Protein AF-A0A2G5TDU1-F1 (afdb_monomer)

pLDDT: mean 73.19, std 21.53, range [22.5, 98.31]

Radius of gyration: 26.18 Å; Cα contacts (8 Å, |Δi|>4): 1055; chains: 1; bounding box: 73×78×62 Å

Solvent-accessible surface area (backbone atoms only — not comparable to full-atom values): 29798 Å² total; per-residue (Å²): 124,76,38,68,81,43,46,57,86,77,49,87,82,57,29,69,79,87,61,99,50,87,61,41,69,47,71,58,61,56,51,21,91,79,35,30,42,44,67,74,56,49,58,27,43,81,16,52,41,50,44,73,46,87,46,93,65,37,76,42,95,66,51,75,49,94,88,67,56,36,44,35,71,59,86,47,53,81,74,49,69,54,77,29,31,28,35,41,40,65,43,70,40,24,58,94,37,51,96,35,48,70,34,46,37,48,23,31,38,34,45,30,33,42,35,41,36,53,24,66,78,52,45,58,38,68,48,36,47,52,26,57,50,71,45,66,71,85,72,69,78,83,78,89,53,68,86,87,66,70,70,91,76,71,76,76,76,66,54,65,43,80,42,79,42,64,43,52,78,42,90,51,55,64,58,61,52,72,41,47,46,92,88,36,47,70,54,84,92,40,14,37,34,81,42,84,62,64,33,28,51,67,60,42,34,63,53,17,23,60,69,23,18,25,34,30,66,56,69,43,72,66,50,38,54,50,60,27,49,62,37,34,77,70,72,39,54,46,29,43,40,18,34,41,33,42,55,54,89,94,47,74,53,40,34,33,68,73,73,80,41,66,66,62,42,83,52,54,36,92,82,40,82,60,44,93,83,36,65,28,30,32,30,32,28,26,42,84,98,57,52,52,29,26,45,50,41,58,38,91,77,51,60,37,19,32,32,26,26,32,59,45,14,48,78,53,90,89,43,91,42,47,47,68,38,27,31,51,46,50,35,89,74,54,93,61,59,101,84,58,61,52,48,32,24,53,69,56,43,37,56,52,16,48,75,70,73,22,34,34,32,71,67,74,46,68,46,51,44,30,29,53,46,37,75,45,67,85,68,80,54,69,35,33,43,45,18,40,42,66,69,106,50,71,40,35,75,68,53,49,80,78,81,39,83,54,62,43,92,81,64,81,66,90,50,56,25,35,27,31,31,53,41,87,67,96,47,58,52,26,28,39,57,32,58,47,82,51,63,32,34,37,37,24,30,28,73,69,57,98,72,89,80,84,86,77,62,79,63,60,48,60,64,79,81,95,69,53,72,71,42,60,49,102,81,74,47,78,76,44,73,66,61,75,100,69,76,94,55,89,87,66,62,96,82,60,68,46,69,50,64,49,78,35,77,82,46,46,85,77,70,48,68,55,49,74,51,72,50,77,72,132

Mean predicted aligned error: 16.95 Å

Foldseek 3Di:
DAAQAAQEPPCLVPFADQDQALAAEDEDDRYHPNHAYEVSVVQVPLAHRYHYDPDPHDYDPCQARPVRAGEDEDDALVPDALRHQEYEEEYEAECVHVVRLLSCQNHQEYAYAYEYEHHEPAAEDCSLANHADYHYPDFDDFPDDDPPPGDRPGDLDDRYYYYNHFNHFYYDNQNNDWDDFPQFDCQPQWGKHWDQWWDFQVVVQLVLLLALWGFAEQQDPSSLVRQLCVQLVVVFFKAFGQWKWDDDPPDIWIAGVQNSGTHNDAQADPPPPPAVNHIWGKMFGSDDDDGSHIYTDDRHPTIGITMIIFHTFRDDPVAPDTHPQKGKDWLLNDPDPPPDDLFAFLVRQQVVLVVVVFGFDDDAGPSRLSNVLSVCVPVPFQWAWGQWWDDVDTDGPQQDDPNDALADPPAPDPATTWIQGNDPPDRRRHIHHDHSRGGGRTMTMDGPDPDDDGDDDDHRDHHDDPNFPFDADNVRHTPDTPDDDDDPPPPDDPFDWDWDWDPCPVVVVVVHDIDTDTDGDD

Nearest PDB structures (foldseek):
  6inn-assembly1_A  TM=4.839E-01  e=5.041E-15  Homo sapiens
  6inn-assembly2_B  TM=4.890E-01  e=9.461E-15  Homo sapiens
  4yli-assembly2_D  TM=8.766E-01  e=9.142E-08  Homo sapiens
  7qsr-assembly1_A  TM=4.363E-01  e=5.831E-13  Homo sapiens
  8hbc-assembly1_A  TM=4.656E-01  e=7.236E-12  Homo sapiens

Sequence (522 aa):
MDNPNLKRLGFESLKTILPENNTFAIEIKSNHPDFCITTNELQVLAVHNVDFIMAQLKLCDDLNRKDGEKVCHFGDLSTMDSDCQHIIGDVVINDENEKFVEKLKNVSFIYGSLTIKDTEELENLDFLSNFRQVANLKIENEVYGEWPNIVPQFDQTPMIRIISNEKLQKVWLHNMRSICPSGFKKTNDKCLKLHTKSLKHLEAEQECSQFGGTLATIKNAVDNRAIYNLAASAGVNSIWIGLFCYANGNSTLCIHDDDSGPMIFTNFKFGNPNLQGNNGCVFMWTSGQRPGEWVTSSCGVVGMPFVCEAPLTLSDSTCKHNYNGYCYLPSHELNLSENGTYNSTYSEASAICASYNATLASIHSKPEVDYIHALFKNSGAPGLILGALPADGFYWNDGSNWDYNNVNPLDKSNTSCLLMDLATEPNYGLWSKTDCHSRNQFLCKRRISQEKVPEKANEVWTMRVDLPVYIYDEHDNLIGMAGFDISPFEFLAPGNVVKVVHDSKDDAANGHHGFNATILPF

Secondary structure (DSSP, 8-state):
--BTT------TT------SSS---EE--SB-TT--B-GGGSSSGGGTT--EES----B----B-SS-PBEEE-S-TTTS-S--SEEES-EEE-TTTGGGGGGGGG--EEES-EEEES-SS--B-GGGTT--EEE----PPP--PPTT----------SEEEES-SS--B---GGG--B--TTPEEETTEEEEEEEEEE-HHHHHHHHGGGT-EEPP--SHHHHHHHHHHHHTTT-SEEEEEEEEEEETTEEEEE-TTS--B--S--B-TT-S--TTS-EEEEEE-STTSTT-EEEE-TTT--EEEEEEE--B---TT-SEEETTEEEEEGGGS---TT--SEE-HHHHHHHHHHTT-EEPP--SHHHHHHHHHHHTTS--SEEE-SEEEESEEEETTS-------B-TT-----SEEEEE--SSSSTT-EEEE-TTS-EEEEEEEE--SS---------------S---EE-TTS-EEE--SSS--TTTT--TT--EEEE--TTTGGGGT----EEEE---

InterPro domains:
  IPR000494 Receptor L-domain [PF01030] (83-180)
  IPR001304 C-type lectin-like [PF00059] (202-309)
  IPR001304 C-type lectin-like [PF00059] (344-446)
  IPR001304 C-type lectin-like [PS50041] (187-299)
  IPR001304 C-type lectin-like [PS50041] (323-445)
  IPR001304 C-type lectin-like [SM00034] (180-309)
  IPR001304 C-type lectin-like [SM00034] (314-445)
  IPR016186 C-type lectin-like/link domain superfamily [G3DSA:3.10.100.10] (163-310)
  IPR016186 C-type lectin-like/link domain superfamily [G3DSA:3.10.100.10] (315-461)
  IPR016187 C-type lectin fold [SSF56436] (177-318)
  IPR016187 C-type lectin fold [SSF56436] (316-447)
  IPR050976 Snake venom C-type lectin-like [PTHR22991] (121-448)

Structure (mmCIF, N/CA/C/O backbone):
data_AF-A0A2G5TDU1-F1
#
_entry.id   AF-A0A2G5TDU1-F1
#
loop_
_atom_site.group_PDB
_atom_site.id
_atom_site.type_symbol
_atom_site.label_atom_id
_atom_site.label_alt_id
_atom_site.label_comp_id
_atom_site.label_asym_id
_atom_site.label_entity_id
_atom_site.label_seq_id
_atom_site.pdbx_PDB_ins_code
_atom_site.Cartn_x
_atom_site.Cartn_y
_atom_site.Cartn_z
_atom_site.occupancy
_atom_site.B_iso_or_equiv
_atom_site.auth_seq_id
_atom_site.auth_comp_id
_atom_site.auth_asym_id
_atom_site.auth_atom_id
_atom_site.pdbx_PDB_model_num
ATOM 1 N N . MET A 1 1 ? 16.740 -24.072 21.897 1.00 53.56 1 MET A N 1
ATOM 2 C CA . MET A 1 1 ? 17.562 -24.014 23.125 1.00 53.56 1 MET A CA 1
ATOM 3 C C . MET A 1 1 ? 16.769 -23.223 24.138 1.00 53.56 1 MET A C 1
ATOM 5 O O . MET A 1 1 ? 15.963 -22.404 23.710 1.00 53.56 1 MET A O 1
ATOM 9 N N . ASP A 1 2 ? 16.967 -23.466 25.427 1.00 72.19 2 ASP A N 1
ATOM 10 C CA . ASP A 1 2 ? 16.178 -22.785 26.449 1.00 72.19 2 ASP A CA 1
ATOM 11 C C . ASP A 1 2 ? 16.759 -21.396 26.734 1.00 72.19 2 ASP A C 1
ATOM 13 O O . ASP A 1 2 ? 17.970 -21.240 26.899 1.00 72.19 2 ASP A O 1
ATOM 17 N N . ASN A 1 3 ? 15.887 -20.391 26.804 1.00 68.75 3 ASN A N 1
ATOM 18 C CA . ASN A 1 3 ? 16.221 -18.986 27.026 1.00 68.75 3 ASN A CA 1
ATOM 19 C C . ASN A 1 3 ? 15.627 -18.508 28.368 1.00 68.75 3 ASN A C 1
ATOM 21 O O . ASN A 1 3 ? 14.817 -17.576 28.389 1.00 68.75 3 ASN A O 1
ATOM 25 N N . PRO A 1 4 ? 16.004 -19.106 29.516 1.00 80.56 4 PRO A N 1
ATOM 26 C CA . PRO A 1 4 ? 15.321 -18.896 30.796 1.00 80.56 4 PRO A CA 1
ATOM 27 C C . PRO A 1 4 ? 15.410 -17.463 31.340 1.00 80.56 4 PRO A C 1
ATOM 29 O O . PRO A 1 4 ? 14.752 -17.163 32.325 1.00 80.56 4 PRO A O 1
ATOM 32 N N . ASN A 1 5 ? 16.196 -16.577 30.721 1.00 82.62 5 ASN A N 1
ATOM 33 C CA . ASN A 1 5 ? 16.315 -15.163 31.092 1.00 82.62 5 ASN A CA 1
ATOM 34 C C . ASN A 1 5 ? 15.480 -14.215 30.204 1.00 82.62 5 ASN A C 1
ATOM 36 O O . ASN A 1 5 ? 15.371 -13.033 30.526 1.00 82.62 5 ASN A O 1
ATOM 40 N N . LEU A 1 6 ? 14.913 -14.688 29.086 1.00 80.62 6 LEU A N 1
ATOM 41 C CA . LEU A 1 6 ? 14.178 -13.838 28.145 1.00 80.62 6 LEU A CA 1
ATOM 42 C C . LEU A 1 6 ? 12.749 -13.592 28.657 1.00 80.62 6 LEU A C 1
ATOM 44 O O . LEU A 1 6 ? 11.947 -14.523 28.698 1.00 80.62 6 LEU A O 1
ATOM 48 N N . LYS A 1 7 ? 12.439 -12.344 29.043 1.00 81.06 7 LYS A N 1
ATOM 49 C CA . LYS A 1 7 ? 11.109 -11.914 29.541 1.00 81.06 7 LYS A CA 1
ATOM 50 C C . LYS A 1 7 ? 10.297 -11.056 28.556 1.00 81.06 7 LYS A C 1
ATOM 52 O O . LYS A 1 7 ? 9.106 -10.860 28.760 1.00 81.06 7 LYS A O 1
ATOM 57 N N . ARG A 1 8 ? 10.939 -10.516 27.521 1.00 78.56 8 ARG A N 1
ATOM 58 C CA . ARG A 1 8 ? 10.363 -9.651 26.476 1.00 78.56 8 ARG A CA 1
ATOM 59 C C . ARG A 1 8 ? 11.138 -9.901 25.184 1.00 78.56 8 ARG A C 1
ATOM 61 O O . ARG A 1 8 ? 12.297 -10.310 25.267 1.00 78.56 8 ARG A O 1
ATOM 68 N N . LEU A 1 9 ? 10.551 -9.615 24.022 1.00 74.69 9 LEU A N 1
ATOM 69 C CA . LEU A 1 9 ? 11.308 -9.581 22.761 1.00 74.69 9 LEU A CA 1
ATOM 70 C C . LEU A 1 9 ? 12.193 -8.326 22.678 1.00 74.69 9 LEU A C 1
ATOM 72 O O . LEU A 1 9 ? 13.283 -8.374 22.113 1.00 74.69 9 LEU A O 1
ATOM 76 N N . GLY A 1 10 ? 11.752 -7.219 23.288 1.00 69.19 10 GLY A N 1
ATOM 77 C CA . GLY A 1 10 ? 12.470 -5.944 23.239 1.00 69.19 10 GLY A CA 1
ATOM 78 C C . GLY A 1 10 ? 12.303 -5.243 21.891 1.00 69.19 10 GLY A C 1
ATOM 79 O O . GLY A 1 10 ? 13.118 -4.400 21.521 1.00 69.19 10 GLY A O 1
ATOM 80 N N . PHE A 1 11 ? 11.238 -5.574 21.157 1.00 68.94 11 PHE A N 1
ATOM 81 C CA . PHE A 1 11 ? 10.928 -5.042 19.832 1.00 68.94 11 PHE A CA 1
ATOM 82 C C . PHE A 1 11 ? 10.248 -3.659 19.909 1.00 68.94 11 PHE A C 1
ATOM 84 O O . PHE A 1 11 ? 9.645 -3.197 18.951 1.00 68.94 11 PHE A O 1
ATOM 91 N N . GLU A 1 12 ? 10.429 -2.937 21.019 1.00 56.28 12 GLU A N 1
ATOM 92 C CA . GLU A 1 12 ? 9.871 -1.604 21.305 1.00 56.28 12 GLU A CA 1
ATOM 93 C C . GLU A 1 12 ? 10.371 -0.476 20.371 1.00 56.28 12 GLU A C 1
ATOM 95 O O . GLU A 1 12 ? 9.946 0.670 20.514 1.00 56.28 12 GLU A O 1
ATOM 100 N N . SER A 1 13 ? 11.300 -0.795 19.464 1.00 54.38 13 SER A N 1
ATOM 101 C CA . SER A 1 13 ? 11.807 0.066 18.383 1.00 54.38 13 SER A CA 1
ATOM 102 C C . SER A 1 13 ? 11.781 -0.632 17.012 1.00 54.38 13 SER A C 1
ATOM 104 O O . SER A 1 13 ? 12.281 -0.074 16.032 1.00 54.38 13 SER A O 1
ATOM 106 N N . LEU A 1 14 ? 11.255 -1.860 16.934 1.00 47.25 14 LEU A N 1
ATOM 107 C CA . LEU A 1 14 ? 11.035 -2.571 15.679 1.00 47.25 14 LEU A CA 1
ATOM 108 C C . LEU A 1 14 ? 9.759 -2.008 15.048 1.00 47.25 14 LEU A C 1
ATOM 110 O O . LEU A 1 14 ? 8.751 -1.863 15.729 1.00 47.25 14 LEU A O 1
ATOM 114 N N . LYS A 1 15 ? 9.828 -1.665 13.763 1.00 44.97 15 LYS A N 1
ATOM 115 C CA . LYS A 1 15 ? 8.743 -0.977 13.038 1.00 44.97 15 LYS A CA 1
ATOM 116 C C . LYS A 1 15 ? 8.147 -1.825 11.922 1.00 44.97 15 LYS A C 1
ATOM 118 O O . LYS A 1 15 ? 6.959 -1.768 11.630 1.00 44.97 15 LYS A O 1
ATOM 123 N N . THR A 1 16 ? 9.009 -2.625 11.302 1.00 43.53 16 THR A N 1
ATOM 124 C CA . THR A 1 16 ? 8.707 -3.466 10.152 1.00 43.53 16 THR A CA 1
ATOM 125 C C . THR A 1 16 ? 9.456 -4.792 10.257 1.00 43.53 16 THR A C 1
ATOM 127 O O . THR A 1 16 ? 10.451 -4.886 10.982 1.00 43.53 16 THR A O 1
ATOM 130 N N . ILE A 1 17 ? 8.979 -5.816 9.551 1.00 46.22 17 ILE A N 1
ATOM 131 C CA . ILE A 1 17 ? 9.635 -7.118 9.409 1.00 46.22 17 ILE A CA 1
ATOM 132 C C . ILE A 1 17 ? 9.688 -7.465 7.926 1.00 46.22 17 ILE A C 1
ATOM 134 O O . ILE A 1 17 ? 8.667 -7.453 7.244 1.00 46.22 17 ILE A O 1
ATOM 138 N N . LEU A 1 18 ? 10.886 -7.803 7.451 1.00 48.47 18 LEU A N 1
ATOM 139 C CA . LEU A 1 18 ? 11.161 -8.169 6.065 1.00 48.47 18 LEU A CA 1
ATOM 140 C C . LEU A 1 18 ? 11.622 -9.638 6.024 1.00 48.47 18 LEU A C 1
ATOM 142 O O . LEU A 1 18 ? 12.805 -9.906 6.243 1.00 48.47 18 LEU A O 1
ATOM 146 N N . PRO A 1 19 ? 10.708 -10.605 5.826 1.00 43.41 19 PRO A N 1
ATOM 147 C CA . PRO A 1 19 ? 11.067 -12.015 5.730 1.00 43.41 19 PRO A CA 1
ATOM 148 C C . PRO A 1 19 ? 11.665 -12.355 4.359 1.00 43.41 19 PRO A C 1
ATOM 150 O O . PRO A 1 19 ? 11.223 -11.849 3.333 1.00 43.41 19 PRO A O 1
ATOM 153 N N . GLU A 1 20 ? 12.603 -13.305 4.315 1.00 34.41 20 GLU A N 1
ATOM 154 C CA . GLU A 1 20 ? 13.129 -13.854 3.049 1.00 34.41 20 GLU A CA 1
ATOM 155 C C . GLU A 1 20 ? 12.120 -14.771 2.316 1.00 34.41 20 GLU A C 1
ATOM 157 O O . GLU A 1 20 ? 12.392 -15.229 1.209 1.00 34.41 20 GLU A O 1
ATOM 162 N N . ASN A 1 21 ? 10.969 -15.074 2.932 1.00 34.84 21 ASN A N 1
ATOM 163 C CA . ASN A 1 21 ? 9.951 -16.009 2.443 1.00 34.84 21 ASN A CA 1
ATOM 164 C C . ASN A 1 21 ? 8.517 -15.499 2.697 1.00 34.84 21 ASN A C 1
ATOM 166 O O . ASN A 1 21 ? 8.289 -14.612 3.510 1.00 34.84 21 ASN A O 1
ATOM 170 N N . ASN A 1 22 ? 7.538 -16.134 2.042 1.00 36.09 22 ASN A N 1
ATOM 171 C CA . ASN A 1 22 ? 6.097 -15.807 2.056 1.00 36.09 22 ASN A CA 1
ATOM 172 C C . ASN A 1 22 ? 5.413 -15.783 3.446 1.00 36.09 22 ASN A C 1
ATOM 174 O O . ASN A 1 22 ? 4.284 -15.310 3.565 1.00 36.09 22 ASN A O 1
ATOM 178 N N . THR A 1 23 ? 6.059 -16.338 4.469 1.00 40.38 23 THR A N 1
ATOM 179 C CA . THR A 1 23 ? 5.521 -16.610 5.811 1.00 40.38 23 THR A CA 1
ATOM 180 C C . THR A 1 23 ? 6.606 -16.304 6.842 1.00 40.38 23 THR A C 1
ATOM 182 O O . THR A 1 23 ? 7.667 -16.938 6.800 1.00 40.38 23 THR A O 1
ATOM 185 N N . PHE A 1 24 ? 6.379 -15.365 7.767 1.00 48.38 24 PHE A N 1
ATOM 186 C CA . PHE A 1 24 ? 7.334 -15.090 8.849 1.00 48.38 24 PHE A CA 1
ATOM 187 C C . PHE A 1 24 ? 6.949 -15.868 10.105 1.00 48.38 24 PHE A C 1
ATOM 189 O O . PHE A 1 24 ? 6.385 -15.326 11.052 1.00 48.38 24 PHE A O 1
ATOM 196 N N . ALA A 1 25 ? 7.253 -17.162 10.114 1.00 54.44 25 ALA A N 1
ATOM 197 C CA . ALA A 1 25 ? 6.966 -17.992 11.270 1.00 54.44 25 ALA A CA 1
ATOM 198 C C . ALA A 1 25 ? 7.949 -17.717 12.425 1.00 54.44 25 ALA A C 1
ATOM 200 O O . ALA A 1 25 ? 9.161 -17.874 12.252 1.00 54.44 25 ALA A O 1
ATOM 201 N N . ILE A 1 26 ? 7.440 -17.375 13.616 1.00 61.50 26 ILE A N 1
ATOM 202 C CA . ILE A 1 26 ? 8.234 -17.347 14.855 1.00 61.50 26 ILE A CA 1
ATOM 203 C C . ILE A 1 26 ? 7.833 -18.527 15.740 1.00 61.50 26 ILE A C 1
ATOM 205 O O . ILE A 1 26 ? 6.689 -18.651 16.176 1.00 61.50 26 ILE A O 1
ATOM 209 N N . GLU A 1 27 ? 8.811 -19.360 16.083 1.00 67.69 27 GLU A N 1
ATOM 210 C CA . GLU A 1 27 ? 8.680 -20.360 17.139 1.00 67.69 27 GLU A CA 1
ATOM 211 C C . GLU A 1 27 ? 9.162 -19.769 18.477 1.00 67.69 27 GLU A C 1
ATOM 213 O O . GLU A 1 27 ? 10.357 -19.538 18.675 1.00 67.69 27 GLU A O 1
ATOM 218 N N . ILE A 1 28 ? 8.239 -19.513 19.410 1.00 69.19 28 ILE A N 1
ATOM 219 C CA . ILE A 1 28 ? 8.540 -18.913 20.723 1.00 69.19 28 ILE A CA 1
ATOM 220 C C . ILE A 1 28 ? 8.380 -19.979 21.816 1.00 69.19 28 ILE A C 1
ATOM 222 O O . ILE A 1 28 ? 7.301 -20.162 22.375 1.00 69.19 28 ILE A O 1
ATOM 226 N N . LYS A 1 29 ? 9.478 -20.676 22.140 1.00 72.06 29 LYS A N 1
ATOM 227 C CA . LYS A 1 29 ? 9.517 -21.762 23.140 1.00 72.06 29 LYS A CA 1
ATOM 228 C C . LYS A 1 29 ? 10.645 -21.614 24.165 1.00 72.06 29 LYS A C 1
ATOM 230 O O . LYS A 1 29 ? 11.654 -20.964 23.904 1.00 72.06 29 LYS A O 1
ATOM 235 N N . SER A 1 30 ? 10.470 -22.252 25.325 1.00 71.44 30 SER A N 1
ATOM 236 C CA . SER A 1 30 ? 11.453 -22.335 26.423 1.00 71.44 30 SER A CA 1
ATOM 237 C C . SER A 1 30 ? 11.996 -20.995 26.962 1.00 71.44 30 SER A C 1
ATOM 239 O O . SER A 1 30 ? 13.173 -20.897 27.314 1.00 71.44 30 SER A O 1
ATOM 241 N N . ASN A 1 31 ? 11.165 -19.953 27.036 1.00 78.06 31 ASN A N 1
ATOM 242 C CA . ASN A 1 31 ? 11.541 -18.649 27.608 1.00 78.06 31 ASN A CA 1
ATOM 243 C C . ASN A 1 31 ? 11.273 -18.582 29.130 1.00 78.06 31 ASN A C 1
ATOM 245 O O . ASN A 1 31 ? 10.834 -19.561 29.736 1.00 78.06 31 ASN A O 1
ATOM 249 N N . HIS A 1 32 ? 11.535 -17.436 29.772 1.00 82.88 32 HIS A N 1
ATOM 250 C CA . HIS A 1 32 ? 11.191 -17.230 31.188 1.00 82.88 32 HIS A CA 1
ATOM 251 C C . HIS A 1 32 ? 9.655 -17.327 31.398 1.00 82.88 32 HIS A C 1
ATOM 253 O O . HIS A 1 32 ? 8.915 -16.856 30.538 1.00 82.88 32 HIS A O 1
ATOM 259 N N . PRO A 1 33 ? 9.130 -17.850 32.528 1.00 81.62 33 PRO A N 1
ATOM 260 C CA . PRO A 1 33 ? 7.678 -17.940 32.774 1.00 81.62 33 PRO A CA 1
ATOM 261 C C . PRO A 1 33 ? 6.896 -16.619 32.631 1.00 81.62 33 PRO A C 1
ATOM 263 O O . PRO A 1 33 ? 5.787 -16.613 32.096 1.00 81.62 33 PRO A O 1
ATOM 266 N N . ASP A 1 34 ? 7.482 -15.506 33.081 1.00 83.56 34 ASP A N 1
ATOM 267 C CA . ASP A 1 34 ? 6.993 -14.126 32.896 1.00 83.56 34 ASP A CA 1
ATOM 268 C C . ASP A 1 34 ? 7.070 -13.591 31.446 1.00 83.56 34 ASP A C 1
ATOM 270 O O . ASP A 1 34 ? 6.792 -12.413 31.235 1.00 83.56 34 ASP A O 1
ATOM 274 N N . PHE A 1 35 ? 7.507 -14.382 30.457 1.00 83.75 35 PHE A N 1
ATOM 275 C CA . PHE A 1 35 ? 7.611 -13.915 29.074 1.00 83.75 35 PHE A CA 1
ATOM 276 C C . PHE A 1 35 ? 6.242 -13.489 28.532 1.00 83.75 35 PHE A C 1
ATOM 278 O O . PHE A 1 35 ? 5.266 -14.240 28.614 1.00 83.75 35 PHE A O 1
ATOM 285 N N . CYS A 1 36 ? 6.195 -12.293 27.948 1.00 81.94 36 CYS A N 1
ATOM 286 C CA . CYS A 1 36 ? 5.007 -11.739 27.316 1.00 81.94 36 CYS A CA 1
ATOM 287 C C . CYS A 1 36 ? 5.371 -10.854 26.109 1.00 81.94 36 CYS A C 1
ATOM 289 O O . CYS A 1 36 ? 6.513 -10.409 25.965 1.00 81.94 36 CYS A O 1
ATOM 291 N N . ILE A 1 37 ? 4.372 -10.616 25.260 1.00 79.69 37 ILE A N 1
ATOM 292 C CA . ILE A 1 37 ? 4.390 -9.742 24.081 1.00 79.69 37 ILE A CA 1
ATOM 293 C C . ILE A 1 37 ? 3.598 -8.472 24.425 1.00 79.69 37 ILE A C 1
ATOM 295 O O . ILE A 1 37 ? 2.473 -8.565 24.914 1.00 79.69 37 ILE A O 1
ATOM 299 N N . THR A 1 38 ? 4.161 -7.281 24.218 1.00 82.06 38 THR A N 1
ATOM 300 C CA . THR A 1 38 ? 3.463 -6.011 24.521 1.00 82.06 38 THR A CA 1
ATOM 301 C C . THR A 1 38 ? 2.380 -5.668 23.485 1.00 82.06 38 THR A C 1
ATOM 303 O O . THR A 1 38 ? 2.348 -6.229 22.394 1.00 82.06 38 THR A O 1
ATOM 306 N N . THR A 1 39 ? 1.516 -4.684 23.757 1.00 75.81 39 THR A N 1
ATOM 307 C CA . THR A 1 39 ? 0.556 -4.182 22.745 1.00 75.81 39 THR A CA 1
ATOM 308 C C . THR A 1 39 ? 1.230 -3.448 21.579 1.00 75.81 39 THR A C 1
ATOM 310 O O . THR A 1 39 ? 0.698 -3.434 20.474 1.00 75.81 39 THR A O 1
ATOM 313 N N . ASN A 1 40 ? 2.424 -2.874 21.782 1.00 73.56 40 ASN A N 1
ATOM 314 C CA . ASN A 1 40 ? 3.292 -2.379 20.700 1.00 73.56 40 ASN A CA 1
ATOM 315 C C . ASN A 1 40 ? 4.214 -3.483 20.148 1.00 73.56 40 ASN A C 1
ATOM 317 O O . ASN A 1 40 ? 5.080 -3.242 19.316 1.00 73.56 40 ASN A O 1
ATOM 321 N N . GLU A 1 41 ? 4.007 -4.715 20.588 1.00 73.62 41 GLU A N 1
ATOM 322 C CA . GLU A 1 41 ? 4.353 -5.926 19.865 1.00 73.62 41 GLU A CA 1
ATOM 323 C C . GLU A 1 41 ? 3.036 -6.578 19.352 1.00 73.62 41 GLU A C 1
ATOM 325 O O . GLU A 1 41 ? 3.027 -7.767 19.030 1.00 73.62 41 GLU A O 1
ATOM 330 N N . LEU A 1 42 ? 1.964 -5.763 19.162 1.00 71.62 42 LEU A N 1
ATOM 331 C CA . LEU A 1 42 ? 0.712 -6.125 18.468 1.00 71.62 42 LEU A CA 1
ATOM 332 C C . LEU A 1 42 ? 0.093 -5.121 17.421 1.00 71.62 42 LEU A C 1
ATOM 334 O O . LEU A 1 42 ? -0.896 -5.503 16.799 1.00 71.62 42 LEU A O 1
ATOM 338 N N . GLN A 1 43 ? 0.676 -3.931 17.125 1.00 66.38 43 GLN A N 1
ATOM 339 C CA . GLN A 1 43 ? 0.681 -3.200 15.755 1.00 66.38 43 GLN A CA 1
ATOM 340 C C . GLN A 1 43 ? 3.453 -2.913 13.894 1.00 66.38 43 GLN A C 1
ATOM 342 O O . GLN A 1 43 ? 4.043 -1.850 13.605 1.00 66.38 43 GLN A O 1
ATOM 347 N N . VAL A 1 44 ? 4.267 -3.838 13.279 1.00 57.56 44 VAL A N 1
ATOM 348 C CA . VAL A 1 44 ? 4.830 -5.219 13.461 1.00 57.56 44 VAL A CA 1
ATOM 349 C C . VAL A 1 44 ? 4.006 -6.547 13.332 1.00 57.56 44 VAL A C 1
ATOM 351 O O . VAL A 1 44 ? 3.135 -6.646 12.482 1.00 57.56 44 VAL A O 1
ATOM 354 N N . LEU A 1 45 ? 4.307 -7.594 14.133 1.00 61.34 45 LEU A N 1
ATOM 355 C CA . LEU A 1 45 ? 3.787 -8.995 14.197 1.00 61.34 45 LEU A CA 1
ATOM 356 C C . LEU A 1 45 ? 2.359 -9.355 13.683 1.00 61.34 45 LEU A C 1
ATOM 358 O O . LEU A 1 45 ? 2.219 -9.819 12.557 1.00 61.34 45 LEU A O 1
ATOM 362 N N . ALA A 1 46 ? 1.296 -9.243 14.497 1.00 54.41 46 ALA A N 1
ATOM 363 C CA . ALA A 1 46 ? -0.110 -9.555 14.165 1.00 54.41 46 ALA A CA 1
ATOM 364 C C . ALA A 1 46 ? -0.710 -8.667 13.062 1.00 54.41 46 ALA A C 1
ATOM 366 O O . ALA A 1 46 ? -1.901 -8.731 12.751 1.00 54.41 46 ALA A O 1
ATOM 367 N N . VAL A 1 47 ? 0.132 -7.833 12.461 1.00 50.19 47 VAL A N 1
ATOM 368 C CA . VAL A 1 47 ? -0.090 -7.278 11.150 1.00 50.19 47 VAL A CA 1
ATOM 369 C C . VAL A 1 47 ? 1.251 -7.246 10.382 1.00 50.19 47 VAL A C 1
ATOM 371 O O . VAL A 1 47 ? 1.671 -6.209 9.919 1.00 50.19 47 VAL A O 1
ATOM 374 N N . HIS A 1 48 ? 1.956 -8.378 10.246 1.00 49.03 48 HIS A N 1
ATOM 375 C CA . HIS A 1 48 ? 3.061 -8.599 9.285 1.00 49.03 48 HIS A CA 1
ATOM 376 C C . HIS A 1 48 ? 3.186 -10.067 8.820 1.00 49.03 48 HIS A C 1
ATOM 378 O O . HIS A 1 48 ? 4.259 -10.524 8.436 1.00 49.03 48 HIS A O 1
ATOM 384 N N . ASN A 1 49 ? 2.074 -10.809 8.798 1.00 47.03 49 ASN A N 1
ATOM 385 C CA . ASN A 1 49 ? 2.020 -12.239 8.445 1.00 47.03 49 ASN A CA 1
ATOM 386 C C . ASN A 1 49 ? 2.902 -13.108 9.353 1.00 47.03 49 ASN A C 1
ATOM 388 O O . ASN A 1 49 ? 3.709 -13.909 8.876 1.00 47.03 49 ASN A O 1
ATOM 392 N N . VAL A 1 50 ? 2.773 -12.895 10.665 1.00 50.94 50 VAL A N 1
ATOM 393 C CA . VAL A 1 50 ? 3.593 -13.586 11.658 1.00 50.94 50 VAL A CA 1
ATOM 394 C C . VAL A 1 50 ? 2.865 -14.796 12.226 1.00 50.94 50 VAL A C 1
ATOM 396 O O . VAL A 1 50 ? 2.033 -14.677 13.124 1.00 50.94 50 VAL A O 1
ATOM 399 N N . ASP A 1 51 ? 3.213 -15.963 11.691 1.00 52.56 51 ASP A N 1
ATOM 400 C CA . ASP A 1 51 ? 2.693 -17.254 12.131 1.00 52.56 51 ASP A CA 1
ATOM 401 C C . ASP A 1 51 ? 3.387 -17.680 13.435 1.00 52.56 51 ASP A C 1
ATOM 403 O O . ASP A 1 51 ? 4.612 -17.820 13.487 1.00 52.56 51 ASP A O 1
ATOM 407 N N . PHE A 1 52 ? 2.631 -17.922 14.506 1.00 55.28 52 PHE A N 1
ATOM 408 C CA . PHE A 1 52 ? 3.205 -18.403 15.766 1.00 55.28 52 PHE A CA 1
ATOM 409 C C . PHE A 1 52 ? 3.200 -19.932 15.832 1.00 55.28 52 PHE A C 1
ATOM 411 O O . PHE A 1 52 ? 2.157 -20.563 15.998 1.00 55.28 52 PHE A O 1
ATOM 418 N N . ILE A 1 53 ? 4.386 -20.540 15.752 1.00 53.75 53 ILE A N 1
ATOM 419 C CA . ILE A 1 53 ? 4.543 -21.993 15.878 1.00 53.75 53 ILE A CA 1
ATOM 420 C C . ILE A 1 53 ? 4.643 -22.367 17.362 1.00 53.75 53 ILE A C 1
ATOM 422 O O . ILE A 1 53 ? 5.603 -21.996 18.038 1.00 53.75 53 ILE A O 1
ATOM 426 N N . MET A 1 54 ? 3.660 -23.141 17.839 1.00 51.66 54 MET A N 1
ATOM 427 C CA . MET A 1 54 ? 3.660 -23.866 19.124 1.00 51.66 54 MET A CA 1
ATOM 428 C C . MET A 1 54 ? 4.056 -23.014 20.348 1.00 51.66 54 MET A C 1
ATOM 430 O O . MET A 1 54 ? 4.872 -23.426 21.174 1.00 51.66 54 MET A O 1
ATOM 434 N N . ALA A 1 55 ? 3.478 -21.815 20.468 1.00 53.50 55 ALA A N 1
ATOM 435 C CA . ALA A 1 55 ? 3.839 -20.842 21.495 1.00 53.50 55 ALA A CA 1
ATOM 436 C C . ALA A 1 55 ? 2.674 -20.529 22.454 1.00 53.50 55 ALA A C 1
ATOM 438 O O . ALA A 1 55 ? 1.650 -19.987 22.046 1.00 53.50 55 ALA A O 1
ATOM 439 N N . GLN A 1 56 ? 2.858 -20.795 23.754 1.00 55.81 56 GLN A N 1
ATOM 440 C CA . GLN A 1 56 ? 1.965 -20.294 24.810 1.00 55.81 56 GLN A CA 1
ATOM 441 C C . GLN A 1 56 ? 2.259 -18.811 25.076 1.00 55.81 56 GLN A C 1
ATOM 443 O O . GLN A 1 56 ? 3.053 -18.458 25.953 1.00 55.81 56 GLN A O 1
ATOM 448 N N . LEU A 1 57 ? 1.650 -17.940 24.273 1.00 64.75 57 LEU A N 1
ATOM 449 C CA . LEU A 1 57 ? 1.880 -16.499 24.319 1.00 64.75 57 LEU A CA 1
ATOM 450 C C . LEU A 1 57 ? 0.958 -15.804 25.317 1.00 64.75 57 LEU A C 1
ATOM 452 O O . LEU A 1 57 ? -0.214 -16.136 25.467 1.00 64.75 57 LEU A O 1
ATOM 456 N N . LYS A 1 58 ? 1.516 -14.802 25.994 1.00 75.31 58 LYS A N 1
ATOM 457 C CA . LYS A 1 58 ? 0.813 -13.925 26.931 1.00 75.31 58 LYS A CA 1
ATOM 458 C C . LYS A 1 58 ? 0.964 -12.499 26.436 1.00 75.31 58 LYS A C 1
ATOM 460 O O . LYS A 1 58 ? 2.069 -12.108 26.056 1.00 75.31 58 LYS A O 1
ATOM 465 N N . LEU A 1 59 ? -0.107 -11.718 26.488 1.00 78.56 59 LEU A N 1
ATOM 466 C CA . LEU A 1 59 ? 0.001 -10.274 26.330 1.00 78.56 59 LEU A CA 1
ATOM 467 C C . LEU A 1 59 ? 0.578 -9.669 27.620 1.00 78.56 59 LEU A C 1
ATOM 469 O O . LEU A 1 59 ? 0.287 -10.155 28.715 1.00 78.56 59 LEU A O 1
ATOM 473 N N . CYS A 1 60 ? 1.416 -8.643 27.510 1.00 83.50 60 CYS A N 1
ATOM 474 C CA . CYS A 1 60 ? 1.920 -7.919 28.671 1.00 83.50 60 CYS A CA 1
ATOM 475 C C . CYS A 1 60 ? 0.871 -6.940 29.218 1.00 83.50 60 CYS A C 1
ATOM 477 O O . CYS A 1 60 ? 0.171 -6.275 28.455 1.00 83.50 60 CYS A O 1
ATOM 479 N N . ASP A 1 61 ? 0.836 -6.793 30.542 1.00 82.69 61 ASP A N 1
ATOM 480 C CA . ASP A 1 61 ? -0.036 -5.876 31.293 1.00 82.69 61 ASP A CA 1
ATOM 481 C C . ASP A 1 61 ? 0.470 -4.410 31.253 1.00 82.69 61 ASP A C 1
ATOM 483 O O . ASP A 1 61 ? 0.555 -3.707 32.260 1.00 82.69 61 ASP A O 1
ATOM 487 N N . ASP A 1 62 ? 0.906 -3.955 30.073 1.00 80.31 62 ASP A N 1
ATOM 488 C CA . ASP A 1 62 ? 1.490 -2.627 29.874 1.00 80.31 62 ASP A CA 1
ATOM 489 C C . ASP A 1 62 ? 0.408 -1.625 29.437 1.00 80.31 62 ASP A C 1
ATOM 491 O O . ASP A 1 62 ? 0.184 -1.399 28.245 1.00 80.31 62 ASP A O 1
ATOM 495 N N . LEU A 1 63 ? -0.253 -0.986 30.408 1.00 81.75 63 LEU A N 1
ATOM 496 C CA . LEU A 1 63 ? -1.297 0.015 30.131 1.00 81.75 63 LEU A CA 1
ATOM 497 C C . LEU A 1 63 ? -0.765 1.352 29.563 1.00 81.75 63 LEU A C 1
ATOM 499 O O . LEU A 1 63 ? -1.537 2.168 29.062 1.00 81.75 63 LEU A O 1
ATOM 503 N N . ASN A 1 64 ? 0.551 1.582 29.629 1.00 76.25 64 ASN A N 1
ATOM 504 C CA . ASN A 1 64 ? 1.209 2.811 29.176 1.00 76.25 64 ASN A CA 1
ATOM 505 C C . ASN A 1 64 ? 2.066 2.540 27.930 1.00 76.25 64 ASN A C 1
ATOM 507 O O . ASN A 1 64 ? 3.105 1.882 28.027 1.00 76.25 64 ASN A O 1
ATOM 511 N N . ARG A 1 65 ? 1.672 3.083 26.774 1.00 75.25 65 ARG A N 1
ATOM 512 C CA . ARG A 1 65 ? 2.446 2.998 25.525 1.00 75.25 65 ARG A CA 1
ATOM 513 C C . ARG A 1 65 ? 3.385 4.194 25.336 1.00 75.25 65 ARG A C 1
ATOM 515 O O . ARG A 1 65 ? 3.225 5.240 25.959 1.00 75.25 65 ARG A O 1
ATOM 522 N N . LYS A 1 66 ? 4.381 4.037 24.455 1.00 68.56 66 LYS A N 1
ATOM 523 C CA . LYS A 1 66 ? 5.411 5.059 24.165 1.00 68.56 66 LYS A CA 1
ATOM 524 C C . LYS A 1 66 ? 4.965 6.158 23.195 1.00 68.56 66 LYS A C 1
ATOM 526 O O . LYS A 1 66 ? 5.558 7.231 23.200 1.00 68.56 66 LYS A O 1
ATOM 531 N N . ASP A 1 67 ? 3.954 5.884 22.380 1.00 66.19 67 ASP A N 1
ATOM 532 C CA . ASP A 1 67 ? 3.266 6.854 21.513 1.00 66.19 67 ASP A CA 1
ATOM 533 C C . ASP A 1 67 ? 2.300 7.767 22.291 1.00 66.19 67 ASP A C 1
ATOM 535 O O . ASP A 1 67 ? 1.926 8.830 21.800 1.00 66.19 67 ASP A O 1
ATOM 539 N N . GLY A 1 68 ? 1.943 7.386 23.522 1.00 78.56 68 GLY A N 1
ATOM 540 C CA . GLY A 1 68 ? 0.969 8.085 24.355 1.00 78.56 68 GLY A CA 1
ATOM 541 C C . GLY A 1 68 ? -0.476 7.626 24.144 1.00 78.56 68 GLY A C 1
ATOM 542 O O . GLY A 1 68 ? -1.371 8.206 24.756 1.00 78.56 68 GLY A O 1
ATOM 543 N N . GLU A 1 69 ? -0.719 6.595 23.327 1.00 81.75 69 GLU A N 1
ATOM 544 C CA . GLU A 1 69 ? -2.046 5.994 23.188 1.00 81.75 69 GLU A CA 1
ATOM 545 C C . GLU A 1 69 ? -2.397 5.178 24.451 1.00 81.75 69 GLU A C 1
ATOM 547 O O . GLU A 1 69 ? -1.599 4.388 24.970 1.00 81.75 69 GLU A O 1
ATOM 552 N N . LYS A 1 70 ? -3.603 5.388 24.984 1.00 88.88 70 LYS A N 1
ATOM 553 C CA . LYS A 1 70 ? -4.099 4.758 26.209 1.00 88.88 70 LYS A CA 1
ATOM 554 C C . LYS A 1 70 ? -4.595 3.347 25.918 1.00 88.88 70 LYS A C 1
ATOM 556 O O . LYS A 1 70 ? -5.496 3.135 25.100 1.00 88.88 70 LYS A O 1
ATOM 561 N N . VAL A 1 71 ? -4.035 2.388 26.647 1.00 90.88 71 VAL A N 1
ATOM 562 C CA . VAL A 1 71 ? -4.506 1.003 26.688 1.00 90.88 71 VAL A CA 1
ATOM 563 C C . VAL A 1 71 ? -5.383 0.827 27.922 1.00 90.88 71 VAL A C 1
ATOM 565 O O . VAL A 1 71 ? -5.039 1.282 29.012 1.00 90.88 71 VAL A O 1
ATOM 568 N N . CYS A 1 72 ? -6.507 0.142 27.751 1.00 92.69 72 CYS A N 1
ATOM 569 C CA . CYS A 1 72 ? -7.440 -0.199 28.818 1.00 92.69 72 CYS A CA 1
ATOM 570 C C . CYS A 1 72 ? -7.679 -1.712 28.837 1.00 92.69 72 CYS A C 1
ATOM 572 O O . CYS A 1 72 ? -7.709 -2.343 27.784 1.00 92.69 72 CYS A O 1
ATOM 574 N N . HIS A 1 73 ? -7.905 -2.300 30.012 1.00 91.19 73 HIS A N 1
ATOM 575 C CA . HIS A 1 73 ? -8.521 -3.630 30.084 1.00 91.19 73 HIS A CA 1
ATOM 576 C C . HIS A 1 73 ? -10.023 -3.513 29.853 1.00 91.19 73 HIS A C 1
ATOM 578 O O . HIS A 1 73 ? -10.657 -2.591 30.373 1.00 91.19 73 HIS A O 1
ATOM 584 N N . PHE A 1 74 ? -10.602 -4.462 29.122 1.00 91.12 74 PHE A N 1
ATOM 585 C CA . PHE A 1 74 ? -12.045 -4.638 29.122 1.00 91.12 74 PHE A CA 1
ATOM 586 C C . PHE A 1 74 ? -12.493 -5.287 30.434 1.00 91.12 74 PHE A C 1
ATOM 588 O O . PHE A 1 74 ? -11.902 -6.260 30.900 1.00 91.12 74 PHE A O 1
ATOM 595 N N . GLY A 1 75 ? -13.566 -4.749 31.006 1.00 88.94 75 GLY A N 1
ATOM 596 C CA . GLY A 1 75 ? -14.341 -5.393 32.062 1.00 88.94 75 GLY A CA 1
ATOM 597 C C . GLY A 1 75 ? -15.804 -5.381 31.649 1.00 88.94 75 GLY A C 1
ATOM 598 O O . GLY A 1 75 ? -16.356 -6.409 31.281 1.00 88.94 75 GLY A O 1
ATOM 599 N N . ASP A 1 76 ? -16.385 -4.182 31.632 1.00 92.31 76 ASP A N 1
ATOM 600 C CA . ASP A 1 76 ? -17.674 -3.891 31.010 1.00 92.31 76 ASP A CA 1
ATOM 601 C C . ASP A 1 76 ? -17.716 -2.437 30.494 1.00 92.31 76 ASP A C 1
ATOM 603 O O . ASP A 1 76 ? -17.033 -1.551 31.030 1.00 92.31 76 ASP A O 1
ATOM 607 N N . LEU A 1 77 ? -18.543 -2.166 29.475 1.00 92.00 77 LEU A N 1
ATOM 608 C CA . LEU A 1 77 ? -18.728 -0.827 28.915 1.00 92.00 77 LEU A CA 1
ATOM 609 C C . LEU A 1 77 ? -19.264 0.180 29.939 1.00 92.00 77 LEU A C 1
ATOM 611 O O . LEU A 1 77 ? -18.868 1.343 29.880 1.00 92.00 77 LEU A O 1
ATOM 615 N N . SER A 1 78 ? -20.092 -0.205 30.915 1.00 90.12 78 SER A N 1
ATOM 616 C CA . SER A 1 78 ? -20.549 0.734 31.955 1.00 90.12 78 SER A CA 1
ATOM 617 C C . SER A 1 78 ? -19.383 1.291 32.782 1.00 90.12 78 SER A C 1
ATOM 619 O O . SER A 1 78 ? -19.385 2.481 33.113 1.00 90.12 78 SER A O 1
ATOM 621 N N . THR A 1 79 ? -18.333 0.491 33.009 1.00 90.44 79 THR A N 1
ATOM 622 C CA . THR A 1 79 ? -17.160 0.854 33.823 1.00 90.44 79 THR A CA 1
ATOM 623 C C . THR A 1 79 ? -15.963 1.381 33.031 1.00 90.44 79 THR A C 1
ATOM 625 O O . THR A 1 79 ? -15.150 2.095 33.604 1.00 90.44 79 THR A O 1
ATOM 628 N N . MET A 1 80 ? -15.835 1.045 31.743 1.00 90.56 80 MET A N 1
ATOM 629 C CA . MET A 1 80 ? -14.684 1.429 30.908 1.00 90.56 80 MET A CA 1
ATOM 630 C C . MET A 1 80 ? -14.539 2.958 30.767 1.00 90.56 80 MET A C 1
ATOM 632 O O . MET A 1 80 ? -15.544 3.672 30.710 1.00 90.56 80 MET A O 1
ATOM 636 N N . ASP A 1 81 ? -13.311 3.468 30.659 1.00 90.12 81 ASP A N 1
ATOM 637 C CA . ASP A 1 81 ? -13.071 4.869 30.289 1.00 90.12 81 ASP A CA 1
ATOM 638 C C . ASP A 1 81 ? -13.385 5.120 28.794 1.00 90.12 81 ASP A C 1
ATOM 640 O O . ASP A 1 81 ? -13.413 4.193 27.987 1.00 90.12 81 ASP A O 1
ATOM 644 N N . SER A 1 82 ? -13.634 6.374 28.403 1.00 90.69 82 SER A N 1
ATOM 645 C CA . SER A 1 82 ? -14.001 6.752 27.021 1.00 90.69 82 SER A CA 1
ATOM 646 C C . SER A 1 82 ? -12.838 7.257 26.157 1.00 90.69 82 SER A C 1
ATOM 648 O O . SER A 1 82 ? -13.016 7.503 24.966 1.00 90.69 82 SER A O 1
ATOM 650 N N . ASP A 1 83 ? -11.652 7.439 26.732 1.00 90.00 83 ASP A N 1
ATOM 651 C CA . ASP A 1 83 ? -10.419 7.922 26.093 1.00 90.00 83 ASP A CA 1
ATOM 652 C C . ASP A 1 83 ? -9.459 6.785 25.687 1.00 90.00 83 ASP A C 1
ATOM 654 O O . ASP A 1 83 ? -8.356 7.062 25.226 1.00 90.00 83 ASP A O 1
ATOM 658 N N . CYS A 1 84 ? -9.865 5.521 25.836 1.00 91.69 84 CYS A N 1
ATOM 659 C CA . CYS A 1 84 ? -9.101 4.340 25.424 1.00 91.69 84 CYS A CA 1
ATOM 660 C C . CYS A 1 84 ? -8.949 4.268 23.890 1.00 91.69 84 CYS A C 1
ATOM 662 O O . CYS A 1 84 ? -9.952 4.212 23.176 1.00 91.69 84 CYS A O 1
ATOM 664 N N . GLN A 1 85 ? -7.716 4.195 23.371 1.00 91.00 85 GLN A N 1
ATOM 665 C CA . GLN A 1 85 ? -7.448 3.896 21.951 1.00 91.00 85 GLN A CA 1
ATOM 666 C C . GLN A 1 85 ? -7.279 2.392 21.694 1.00 91.00 85 GLN A C 1
ATOM 668 O O . GLN A 1 85 ? -7.577 1.919 20.591 1.00 91.00 85 GLN A O 1
ATOM 673 N N . HIS A 1 86 ? -6.847 1.631 22.704 1.00 88.44 86 HIS A N 1
ATOM 674 C CA . HIS A 1 86 ? -6.759 0.172 22.631 1.00 88.44 86 HIS A CA 1
ATOM 675 C C . HIS A 1 86 ? -7.445 -0.498 23.813 1.00 88.44 86 HIS A C 1
ATOM 677 O O . HIS A 1 86 ? -7.420 0.010 24.937 1.00 88.44 86 HIS A O 1
ATOM 683 N N . ILE A 1 87 ? -7.959 -1.697 23.560 1.00 91.31 87 ILE A N 1
ATOM 684 C CA . ILE A 1 87 ? -8.516 -2.581 24.578 1.00 91.31 87 ILE A CA 1
ATOM 685 C C . ILE A 1 87 ? -7.727 -3.891 24.624 1.00 91.31 87 ILE A C 1
ATOM 687 O O . ILE A 1 87 ? -7.451 -4.485 23.584 1.00 91.31 87 ILE A O 1
ATOM 691 N N . ILE A 1 88 ? -7.402 -4.360 25.827 1.00 89.00 88 ILE A N 1
ATOM 692 C CA . ILE A 1 88 ? -6.988 -5.737 26.114 1.00 89.00 88 ILE A CA 1
ATOM 693 C C . ILE A 1 88 ? -8.208 -6.506 26.632 1.00 89.00 88 ILE A C 1
ATOM 695 O O . ILE A 1 88 ? -8.872 -6.043 27.558 1.00 89.00 88 ILE A O 1
ATOM 699 N N . GLY A 1 89 ? -8.483 -7.683 26.069 1.00 87.06 89 GLY A N 1
ATOM 700 C CA . GLY A 1 89 ? -9.588 -8.555 26.476 1.00 87.06 89 GLY A CA 1
ATOM 701 C C . GLY A 1 89 ? -10.711 -8.664 25.442 1.00 87.06 89 GLY A C 1
ATOM 702 O O . GLY A 1 89 ? -10.678 -8.046 24.378 1.00 87.06 89 GLY A O 1
ATOM 703 N N . ASP A 1 90 ? -11.698 -9.501 25.754 1.00 85.75 90 ASP A N 1
ATOM 704 C CA . ASP A 1 90 ? -12.858 -9.762 24.902 1.00 85.75 90 ASP A CA 1
ATOM 705 C C . ASP A 1 90 ? -13.955 -8.719 25.160 1.00 85.75 90 ASP A C 1
ATOM 707 O O . ASP A 1 90 ? -14.588 -8.719 26.214 1.00 85.75 90 ASP A O 1
ATOM 711 N N . VAL A 1 91 ? -14.181 -7.826 24.196 1.00 92.31 91 VAL A N 1
ATOM 712 C CA . VAL A 1 91 ? -15.243 -6.815 24.249 1.00 92.31 91 VAL A CA 1
ATOM 713 C C . VAL A 1 91 ? -16.584 -7.488 23.989 1.00 92.31 91 VAL A C 1
ATOM 715 O O . VAL A 1 91 ? -16.778 -8.096 22.936 1.00 92.31 91 VAL A O 1
ATOM 718 N N . VAL A 1 92 ? -17.527 -7.337 24.918 1.00 92.62 92 VAL A N 1
ATOM 719 C CA . VAL A 1 92 ? -18.906 -7.820 24.772 1.00 92.62 92 VAL A CA 1
ATOM 720 C C . VAL A 1 92 ? -19.874 -6.643 24.867 1.00 92.62 92 VAL A C 1
ATOM 722 O O . VAL A 1 92 ? -19.792 -5.842 25.798 1.00 92.62 92 VAL A O 1
ATOM 725 N N . ILE A 1 93 ? -20.778 -6.546 23.895 1.00 94.12 93 ILE A N 1
ATOM 726 C CA . ILE A 1 93 ? -21.856 -5.557 23.817 1.00 94.12 93 ILE A CA 1
ATOM 727 C C . ILE A 1 93 ? -23.192 -6.308 23.839 1.00 94.12 93 ILE A C 1
ATOM 729 O O . ILE A 1 93 ? -23.351 -7.249 23.059 1.00 94.12 93 ILE A O 1
ATOM 733 N N . ASN A 1 94 ? -24.115 -5.916 24.718 1.00 92.25 94 ASN A N 1
ATOM 734 C CA . ASN A 1 94 ? -25.429 -6.543 24.910 1.00 92.25 94 ASN A CA 1
ATOM 735 C C . ASN A 1 94 ? -26.476 -5.578 25.494 1.00 92.25 94 ASN A C 1
ATOM 737 O O . ASN A 1 94 ? -26.135 -4.461 25.877 1.00 92.25 94 ASN A O 1
ATOM 741 N N . ASP A 1 95 ? -27.728 -6.027 25.603 1.00 92.75 95 ASP A N 1
ATOM 742 C CA . ASP A 1 95 ? -28.845 -5.390 26.329 1.00 92.75 95 ASP A CA 1
ATOM 743 C C . ASP A 1 95 ? -28.438 -4.630 27.614 1.00 92.75 95 ASP A C 1
ATOM 745 O O . ASP A 1 95 ? -28.772 -3.454 27.824 1.00 92.75 95 ASP A O 1
ATOM 749 N N . GLU A 1 96 ? -27.637 -5.262 28.477 1.00 94.62 96 GLU A N 1
ATOM 750 C CA . GLU A 1 96 ? -27.227 -4.661 29.747 1.00 94.62 96 GLU A CA 1
ATOM 751 C C . GLU A 1 96 ? -26.353 -3.407 29.560 1.00 94.62 96 GLU A C 1
ATOM 753 O O . GLU A 1 96 ? -26.429 -2.485 30.385 1.00 94.62 96 GLU A O 1
ATOM 758 N N . ASN A 1 97 ? -25.565 -3.315 28.481 1.00 94.31 97 ASN A N 1
ATOM 759 C CA . ASN A 1 97 ? -24.496 -2.322 28.330 1.00 94.31 97 ASN A CA 1
ATOM 760 C C . ASN A 1 97 ? -24.510 -1.489 27.025 1.00 94.31 97 ASN A C 1
ATOM 762 O O . ASN A 1 97 ? -23.769 -0.508 26.934 1.00 94.31 97 ASN A O 1
ATOM 766 N N . GLU A 1 98 ? -25.383 -1.787 26.058 1.00 94.00 98 GLU A N 1
ATOM 767 C CA . GLU A 1 98 ? -25.414 -1.165 24.719 1.00 94.00 98 GLU A CA 1
ATOM 768 C C . GLU A 1 98 ? -25.579 0.365 24.739 1.00 94.00 98 GLU A C 1
ATOM 770 O O . GLU A 1 98 ? -24.971 1.088 23.954 1.00 94.00 98 GLU A O 1
ATOM 775 N N . LYS A 1 99 ? -26.288 0.899 25.734 1.00 95.06 99 LYS A N 1
ATOM 776 C CA . LYS A 1 99 ? -26.395 2.341 26.032 1.00 95.06 99 LYS A CA 1
ATOM 777 C C . LYS A 1 99 ? -25.055 3.057 26.292 1.00 95.06 99 LYS A C 1
ATOM 779 O O . LYS A 1 99 ? -25.028 4.284 26.384 1.00 95.06 99 LYS A O 1
ATOM 784 N N . PHE A 1 100 ? -23.945 2.326 26.423 1.00 96.12 100 PHE A N 1
ATOM 785 C CA . PHE A 1 100 ? -22.598 2.856 26.658 1.00 96.12 100 PHE A CA 1
ATOM 786 C C . PHE A 1 100 ? -21.651 2.747 25.444 1.00 96.12 100 PHE A C 1
ATOM 788 O O . PHE A 1 100 ? -20.482 3.122 25.567 1.00 96.12 100 PHE A O 1
ATOM 795 N N . VAL A 1 101 ? -22.121 2.288 24.273 1.00 93.81 101 VAL A N 1
ATOM 796 C CA . VAL A 1 101 ? -21.274 2.040 23.080 1.00 93.81 101 VAL A CA 1
ATOM 797 C C . VAL A 1 101 ? -20.447 3.236 22.601 1.00 93.81 101 VAL A C 1
ATOM 799 O O . VAL A 1 101 ? -19.346 3.049 22.092 1.00 93.81 101 VAL A O 1
ATOM 802 N N . GLU A 1 102 ? -20.896 4.472 22.835 1.00 92.81 102 GLU A N 1
ATOM 803 C CA . GLU A 1 102 ? -20.138 5.695 22.516 1.00 92.81 102 GLU A CA 1
ATOM 804 C C . GLU A 1 102 ? -18.769 5.781 23.223 1.00 92.81 102 GLU A C 1
ATOM 806 O O . GLU A 1 102 ? -17.902 6.540 22.792 1.00 92.81 102 GLU A O 1
ATOM 811 N N . LYS A 1 103 ? -18.510 4.980 24.266 1.00 93.69 103 LYS A N 1
ATOM 812 C CA . LYS A 1 103 ? -17.167 4.861 24.863 1.00 93.69 103 LYS A CA 1
ATOM 813 C C . LYS A 1 103 ? -16.159 4.144 23.959 1.00 93.69 103 LYS A C 1
ATOM 815 O O . LYS A 1 103 ? -14.965 4.395 24.077 1.00 93.69 103 LYS A O 1
ATOM 820 N N . LEU A 1 104 ? -16.618 3.295 23.036 1.00 92.69 104 LEU A N 1
ATOM 821 C CA . LEU A 1 104 ? -15.767 2.625 22.044 1.00 92.69 104 LEU A CA 1
ATOM 822 C C . LEU A 1 104 ? -15.341 3.563 20.898 1.00 92.69 104 LEU A C 1
ATOM 824 O O . LEU A 1 104 ? -14.515 3.181 20.075 1.00 92.69 104 LEU A O 1
ATOM 828 N N . LYS A 1 105 ? -15.848 4.803 20.849 1.00 88.31 105 LYS A N 1
ATOM 829 C CA . LYS A 1 105 ? -15.634 5.757 19.745 1.00 88.31 105 LYS A CA 1
ATOM 830 C C . LYS A 1 105 ? -14.169 6.085 19.453 1.00 88.31 105 LYS A C 1
ATOM 832 O O . LYS A 1 105 ? -13.825 6.361 18.306 1.00 88.31 105 LYS A O 1
ATOM 837 N N . ASN A 1 106 ? -13.307 6.055 20.467 1.00 85.88 106 ASN A N 1
ATOM 838 C CA . ASN A 1 106 ? -11.868 6.300 20.318 1.00 85.88 106 ASN A CA 1
ATOM 839 C C . ASN A 1 106 ? -11.056 5.016 20.064 1.00 85.88 106 ASN A C 1
ATOM 841 O O . ASN A 1 106 ? -9.885 5.099 19.688 1.00 85.88 106 ASN A O 1
ATOM 845 N N . VAL A 1 107 ? -11.666 3.836 20.218 1.00 88.00 107 VAL A N 1
ATOM 846 C CA . VAL A 1 107 ? -10.981 2.545 20.127 1.00 88.00 107 VAL A CA 1
ATOM 847 C C . VAL A 1 107 ? -10.650 2.228 18.673 1.00 88.00 107 VAL A C 1
ATOM 849 O O . VAL A 1 107 ? -11.526 2.046 17.829 1.00 88.00 107 VAL A O 1
ATOM 852 N N . SER A 1 108 ? -9.355 2.127 18.387 1.00 71.31 108 SER A N 1
ATOM 853 C CA . SER A 1 108 ? -8.830 1.707 17.087 1.00 71.31 108 SER A CA 1
ATOM 854 C C . SER A 1 108 ? -8.479 0.214 17.055 1.00 71.31 108 SER A C 1
ATOM 856 O O . SER A 1 108 ? -8.560 -0.394 15.987 1.00 71.31 108 SER A O 1
ATOM 858 N N . PHE A 1 109 ? -8.130 -0.387 18.203 1.00 73.62 109 PHE A N 1
ATOM 859 C CA . PHE A 1 109 ? -7.613 -1.760 18.300 1.00 73.62 109 PHE A CA 1
ATOM 860 C C . PHE A 1 109 ? -8.205 -2.541 19.486 1.00 73.62 109 PHE A C 1
ATOM 862 O O . PHE A 1 109 ? -8.277 -2.016 20.599 1.00 73.62 109 PHE A O 1
ATOM 869 N N . ILE A 1 110 ? -8.546 -3.816 19.270 1.00 77.81 110 ILE A N 1
ATOM 870 C CA . ILE A 1 110 ? -8.894 -4.780 20.331 1.00 77.81 110 ILE A CA 1
ATOM 871 C C . ILE A 1 110 ? -7.909 -5.957 20.297 1.00 77.81 110 ILE A C 1
ATOM 873 O O . ILE A 1 110 ? -7.690 -6.564 19.248 1.00 77.81 110 ILE A O 1
ATOM 877 N N . TYR A 1 111 ? -7.348 -6.298 21.456 1.00 79.44 111 TYR A N 1
ATOM 878 C CA . TYR A 1 111 ? -6.454 -7.435 21.666 1.00 79.44 111 TYR A CA 1
ATOM 879 C C . TYR A 1 111 ? -7.207 -8.546 22.419 1.00 79.44 111 TYR A C 1
ATOM 881 O O . TYR A 1 111 ? -7.162 -8.629 23.648 1.00 79.44 111 TYR A O 1
ATOM 889 N N . GLY A 1 112 ? -7.961 -9.352 21.669 1.00 75.50 112 GLY A N 1
ATOM 890 C CA . GLY A 1 112 ? -8.974 -10.285 22.164 1.00 75.50 112 GLY A CA 1
ATOM 891 C C . GLY A 1 112 ? -10.014 -10.583 21.082 1.00 75.50 112 GLY A C 1
ATOM 892 O O . GLY A 1 112 ? -9.656 -10.986 19.977 1.00 75.50 112 GLY A O 1
ATOM 893 N N . SER A 1 113 ? -11.292 -10.358 21.383 1.00 70.44 113 SER A N 1
ATOM 894 C CA . SER A 1 113 ? -12.417 -10.491 20.444 1.00 70.44 113 SER A CA 1
ATOM 895 C C . SER A 1 113 ? -13.444 -9.363 20.624 1.00 70.44 113 SER A C 1
ATOM 897 O O . SER A 1 113 ? -13.403 -8.639 21.617 1.00 70.44 113 SER A O 1
ATOM 899 N N . LEU A 1 114 ? -14.356 -9.197 19.661 1.00 79.94 114 LEU A N 1
ATOM 900 C CA . LEU A 1 114 ? -15.497 -8.277 19.726 1.00 79.94 114 LEU A CA 1
ATOM 901 C C . LEU A 1 114 ? -16.800 -9.047 19.477 1.00 79.94 114 LEU A C 1
ATOM 903 O O . LEU A 1 114 ? -17.050 -9.506 18.366 1.00 79.94 114 LEU A O 1
ATOM 907 N N . THR A 1 115 ? -17.651 -9.162 20.491 1.00 80.81 115 THR A N 1
ATOM 908 C CA . THR A 1 115 ? -18.971 -9.796 20.395 1.00 80.81 115 THR A CA 1
ATOM 909 C C . THR A 1 115 ? -20.065 -8.760 20.617 1.00 80.81 115 THR A C 1
ATOM 911 O O . THR A 1 115 ? -20.064 -8.071 21.630 1.00 80.81 115 THR A O 1
ATOM 914 N N . ILE A 1 116 ? -21.016 -8.673 19.691 1.00 81.69 116 ILE A N 1
ATOM 915 C CA . ILE A 1 116 ? -22.226 -7.851 19.803 1.00 81.69 116 ILE A CA 1
ATOM 916 C C . ILE A 1 116 ? -23.403 -8.817 19.784 1.00 81.69 116 ILE A C 1
ATOM 918 O O . ILE A 1 116 ? -23.706 -9.394 18.736 1.00 81.69 116 ILE A O 1
ATOM 922 N N . LYS A 1 117 ? -24.000 -9.069 20.945 1.00 77.19 117 LYS A N 1
ATOM 923 C CA . LYS A 1 117 ? -25.004 -10.116 21.122 1.00 77.19 117 LYS A CA 1
ATOM 924 C C . LYS A 1 117 ? -26.226 -9.607 21.870 1.00 77.19 117 LYS A C 1
ATOM 926 O O . LYS A 1 117 ? -26.076 -8.847 22.818 1.00 77.19 117 LYS A O 1
ATOM 931 N N . ASP A 1 118 ? -27.399 -10.109 21.509 1.00 81.31 118 ASP A N 1
ATOM 932 C CA . ASP A 1 118 ? -28.624 -9.958 22.299 1.00 81.31 118 ASP A CA 1
ATOM 933 C C . ASP A 1 118 ? -29.010 -8.481 22.586 1.00 81.31 118 ASP A C 1
ATOM 935 O O . ASP A 1 118 ? -29.620 -8.191 23.609 1.00 81.31 118 ASP A O 1
ATOM 939 N N . THR A 1 119 ? -28.625 -7.518 21.732 1.00 84.00 119 THR A N 1
ATOM 940 C CA . THR A 1 119 ? -28.930 -6.085 21.945 1.00 84.00 119 THR A CA 1
ATOM 941 C C . THR A 1 119 ? -30.380 -5.749 21.588 1.00 84.00 119 THR A C 1
ATOM 943 O O . THR A 1 119 ? -30.837 -6.095 20.490 1.00 84.00 119 THR A O 1
ATOM 946 N N . GLU A 1 120 ? -31.069 -4.996 22.446 1.00 84.62 120 GLU A N 1
ATOM 947 C CA . GLU A 1 120 ? -32.458 -4.579 22.249 1.00 84.62 120 GLU A CA 1
ATOM 948 C C . GLU A 1 120 ? -32.583 -3.225 21.531 1.00 84.62 120 GLU A C 1
ATOM 950 O O . GLU A 1 120 ? -33.504 -3.066 20.737 1.00 84.62 120 GLU A O 1
ATOM 955 N N . GLU A 1 121 ? -31.711 -2.238 21.756 1.00 86.00 121 GLU A N 1
ATOM 956 C CA . GLU A 1 121 ? -31.857 -0.863 21.227 1.00 86.00 121 GLU A CA 1
ATOM 957 C C . GLU A 1 121 ? -30.913 -0.514 20.052 1.00 86.00 121 GLU A C 1
ATOM 959 O O . GLU A 1 121 ? -31.184 0.422 19.294 1.00 86.00 121 GLU A O 1
ATOM 964 N N . LEU A 1 122 ? -29.816 -1.253 19.864 1.00 79.12 122 LEU A N 1
ATOM 965 C CA . LEU A 1 122 ? -28.706 -0.882 18.981 1.00 79.12 122 LEU A CA 1
ATOM 966 C C . LEU A 1 122 ? -29.027 -0.993 17.477 1.00 79.12 122 LEU A C 1
ATOM 968 O O . LEU A 1 122 ? -28.917 -2.057 16.876 1.00 79.12 122 LEU A O 1
ATOM 972 N N . GLU A 1 123 ? -29.342 0.129 16.821 1.00 74.00 123 GLU A N 1
ATOM 973 C CA . GLU A 1 123 ? -29.679 0.141 15.384 1.00 74.00 123 GLU A CA 1
ATOM 974 C C . GLU A 1 123 ? -28.487 -0.039 14.421 1.00 74.00 123 GLU A C 1
ATOM 976 O O . GLU A 1 123 ? -28.668 -0.480 13.278 1.00 74.00 123 GLU A O 1
ATOM 981 N N . ASN A 1 124 ? -27.280 0.375 14.819 1.00 69.00 124 ASN A N 1
ATOM 982 C CA . ASN A 1 124 ? -26.110 0.453 13.937 1.00 69.00 124 ASN A CA 1
ATOM 983 C C . ASN A 1 124 ? -24.772 0.434 14.699 1.00 69.00 124 ASN A C 1
ATOM 985 O O . ASN A 1 124 ? -24.740 0.648 15.909 1.00 69.00 124 ASN A O 1
ATOM 989 N N . LEU A 1 125 ? -23.666 0.233 13.969 1.00 71.69 125 LEU A N 1
ATOM 990 C CA . LEU A 1 125 ? -22.297 0.240 14.512 1.00 71.69 125 LEU A CA 1
ATOM 991 C C . LEU A 1 125 ? -21.477 1.510 14.202 1.00 71.69 125 LEU A C 1
ATOM 993 O O . LEU A 1 125 ? -20.251 1.478 14.298 1.00 71.69 125 LEU A O 1
ATOM 997 N N . ASP A 1 126 ? -22.104 2.638 13.846 1.00 71.56 126 ASP A N 1
ATOM 998 C CA . ASP A 1 126 ? -21.376 3.853 13.433 1.00 71.56 126 ASP A CA 1
ATOM 999 C C . ASP A 1 126 ? -20.535 4.472 14.576 1.00 71.56 126 ASP A C 1
ATOM 1001 O O . ASP A 1 126 ? -19.606 5.241 14.321 1.00 71.56 126 ASP A O 1
ATOM 1005 N N . PHE A 1 127 ? -20.790 4.078 15.831 1.00 82.06 127 PHE A N 1
ATOM 1006 C CA . PHE A 1 127 ? -19.942 4.391 16.987 1.00 82.06 127 PHE A CA 1
ATOM 1007 C C . PHE A 1 127 ? -18.529 3.781 16.887 1.00 82.06 127 PHE A C 1
ATOM 1009 O O . PHE A 1 127 ? -17.600 4.333 17.465 1.00 82.06 127 PHE A O 1
ATOM 1016 N N . LEU A 1 128 ? -18.323 2.707 16.113 1.00 72.31 128 LEU A N 1
ATOM 1017 C CA . LEU A 1 128 ? -17.003 2.124 15.816 1.00 72.31 128 LEU A CA 1
ATOM 1018 C C . LEU A 1 128 ? -16.277 2.862 14.672 1.00 72.31 128 LEU A C 1
ATOM 1020 O O . LEU A 1 128 ? -15.513 2.252 13.925 1.00 72.31 128 LEU A O 1
ATOM 1024 N N . SER A 1 129 ? -16.495 4.171 14.501 1.00 65.75 129 SER A N 1
ATOM 1025 C CA . SER A 1 129 ? -15.947 4.938 13.370 1.00 65.75 129 SER A CA 1
ATOM 1026 C C . SER A 1 129 ? -14.425 4.807 13.239 1.00 65.75 129 SER A C 1
ATOM 1028 O O . SER A 1 129 ? -13.923 4.581 12.139 1.00 65.75 129 SER A O 1
ATOM 1030 N N . ASN A 1 130 ? -13.703 4.880 14.364 1.00 63.88 130 ASN A N 1
ATOM 1031 C CA . ASN A 1 130 ? -12.243 4.800 14.415 1.00 63.88 130 ASN A CA 1
ATOM 1032 C C . ASN A 1 130 ? -11.671 3.378 14.318 1.00 63.88 130 ASN A C 1
ATOM 1034 O O . ASN A 1 130 ? -10.466 3.244 14.103 1.00 63.88 130 ASN A O 1
ATOM 1038 N N . PHE A 1 131 ? -12.502 2.344 14.447 1.00 65.06 131 PHE A N 1
ATOM 1039 C CA . PHE A 1 131 ? -12.088 0.954 14.630 1.00 65.06 131 PHE A CA 1
ATOM 1040 C C . PHE A 1 131 ? -11.376 0.371 13.401 1.00 65.06 131 PHE A C 1
ATOM 1042 O O . PHE A 1 131 ? -11.855 0.502 12.271 1.00 65.06 131 PHE A O 1
ATOM 1049 N N . ARG A 1 132 ? -10.217 -0.267 13.621 1.00 60.69 132 ARG A N 1
ATOM 1050 C CA . ARG A 1 132 ? -9.292 -0.693 12.551 1.00 60.69 132 ARG A CA 1
ATOM 1051 C C . ARG A 1 132 ? -8.966 -2.179 12.565 1.00 60.69 132 ARG A C 1
ATOM 1053 O O . ARG A 1 132 ? -8.713 -2.729 11.498 1.00 60.69 132 ARG A O 1
ATOM 1060 N N . GLN A 1 133 ? -8.898 -2.807 13.742 1.00 62.66 133 GLN A N 1
ATOM 1061 C CA . GLN A 1 133 ? -8.433 -4.191 13.850 1.00 62.66 133 GLN A CA 1
ATOM 1062 C C . GLN A 1 133 ? -8.844 -4.892 15.156 1.00 62.66 133 GLN A C 1
ATOM 1064 O O . GLN A 1 133 ? -8.889 -4.279 16.225 1.00 62.66 133 GLN A O 1
ATOM 1069 N N . VAL A 1 134 ? -9.017 -6.215 15.063 1.00 61.78 134 VAL A N 1
ATOM 1070 C CA . VAL A 1 134 ? -8.918 -7.159 16.187 1.00 61.78 134 VAL A CA 1
ATOM 1071 C C . VAL A 1 134 ? -7.712 -8.076 15.967 1.00 61.78 134 VAL A C 1
ATOM 1073 O O . VAL A 1 134 ? -7.491 -8.532 14.844 1.00 61.78 134 VAL A O 1
ATOM 1076 N N . ALA A 1 135 ? -6.962 -8.372 17.026 1.00 62.94 135 ALA A N 1
ATOM 1077 C CA . ALA A 1 135 ? -5.933 -9.410 17.042 1.00 62.94 135 ALA A CA 1
ATOM 1078 C C . ALA A 1 135 ? -6.079 -10.271 18.304 1.00 62.94 135 ALA A C 1
ATOM 1080 O O . ALA A 1 135 ? -6.275 -9.736 19.391 1.00 62.94 135 ALA A O 1
ATOM 1081 N N . ASN A 1 136 ? -5.956 -11.593 18.182 1.00 67.38 136 ASN A N 1
ATOM 1082 C CA . ASN A 1 136 ? -6.093 -12.530 19.299 1.00 67.38 136 ASN A CA 1
ATOM 1083 C C . ASN A 1 136 ? -4.809 -13.366 19.466 1.00 67.38 136 ASN A C 1
ATOM 1085 O O . ASN A 1 136 ? -4.165 -13.718 18.481 1.00 67.38 136 ASN A O 1
ATOM 1089 N N . LEU A 1 137 ? -4.444 -13.682 20.713 1.00 59.03 137 LEU A N 1
ATOM 1090 C CA . LEU A 1 137 ? -3.314 -14.561 21.065 1.00 59.03 137 LEU A CA 1
ATOM 1091 C C . LEU A 1 137 ? -3.762 -15.902 21.676 1.00 59.03 137 LEU A C 1
ATOM 1093 O O . LEU A 1 137 ? -2.916 -16.729 22.014 1.00 59.03 137 LEU A O 1
ATOM 1097 N N . LYS A 1 138 ? -5.073 -16.133 21.838 1.00 56.12 138 LYS A N 1
ATOM 1098 C CA . LYS A 1 138 ? -5.612 -17.412 22.315 1.00 56.12 138 LYS A CA 1
ATOM 1099 C C . LYS A 1 138 ? -5.390 -18.501 21.265 1.00 56.12 138 LYS A C 1
ATOM 1101 O O . LYS A 1 138 ? -6.127 -18.602 20.292 1.00 56.12 138 LYS A O 1
ATOM 1106 N N . ILE A 1 139 ? -4.385 -19.332 21.507 1.00 48.03 139 ILE A N 1
ATOM 1107 C CA . ILE A 1 139 ? -4.264 -20.666 20.923 1.00 48.03 139 ILE A CA 1
ATOM 1108 C C . ILE A 1 139 ? -4.636 -21.625 22.054 1.00 48.03 139 ILE A C 1
ATOM 1110 O O . ILE A 1 139 ? -3.866 -21.774 23.007 1.00 48.03 139 ILE A O 1
ATOM 1114 N N . GLU A 1 140 ? -5.834 -22.214 22.012 1.00 43.00 140 GLU A N 1
ATOM 1115 C CA . GLU A 1 140 ? -6.208 -23.221 23.011 1.00 43.00 140 GLU A CA 1
ATOM 1116 C C . GLU A 1 140 ? -5.318 -24.469 22.890 1.00 43.00 140 GLU A C 1
ATOM 1118 O O . GLU A 1 140 ? -4.766 -24.780 21.833 1.00 43.00 140 GLU A O 1
ATOM 1123 N N . ASN A 1 141 ? -5.104 -25.148 24.018 1.00 37.75 141 ASN A N 1
ATOM 1124 C CA . ASN A 1 141 ? -4.093 -26.199 24.115 1.00 37.75 141 ASN A CA 1
ATOM 1125 C C . ASN A 1 141 ? -4.529 -27.478 23.391 1.00 37.75 141 ASN A C 1
ATOM 1127 O O . ASN A 1 141 ? -5.703 -27.844 23.398 1.00 37.75 141 ASN A O 1
ATOM 1131 N N . GLU A 1 142 ? -3.547 -28.208 22.860 1.00 40.88 142 GLU A N 1
ATOM 1132 C CA . GLU A 1 142 ? -3.735 -29.539 22.283 1.00 40.88 142 GLU A CA 1
ATOM 1133 C C . GLU A 1 142 ? -4.513 -30.459 23.240 1.00 40.88 142 GLU A C 1
ATOM 1135 O O . GLU A 1 142 ? -4.082 -30.729 24.368 1.00 40.88 142 GLU A O 1
ATOM 1140 N N . VAL A 1 143 ? -5.641 -31.004 22.776 1.00 38.38 143 VAL A N 1
ATOM 1141 C CA . VAL A 1 143 ? -6.277 -32.142 23.446 1.00 38.38 143 VAL A CA 1
ATOM 1142 C C . VAL A 1 143 ? -5.362 -33.349 23.251 1.00 38.38 143 VAL A C 1
ATOM 1144 O O . VAL A 1 143 ? -5.270 -33.895 22.152 1.00 38.38 143 VAL A O 1
ATOM 1147 N N . TYR A 1 144 ? -4.678 -33.764 24.321 1.00 40.66 144 TYR A N 1
ATOM 1148 C CA . TYR A 1 144 ? -3.782 -34.925 24.339 1.00 40.66 144 TYR A CA 1
ATOM 1149 C C . TYR A 1 144 ? -4.547 -36.244 24.117 1.00 40.66 144 TYR A C 1
ATOM 1151 O O . TYR A 1 144 ? -4.840 -36.988 25.054 1.00 40.66 144 TYR A O 1
ATOM 1159 N N . GLY A 1 145 ? -4.864 -36.541 22.857 1.00 42.56 145 GLY A N 1
ATOM 1160 C CA . GLY A 1 145 ? -5.289 -37.861 22.401 1.00 42.56 145 GLY A CA 1
ATOM 1161 C C . GLY A 1 145 ? -4.095 -38.798 22.208 1.00 42.56 145 GLY A C 1
ATOM 1162 O O . GLY A 1 145 ? -3.012 -38.375 21.802 1.00 42.56 145 GLY A O 1
ATOM 1163 N N . GLU A 1 146 ? -4.284 -40.092 22.472 1.00 36.69 146 GLU A N 1
ATOM 1164 C CA . GLU A 1 146 ? -3.265 -41.094 22.151 1.00 36.69 146 GLU A CA 1
ATOM 1165 C C . GLU A 1 146 ? -3.080 -41.229 20.627 1.00 36.69 146 GLU A C 1
ATOM 1167 O O . GLU A 1 146 ? -4.032 -41.167 19.840 1.00 36.69 146 GLU A O 1
ATOM 1172 N N . TRP A 1 147 ? -1.831 -41.438 20.199 1.00 34.06 147 TRP A N 1
ATOM 1173 C CA . TRP A 1 147 ? -1.506 -41.699 18.796 1.00 34.06 147 TRP A CA 1
ATOM 1174 C C . TRP A 1 147 ? -2.268 -42.937 18.281 1.00 34.06 147 TRP A C 1
ATOM 1176 O O . TRP A 1 147 ? -2.326 -43.948 18.983 1.00 34.06 147 TRP A O 1
ATOM 1186 N N . PRO A 1 148 ? -2.813 -42.910 17.048 1.00 43.59 148 PRO A N 1
ATOM 1187 C CA . PRO A 1 148 ? -2.504 -41.964 15.971 1.00 43.59 148 PRO A CA 1
ATOM 1188 C C . PRO A 1 148 ? -3.474 -40.774 15.843 1.00 43.59 148 PRO A C 1
ATOM 1190 O O . PRO A 1 148 ? -3.354 -40.009 14.890 1.00 43.59 148 PRO A O 1
ATOM 1193 N N . ASN A 1 149 ? -4.439 -40.605 16.750 1.00 41.06 149 ASN A N 1
ATOM 1194 C CA . ASN A 1 149 ? -5.601 -39.730 16.534 1.00 41.06 149 ASN A CA 1
ATOM 1195 C C . ASN A 1 149 ? -5.380 -38.268 16.973 1.00 41.06 149 ASN A C 1
ATOM 1197 O O . ASN A 1 149 ? -6.282 -37.646 17.532 1.00 41.06 149 ASN A O 1
ATOM 1201 N N . ILE A 1 150 ? -4.195 -37.706 16.716 1.00 39.97 150 ILE A N 1
ATOM 1202 C CA . ILE A 1 150 ? -3.938 -36.277 16.946 1.00 39.97 150 ILE A CA 1
ATOM 1203 C C . ILE A 1 150 ? -4.430 -35.488 15.731 1.00 39.97 150 ILE A C 1
ATOM 1205 O O . ILE A 1 150 ? -3.794 -35.480 14.677 1.00 39.97 150 ILE A O 1
ATOM 1209 N N . VAL A 1 151 ? -5.560 -34.804 15.897 1.00 35.16 151 VAL A N 1
ATOM 1210 C CA . VAL A 1 151 ? -6.043 -33.773 14.972 1.00 35.16 151 VAL A CA 1
ATOM 1211 C C . VAL A 1 151 ? -5.773 -32.414 15.623 1.00 35.16 151 VAL A C 1
ATOM 1213 O O . VAL A 1 151 ? -6.316 -32.166 16.699 1.00 35.16 151 VAL A O 1
ATOM 1216 N N . PRO A 1 152 ? -4.960 -31.527 15.017 1.00 37.78 152 PRO A N 1
ATOM 1217 C CA . PRO A 1 152 ? -4.779 -30.165 15.514 1.00 37.78 152 PRO A CA 1
ATOM 1218 C C . PRO A 1 152 ? -6.086 -29.371 15.399 1.00 37.78 152 PRO A C 1
ATOM 1220 O O . PRO A 1 152 ? -6.418 -28.828 14.344 1.00 37.78 152 PRO A O 1
ATOM 1223 N N . GLN A 1 153 ? -6.856 -29.331 16.484 1.00 38.03 153 GLN A N 1
ATOM 1224 C CA . GLN A 1 153 ? -8.084 -28.551 16.570 1.00 38.03 153 GLN A CA 1
ATOM 1225 C C . GLN A 1 153 ? -7.740 -27.109 16.952 1.00 38.03 153 GLN A C 1
ATOM 1227 O O . GLN A 1 153 ? -7.825 -26.717 18.111 1.00 38.03 153 GLN A O 1
ATOM 1232 N N . PHE A 1 154 ? -7.305 -26.334 15.956 1.00 40.22 154 PHE A N 1
ATOM 1233 C CA . PHE A 1 154 ? -7.169 -24.883 16.081 1.00 40.22 154 PHE A CA 1
ATOM 1234 C C . PHE A 1 154 ? -8.513 -24.266 16.489 1.00 40.22 154 PHE A C 1
ATOM 1236 O O . PHE A 1 154 ? -9.554 -24.673 15.967 1.00 40.22 154 PHE A O 1
ATOM 1243 N N . ASP A 1 155 ? -8.489 -23.277 17.384 1.00 42.41 155 ASP A N 1
ATOM 1244 C CA . ASP A 1 155 ? -9.686 -22.512 17.736 1.00 42.41 155 ASP A CA 1
ATOM 1245 C C . ASP A 1 155 ? -10.213 -21.776 16.491 1.00 42.41 155 ASP A C 1
ATOM 1247 O O . ASP A 1 155 ? -9.499 -21.001 15.852 1.00 42.41 155 ASP A O 1
ATOM 1251 N N . GLN A 1 156 ? -11.461 -22.068 16.120 1.00 43.34 156 GLN A N 1
ATOM 1252 C CA . GLN A 1 156 ? -12.146 -21.490 14.960 1.00 43.34 156 GLN A CA 1
ATOM 1253 C C . GLN A 1 156 ? -13.053 -20.308 15.341 1.00 43.34 156 GLN A C 1
ATOM 1255 O O . GLN A 1 156 ? -13.736 -19.763 14.472 1.00 43.34 156 GLN A O 1
ATOM 1260 N N . THR A 1 157 ? -13.068 -19.901 16.616 1.00 46.53 157 THR A N 1
ATOM 1261 C CA . THR A 1 157 ? -13.928 -18.827 17.133 1.00 46.53 157 THR A CA 1
ATOM 1262 C C . THR A 1 157 ? -13.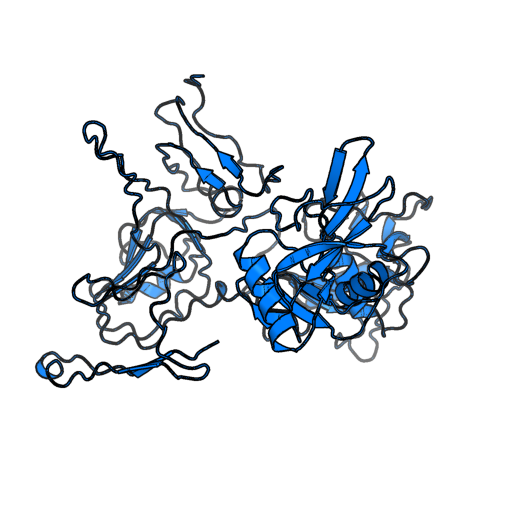681 -17.505 16.390 1.00 46.53 157 THR A C 1
ATOM 1264 O O . THR A 1 157 ? -12.578 -16.955 16.463 1.00 46.53 157 THR A O 1
ATOM 1267 N N . PRO A 1 158 ? -14.690 -16.935 15.699 1.00 46.97 158 PRO A N 1
ATOM 1268 C CA . PRO A 1 158 ? -14.521 -15.677 14.978 1.00 46.97 158 PRO A CA 1
ATOM 1269 C C . PRO A 1 158 ? -14.152 -14.514 15.910 1.00 46.97 158 PRO A C 1
ATOM 1271 O O . PRO A 1 158 ? -14.814 -14.279 16.919 1.00 46.97 158 PRO A O 1
ATOM 1274 N N . MET A 1 159 ? -13.128 -13.735 15.538 1.00 55.53 159 MET A N 1
ATOM 1275 C CA . MET A 1 159 ? -12.675 -12.568 16.317 1.00 55.53 159 MET A CA 1
ATOM 1276 C C . MET A 1 159 ? -13.702 -11.424 16.380 1.00 55.53 159 MET A C 1
ATOM 1278 O O . MET A 1 159 ? -13.608 -10.577 17.267 1.00 55.53 159 MET A O 1
ATOM 1282 N N . ILE A 1 160 ? -14.671 -11.389 15.458 1.00 59.38 160 ILE A N 1
ATOM 1283 C CA . ILE A 1 160 ? -15.835 -10.497 15.505 1.00 59.38 160 ILE A CA 1
ATOM 1284 C C . ILE A 1 160 ? -17.097 -11.357 15.380 1.00 59.38 160 ILE A C 1
ATOM 1286 O O . ILE A 1 160 ? -17.208 -12.147 14.441 1.00 59.38 160 ILE A O 1
ATOM 1290 N N . ARG A 1 161 ? -18.043 -11.203 16.311 1.00 62.78 161 ARG A N 1
ATOM 1291 C CA . ARG A 1 161 ? -19.310 -11.952 16.380 1.00 62.78 161 ARG A CA 1
ATOM 1292 C C . ARG A 1 161 ? -20.487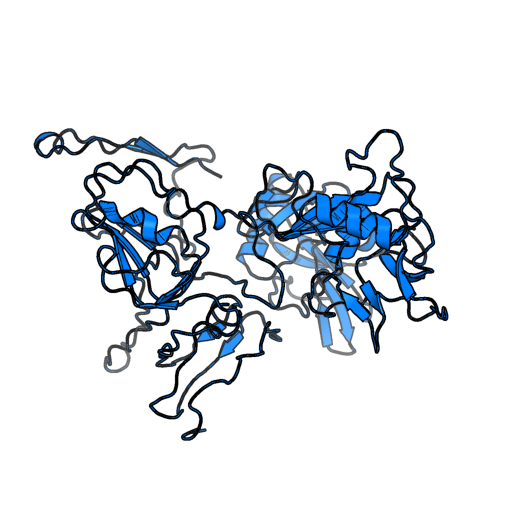 -10.983 16.487 1.00 62.78 161 ARG A C 1
ATOM 1294 O O . ARG A 1 161 ? -20.422 -10.026 17.255 1.00 62.78 161 ARG A O 1
ATOM 1301 N N . ILE A 1 162 ? -21.560 -11.239 15.740 1.00 63.62 162 ILE A N 1
ATOM 1302 C CA . ILE A 1 162 ? -22.811 -10.467 15.774 1.00 63.62 162 ILE A CA 1
ATOM 1303 C C . ILE A 1 162 ? -23.965 -11.476 15.850 1.00 63.62 162 ILE A C 1
ATOM 1305 O O . ILE A 1 162 ? -24.096 -12.293 14.943 1.00 63.62 162 ILE A O 1
ATOM 1309 N N . ILE A 1 163 ? -24.734 -11.474 16.944 1.00 64.69 163 ILE A N 1
ATOM 1310 C CA . ILE A 1 163 ? -25.653 -12.565 17.333 1.00 64.69 163 ILE A CA 1
ATOM 1311 C C . ILE A 1 163 ? -26.976 -11.979 17.861 1.00 64.69 163 ILE A C 1
ATOM 1313 O O . ILE A 1 163 ? -26.936 -11.088 18.696 1.00 64.69 163 ILE A O 1
ATOM 1317 N N . SER A 1 164 ? -28.139 -12.467 17.417 1.00 65.88 164 SER A N 1
ATOM 1318 C CA . SER A 1 164 ? -29.454 -12.221 18.064 1.00 65.88 164 SER A CA 1
ATOM 1319 C C . SER A 1 164 ? -29.817 -10.759 18.419 1.00 65.88 164 SER A C 1
ATOM 1321 O O . SER A 1 164 ? -30.511 -10.504 19.397 1.00 65.88 164 SER A O 1
ATOM 1323 N N . ASN A 1 165 ? -29.360 -9.779 17.635 1.00 61.50 165 ASN A N 1
ATOM 1324 C CA . ASN A 1 165 ? -29.560 -8.351 17.918 1.00 61.50 165 ASN A CA 1
ATOM 1325 C C . ASN A 1 165 ? -30.866 -7.841 17.280 1.00 61.50 165 ASN A C 1
ATOM 1327 O O . ASN A 1 165 ? -30.948 -7.762 16.053 1.00 61.50 165 ASN A O 1
ATOM 1331 N N . GLU A 1 166 ? -31.873 -7.469 18.078 1.00 70.06 166 GLU A N 1
ATOM 1332 C CA . GLU A 1 166 ? -33.249 -7.266 17.587 1.00 70.06 166 GLU A CA 1
ATOM 1333 C C . GLU A 1 166 ? -33.385 -6.087 16.607 1.00 70.06 166 GLU A C 1
ATOM 1335 O O . GLU A 1 166 ? -34.058 -6.200 15.580 1.00 70.06 166 GLU A O 1
ATOM 1340 N N . LYS A 1 167 ? -32.757 -4.944 16.912 1.00 67.19 167 LYS A N 1
ATOM 1341 C CA . LYS A 1 167 ? -32.930 -3.694 16.144 1.00 67.19 167 LYS A CA 1
ATOM 1342 C C . LYS A 1 167 ? -31.762 -3.361 15.205 1.00 67.19 167 LYS A C 1
ATOM 1344 O O . LYS A 1 167 ? -31.841 -2.368 14.476 1.00 67.19 167 LYS A O 1
ATOM 1349 N N . LEU A 1 168 ? -30.718 -4.197 15.160 1.00 57.78 168 LEU A N 1
ATOM 1350 C CA . LEU A 1 168 ? -29.465 -3.938 14.440 1.00 57.78 168 LEU A CA 1
ATOM 1351 C C . LEU A 1 168 ? -29.618 -4.067 12.916 1.00 57.78 168 LEU A C 1
ATOM 1353 O O . LEU A 1 168 ? -29.459 -5.131 12.323 1.00 57.78 168 LEU A O 1
ATOM 1357 N N . GLN A 1 169 ? -29.880 -2.938 12.259 1.00 50.12 169 GLN A N 1
ATOM 1358 C CA . GLN A 1 169 ? -30.135 -2.855 10.817 1.00 50.12 169 GLN A CA 1
ATOM 1359 C C . GLN A 1 169 ? -28.871 -2.629 9.973 1.00 50.12 169 GLN A C 1
ATOM 1361 O O . GLN A 1 169 ? -28.905 -2.835 8.757 1.00 50.12 169 GLN A O 1
ATOM 1366 N N . LYS A 1 170 ? -27.776 -2.123 10.565 1.00 46.59 170 LYS A N 1
ATOM 1367 C CA . LYS A 1 170 ? -26.599 -1.633 9.818 1.00 46.59 170 LYS A CA 1
ATOM 1368 C C . LYS A 1 170 ? -25.268 -1.970 10.491 1.00 46.59 170 LYS A C 1
ATOM 1370 O O . LYS A 1 170 ? -24.900 -1.384 11.505 1.00 46.59 170 LYS A O 1
ATOM 1375 N N . VAL A 1 171 ? -24.488 -2.829 9.842 1.00 53.03 171 VAL A N 1
ATOM 1376 C CA . VAL A 1 171 ? -23.117 -3.175 10.241 1.00 53.03 171 VAL A CA 1
ATOM 1377 C C . VAL A 1 171 ? -22.137 -2.494 9.280 1.00 53.03 171 VAL A C 1
ATOM 1379 O O . VAL A 1 171 ? -21.943 -2.954 8.157 1.00 53.03 171 VAL A O 1
ATOM 1382 N N . TRP A 1 172 ? -21.524 -1.388 9.715 1.00 49.47 172 TRP A N 1
ATOM 1383 C CA . TRP A 1 172 ? -20.496 -0.660 8.960 1.00 49.47 172 TRP A CA 1
ATOM 1384 C C . TRP A 1 172 ? -19.269 -0.417 9.839 1.00 49.47 172 TRP A C 1
ATOM 1386 O O . TRP A 1 172 ? -19.368 0.225 10.877 1.00 49.47 172 TRP A O 1
ATOM 1396 N N . LEU A 1 173 ? -18.105 -0.908 9.407 1.00 55.78 173 LEU A N 1
ATOM 1397 C CA . LEU A 1 173 ? -16.823 -0.699 10.087 1.00 55.78 173 LEU A CA 1
ATOM 1398 C C . LEU A 1 173 ? -15.949 0.188 9.192 1.00 55.78 173 LEU A C 1
ATOM 1400 O O . LEU A 1 173 ? -15.193 -0.290 8.344 1.00 55.78 173 LEU A O 1
ATOM 1404 N N . HIS A 1 174 ? -16.159 1.501 9.317 1.00 49.22 174 HIS A N 1
ATOM 1405 C CA . HIS A 1 174 ? -15.762 2.513 8.327 1.00 49.22 174 HIS A CA 1
ATOM 1406 C C . HIS A 1 174 ? -14.272 2.483 7.969 1.00 49.22 174 HIS A C 1
ATOM 1408 O O . HIS A 1 174 ? -13.930 2.479 6.785 1.00 49.22 174 HIS A O 1
ATOM 1414 N N . ASN A 1 175 ? -13.391 2.383 8.968 1.00 46.88 175 ASN A N 1
ATOM 1415 C CA . ASN A 1 175 ? -11.939 2.378 8.766 1.00 46.88 175 ASN A CA 1
ATOM 1416 C C . ASN A 1 175 ? -11.339 1.002 8.411 1.00 46.88 175 ASN A C 1
ATOM 1418 O O . ASN A 1 175 ? -10.131 0.918 8.206 1.00 46.88 175 ASN A O 1
ATOM 1422 N N . MET A 1 176 ? -12.153 -0.049 8.241 1.00 50.44 176 MET A N 1
ATOM 1423 C CA . MET A 1 176 ? -11.702 -1.338 7.681 1.00 50.44 176 MET A CA 1
ATOM 1424 C C . MET A 1 176 ? -11.936 -1.458 6.158 1.00 50.44 176 MET A C 1
ATOM 1426 O O . MET A 1 176 ? -11.690 -2.508 5.562 1.00 50.44 176 MET A O 1
ATOM 1430 N N . ARG A 1 177 ? -12.424 -0.401 5.486 1.00 51.81 177 ARG A N 1
ATOM 1431 C CA . ARG A 1 177 ? -12.816 -0.449 4.064 1.00 51.81 177 ARG A CA 1
ATOM 1432 C C . ARG A 1 177 ? -11.701 -0.025 3.094 1.00 51.81 177 ARG A C 1
ATOM 1434 O O . ARG A 1 177 ? -11.715 1.081 2.552 1.00 51.81 177 ARG A O 1
ATOM 1441 N N . SER A 1 178 ? -10.797 -0.950 2.787 1.00 61.50 178 SER A N 1
ATOM 1442 C CA . SER A 1 178 ? -9.786 -0.781 1.730 1.00 61.50 178 SER A CA 1
ATOM 1443 C C . SER A 1 178 ? -10.401 -0.792 0.319 1.00 61.50 178 SER A C 1
ATOM 1445 O O . SER A 1 178 ? -10.977 -1.799 -0.109 1.00 61.50 178 SER A O 1
ATOM 1447 N N . ILE A 1 179 ? -10.244 0.313 -0.414 1.00 66.06 179 ILE A N 1
ATOM 1448 C CA . ILE A 1 179 ? -10.659 0.517 -1.814 1.00 66.06 179 ILE A CA 1
ATOM 1449 C C . ILE A 1 179 ? -9.461 0.436 -2.779 1.00 66.06 179 ILE A C 1
ATOM 1451 O O . ILE A 1 179 ? -8.317 0.280 -2.354 1.00 66.06 179 ILE A O 1
ATOM 1455 N N . CYS A 1 180 ? -9.721 0.580 -4.081 1.00 77.38 180 CYS A N 1
ATOM 1456 C CA . CYS A 1 180 ? -8.698 0.594 -5.128 1.00 77.38 180 CYS A CA 1
ATOM 1457 C C . CYS A 1 180 ? -8.596 1.939 -5.864 1.00 77.38 180 CYS A C 1
ATOM 1459 O O . CYS A 1 180 ? -9.600 2.653 -5.951 1.00 77.38 180 CYS A O 1
ATOM 1461 N N . PRO A 1 181 ? -7.424 2.262 -6.452 1.00 77.62 181 PRO A N 1
ATOM 1462 C CA . PRO A 1 181 ? -7.259 3.408 -7.343 1.00 77.62 181 PRO A CA 1
ATOM 1463 C C . PRO A 1 181 ? -8.212 3.382 -8.548 1.00 77.62 181 PRO A C 1
ATOM 1465 O O . PRO A 1 181 ? -8.689 2.330 -8.983 1.00 77.62 181 PRO A O 1
ATOM 1468 N N . SER A 1 182 ? -8.477 4.559 -9.118 1.00 74.56 182 SER A N 1
ATOM 1469 C CA . SER A 1 182 ? -9.469 4.722 -10.187 1.00 74.56 182 SER A CA 1
ATOM 1470 C C . SER A 1 182 ? -9.168 3.853 -11.418 1.00 74.56 182 SER A C 1
ATOM 1472 O O . SER A 1 182 ? -8.077 3.890 -11.995 1.00 74.56 182 SER A O 1
ATOM 1474 N N . GLY A 1 183 ? -10.158 3.061 -11.837 1.00 78.56 183 GLY A N 1
ATOM 1475 C CA . GLY A 1 183 ? -10.050 2.151 -12.979 1.00 78.56 183 GLY A CA 1
ATOM 1476 C C . GLY A 1 183 ? -9.357 0.810 -12.699 1.00 78.56 183 GLY A C 1
ATOM 1477 O O . GLY A 1 183 ? -9.067 0.100 -13.659 1.00 78.56 183 GLY A O 1
ATOM 1478 N N . PHE A 1 184 ? -9.105 0.451 -11.435 1.00 87.06 184 PHE A N 1
ATOM 1479 C CA . PHE A 1 184 ? -8.701 -0.901 -11.022 1.00 87.06 184 PHE A CA 1
ATOM 1480 C C . PHE A 1 184 ? -9.896 -1.669 -10.431 1.00 87.06 184 PHE A C 1
ATOM 1482 O O . PHE A 1 184 ? -10.706 -1.098 -9.699 1.00 87.06 184 PHE A O 1
ATOM 1489 N N . LYS A 1 185 ? -9.999 -2.977 -10.702 1.00 83.75 185 LYS A N 1
ATOM 1490 C CA . LYS A 1 185 ? -10.955 -3.877 -10.036 1.00 83.75 185 LYS A CA 1
ATOM 1491 C C . LYS A 1 185 ? -10.305 -4.450 -8.772 1.00 83.75 185 LYS A C 1
ATOM 1493 O O . LYS A 1 185 ? -9.300 -5.156 -8.876 1.00 83.75 185 LYS A O 1
ATOM 1498 N N . LYS A 1 186 ? -10.907 -4.219 -7.595 1.00 77.88 186 LYS A N 1
ATOM 1499 C CA . LYS A 1 186 ? -10.558 -4.990 -6.389 1.00 77.88 186 LYS A CA 1
ATOM 1500 C C . LYS A 1 186 ? -10.879 -6.463 -6.649 1.00 77.88 186 LYS A C 1
ATOM 1502 O O . LYS A 1 186 ? -12.019 -6.798 -6.973 1.00 77.88 186 LYS A O 1
ATOM 1507 N N . THR A 1 187 ? -9.868 -7.316 -6.552 1.00 72.69 187 THR A N 1
ATOM 1508 C CA . THR A 1 187 ? -9.962 -8.760 -6.776 1.00 72.69 187 THR A CA 1
ATOM 1509 C C . THR A 1 187 ? -9.169 -9.432 -5.664 1.00 72.69 187 THR A C 1
ATOM 1511 O O . THR A 1 187 ? -7.942 -9.346 -5.646 1.00 72.69 187 THR A O 1
ATOM 1514 N N . ASN A 1 188 ? -9.870 -10.025 -4.694 1.00 68.62 188 ASN A N 1
ATOM 1515 C CA . ASN A 1 188 ? -9.320 -10.288 -3.356 1.00 68.62 188 ASN A CA 1
ATOM 1516 C C . ASN A 1 188 ? -8.705 -8.982 -2.807 1.00 68.62 188 ASN A C 1
ATOM 1518 O O . ASN A 1 188 ? -9.261 -7.911 -3.051 1.00 68.62 188 ASN A O 1
ATOM 1522 N N . ASP A 1 189 ? -7.551 -9.023 -2.142 1.00 70.56 189 ASP A N 1
ATOM 1523 C CA . ASP A 1 189 ? -6.857 -7.822 -1.652 1.00 70.56 189 ASP A CA 1
ATOM 1524 C C . ASP A 1 189 ? -5.851 -7.204 -2.636 1.00 70.56 189 ASP A C 1
ATOM 1526 O O . ASP A 1 189 ? -5.001 -6.407 -2.248 1.00 70.56 189 ASP A O 1
ATOM 1530 N N . LYS A 1 190 ? -5.990 -7.502 -3.935 1.00 78.88 190 LYS A N 1
ATOM 1531 C CA . LYS A 1 190 ? -5.243 -6.836 -5.011 1.00 78.88 190 LYS A CA 1
ATOM 1532 C C . LYS A 1 190 ? -6.128 -5.864 -5.782 1.00 78.88 190 LYS A C 1
ATOM 1534 O O . LYS A 1 190 ? -7.270 -6.180 -6.131 1.00 78.88 190 LYS A O 1
ATOM 1539 N N . CYS A 1 191 ? -5.581 -4.705 -6.134 1.00 87.88 191 CYS A N 1
ATOM 1540 C CA . CYS A 1 191 ? -6.177 -3.827 -7.134 1.00 87.88 191 CYS A CA 1
ATOM 1541 C C . CYS A 1 191 ? -5.593 -4.187 -8.492 1.00 87.88 191 CYS A C 1
ATOM 1543 O O . CYS A 1 191 ? -4.431 -3.894 -8.750 1.00 87.88 191 CYS A O 1
ATOM 1545 N N . LEU A 1 192 ? -6.388 -4.826 -9.353 1.00 94.00 192 LEU A N 1
ATOM 1546 C CA . LEU A 1 192 ? -5.928 -5.349 -10.640 1.00 94.00 192 LEU A CA 1
ATOM 1547 C C . LEU A 1 192 ? -6.553 -4.610 -11.823 1.00 94.00 192 LEU A C 1
ATOM 1549 O O . LEU A 1 192 ? -7.731 -4.244 -11.798 1.00 94.00 192 LEU A O 1
ATOM 1553 N N . LYS A 1 193 ? -5.780 -4.434 -12.894 1.00 95.00 193 LYS A N 1
ATOM 1554 C CA . LYS A 1 193 ? -6.224 -3.766 -14.122 1.00 95.00 193 LYS A CA 1
ATOM 1555 C C . LYS A 1 193 ? -5.625 -4.428 -15.355 1.00 95.00 193 LYS A C 1
ATOM 1557 O O . LYS A 1 193 ? -4.425 -4.349 -15.593 1.00 95.00 193 LYS A O 1
ATOM 1562 N N . LEU A 1 194 ? -6.470 -5.081 -16.148 1.00 96.00 194 LEU A N 1
ATOM 1563 C CA . LEU A 1 194 ? -6.068 -5.704 -17.406 1.00 96.00 194 LEU A CA 1
ATOM 1564 C C . LEU A 1 194 ? -5.893 -4.647 -18.505 1.00 96.00 194 LEU A C 1
ATOM 1566 O O . LEU A 1 194 ? -6.821 -3.900 -18.814 1.00 96.00 194 LEU A O 1
ATOM 1570 N N . HIS A 1 195 ? -4.732 -4.653 -19.151 1.00 96.75 195 HIS A N 1
ATOM 1571 C CA . HIS A 1 195 ? -4.446 -3.922 -20.377 1.00 96.75 195 HIS A CA 1
ATOM 1572 C C . HIS A 1 195 ? -4.344 -4.921 -21.539 1.00 96.75 195 HIS A C 1
ATOM 1574 O O . HIS A 1 195 ? -3.430 -5.740 -21.615 1.00 96.75 195 HIS A O 1
ATOM 1580 N N . THR A 1 196 ? -5.293 -4.851 -22.475 1.00 96.12 196 THR A N 1
ATOM 1581 C CA . THR A 1 196 ? -5.367 -5.745 -23.649 1.00 96.12 196 THR A CA 1
ATOM 1582 C C . THR A 1 196 ? -4.418 -5.354 -24.788 1.00 96.12 196 THR A C 1
ATOM 1584 O O . THR A 1 196 ? -4.324 -6.074 -25.781 1.00 96.12 196 THR A O 1
ATOM 1587 N N . LYS A 1 197 ? -3.704 -4.225 -24.667 1.00 95.31 197 LYS A N 1
ATOM 1588 C CA . LYS A 1 197 ? -2.698 -3.785 -25.643 1.00 95.31 197 LYS A CA 1
ATOM 1589 C C . LYS A 1 197 ? -1.422 -4.624 -25.515 1.00 95.31 197 LYS A C 1
ATOM 1591 O O . LYS A 1 197 ? -0.905 -4.788 -24.416 1.00 95.31 197 LYS A O 1
ATOM 1596 N N . SER A 1 198 ? -0.893 -5.116 -26.634 1.00 96.88 198 SER A N 1
ATOM 1597 C CA . SER A 1 198 ? 0.362 -5.872 -26.633 1.00 96.88 198 SER A CA 1
ATOM 1598 C C . SER A 1 198 ? 1.573 -4.947 -26.541 1.00 96.88 198 SER A C 1
ATOM 1600 O O . SER A 1 198 ? 1.864 -4.241 -27.504 1.00 96.88 198 SER A O 1
ATOM 1602 N N . LEU A 1 199 ? 2.291 -4.988 -25.417 1.00 97.56 199 LEU A N 1
ATOM 1603 C CA . LEU A 1 199 ? 3.540 -4.253 -25.184 1.00 97.56 199 LEU A CA 1
ATOM 1604 C C . LEU A 1 199 ? 4.672 -5.195 -24.770 1.00 97.56 199 LEU A C 1
ATOM 1606 O O . LEU A 1 199 ? 4.426 -6.309 -24.297 1.00 97.56 199 LEU A O 1
ATOM 1610 N N . LYS A 1 200 ? 5.922 -4.763 -24.950 1.00 97.56 200 LYS A N 1
ATOM 1611 C CA . LYS A 1 200 ? 7.089 -5.436 -24.357 1.00 97.56 200 LYS A CA 1
ATOM 1612 C C . LYS A 1 200 ? 7.046 -5.331 -22.837 1.00 97.56 200 LYS A C 1
ATOM 1614 O O . LYS A 1 200 ? 6.380 -4.451 -22.308 1.00 97.56 200 LYS A O 1
ATOM 1619 N N . HIS A 1 201 ? 7.788 -6.181 -22.131 1.00 95.88 201 HIS A N 1
ATOM 1620 C CA . HIS A 1 201 ? 7.714 -6.244 -20.663 1.00 95.88 201 HIS A CA 1
ATOM 1621 C C . HIS A 1 201 ? 8.037 -4.892 -19.993 1.00 95.88 201 HIS A C 1
ATOM 1623 O O . HIS A 1 201 ? 7.210 -4.375 -19.252 1.00 95.88 201 HIS A O 1
ATOM 1629 N N . LEU A 1 202 ? 9.137 -4.233 -20.383 1.00 92.19 202 LEU A N 1
ATOM 1630 C CA . LEU A 1 202 ? 9.488 -2.893 -19.878 1.00 92.19 202 LEU A CA 1
ATOM 1631 C C . LEU A 1 202 ? 8.474 -1.804 -20.280 1.00 92.19 202 LEU A C 1
ATOM 1633 O O . LEU A 1 202 ? 8.182 -0.915 -19.492 1.00 92.19 202 LEU A O 1
ATOM 1637 N N . GLU A 1 203 ? 7.916 -1.874 -21.492 1.00 94.69 203 GLU A N 1
ATOM 1638 C CA . GLU A 1 203 ? 6.894 -0.928 -21.970 1.00 94.69 203 GLU A CA 1
ATOM 1639 C C . GLU A 1 203 ? 5.556 -1.111 -21.217 1.00 94.69 203 GLU A C 1
ATOM 1641 O O . GLU A 1 203 ? 4.800 -0.156 -21.043 1.00 94.69 203 GLU A O 1
ATOM 1646 N N . ALA A 1 204 ? 5.256 -2.339 -20.781 1.00 96.50 204 ALA A N 1
ATOM 1647 C CA . ALA A 1 204 ? 4.087 -2.687 -19.980 1.00 96.50 204 ALA A CA 1
ATOM 1648 C C . ALA A 1 204 ? 4.254 -2.252 -18.515 1.00 96.50 204 ALA A C 1
ATOM 1650 O O . ALA A 1 204 ? 3.346 -1.640 -17.956 1.00 96.50 204 ALA A O 1
ATOM 1651 N N . GLU A 1 205 ? 5.434 -2.466 -17.933 1.00 92.69 205 GLU A N 1
ATOM 1652 C CA . GLU A 1 205 ? 5.813 -1.944 -16.614 1.00 92.69 205 GLU A CA 1
ATOM 1653 C C . GLU A 1 205 ? 5.725 -0.404 -16.583 1.00 92.69 205 GLU A C 1
ATOM 1655 O O . GLU A 1 205 ? 5.087 0.176 -15.706 1.00 92.69 205 GLU A O 1
ATOM 1660 N N . GLN A 1 206 ? 6.218 0.264 -17.634 1.00 89.31 206 GLN A N 1
ATOM 1661 C CA . GLN A 1 206 ? 6.061 1.710 -17.865 1.00 89.31 206 GLN A CA 1
ATOM 1662 C C . GLN A 1 206 ? 4.612 2.174 -18.130 1.00 89.31 206 GLN A C 1
ATOM 1664 O O . GLN A 1 206 ? 4.355 3.379 -18.180 1.00 89.31 206 GLN A O 1
ATOM 1669 N N . GLU A 1 207 ? 3.645 1.272 -18.324 1.00 92.38 207 GLU A N 1
ATOM 1670 C CA . GLU A 1 207 ? 2.216 1.610 -18.288 1.00 92.38 207 GLU A CA 1
ATOM 1671 C C . GLU A 1 207 ? 1.649 1.470 -16.875 1.00 92.38 207 GLU A C 1
ATOM 1673 O O . GLU A 1 207 ? 0.863 2.316 -16.452 1.00 92.38 207 GLU A O 1
ATOM 1678 N N . CYS A 1 208 ? 2.052 0.436 -16.137 1.00 93.12 208 CYS A N 1
ATOM 1679 C CA . CYS A 1 208 ? 1.604 0.220 -14.765 1.00 93.12 208 CYS A CA 1
ATOM 1680 C C . CYS A 1 208 ? 2.111 1.318 -13.817 1.00 93.12 208 CYS A C 1
ATOM 1682 O O . CYS A 1 208 ? 1.332 1.819 -12.997 1.00 93.12 208 CYS A O 1
ATOM 1684 N N . SER A 1 209 ? 3.345 1.794 -14.020 1.00 88.75 209 SER A N 1
ATOM 1685 C CA . SER A 1 209 ? 3.930 2.906 -13.259 1.00 88.75 209 SER A CA 1
ATOM 1686 C C . SER A 1 209 ? 3.091 4.189 -13.343 1.00 88.75 209 SER A C 1
ATOM 1688 O O . SER A 1 209 ? 2.958 4.917 -12.362 1.00 88.75 209 SER A O 1
ATOM 1690 N N . GLN A 1 210 ? 2.383 4.414 -14.459 1.00 84.50 210 GLN A N 1
ATOM 1691 C CA . GLN A 1 210 ? 1.471 5.554 -14.651 1.00 84.50 210 GLN A CA 1
ATOM 1692 C C . GLN A 1 210 ? 0.221 5.521 -13.745 1.00 84.50 210 GLN A C 1
ATOM 1694 O O . GLN A 1 210 ? -0.646 6.389 -13.859 1.00 84.50 210 GLN A O 1
ATOM 1699 N N . PHE A 1 211 ? 0.108 4.533 -12.858 1.00 85.56 211 PHE A N 1
ATOM 1700 C CA . PHE A 1 211 ? -0.932 4.431 -11.837 1.00 85.56 211 PHE A CA 1
ATOM 1701 C C . PHE A 1 211 ? -0.377 4.258 -10.413 1.00 85.56 211 PHE A C 1
ATOM 1703 O O . PHE A 1 211 ? -1.166 4.020 -9.499 1.00 85.56 211 PHE A O 1
ATOM 1710 N N . GLY A 1 212 ? 0.944 4.359 -10.209 1.00 86.06 212 GLY A N 1
ATOM 1711 C CA . GLY A 1 212 ? 1.584 3.921 -8.962 1.00 86.06 212 GLY A CA 1
ATOM 1712 C C . GLY A 1 212 ? 1.540 2.403 -8.790 1.00 86.06 212 GLY A C 1
ATOM 1713 O O . GLY A 1 212 ? 1.326 1.895 -7.694 1.00 86.06 212 GLY A O 1
ATOM 1714 N N . GLY A 1 213 ? 1.626 1.672 -9.897 1.00 90.06 213 GLY A N 1
ATOM 1715 C CA . GLY A 1 213 ? 1.545 0.221 -9.918 1.00 90.06 213 GLY A CA 1
ATOM 1716 C C . GLY A 1 213 ? 2.694 -0.404 -10.691 1.00 90.06 213 GLY A C 1
ATOM 1717 O O . GLY A 1 213 ? 3.473 0.290 -11.339 1.00 90.06 213 GLY A O 1
ATOM 1718 N N . THR A 1 214 ? 2.747 -1.726 -10.660 1.00 93.88 214 THR A N 1
ATOM 1719 C CA . THR A 1 214 ? 3.702 -2.554 -11.406 1.00 93.88 214 THR A CA 1
ATOM 1720 C C . THR A 1 214 ? 2.952 -3.652 -12.156 1.00 93.88 214 THR A C 1
ATOM 1722 O O . THR A 1 214 ? 1.720 -3.752 -12.068 1.00 93.88 214 THR A O 1
ATOM 1725 N N . LEU A 1 215 ? 3.645 -4.483 -12.929 1.00 96.75 215 LEU A N 1
ATOM 1726 C CA . LEU A 1 215 ? 3.071 -5.720 -13.450 1.00 96.75 215 LEU A CA 1
ATOM 1727 C C . LEU A 1 215 ? 2.602 -6.632 -12.300 1.00 96.75 215 LEU A C 1
ATOM 1729 O O . LEU A 1 215 ? 3.239 -6.755 -11.256 1.00 96.75 215 LEU A O 1
ATOM 1733 N N . ALA A 1 216 ? 1.448 -7.278 -12.485 1.00 95.94 216 ALA A N 1
ATOM 1734 C CA . ALA A 1 216 ? 0.735 -7.926 -11.388 1.00 95.94 216 ALA A CA 1
ATOM 1735 C C . ALA A 1 216 ? 1.520 -9.085 -10.771 1.00 95.94 216 ALA A C 1
ATOM 1737 O O . ALA A 1 216 ? 1.944 -10.018 -11.462 1.00 95.94 216 ALA A O 1
ATOM 1738 N N . THR A 1 217 ? 1.689 -9.028 -9.453 1.00 91.56 217 THR A N 1
ATOM 1739 C CA . THR A 1 217 ? 2.651 -9.852 -8.727 1.00 91.56 217 THR A CA 1
ATOM 1740 C C . THR A 1 217 ? 1.946 -11.051 -8.100 1.00 91.56 217 THR A C 1
ATOM 1742 O O . THR A 1 217 ? 0.999 -10.893 -7.333 1.00 91.56 217 THR A O 1
ATOM 1745 N N . ILE A 1 218 ? 2.391 -12.272 -8.407 1.00 85.44 218 ILE A N 1
ATOM 1746 C CA . ILE A 1 218 ? 1.689 -13.500 -7.999 1.00 85.44 218 ILE A CA 1
ATOM 1747 C C . ILE A 1 218 ? 2.401 -14.156 -6.813 1.00 85.44 218 ILE A C 1
ATOM 1749 O O . ILE A 1 218 ? 3.414 -14.832 -6.992 1.00 85.44 218 ILE A O 1
ATOM 1753 N N . LYS A 1 219 ? 1.862 -13.974 -5.600 1.00 80.12 219 LYS A N 1
ATOM 1754 C CA . LYS A 1 219 ? 2.480 -14.437 -4.343 1.00 80.12 219 LYS A CA 1
ATOM 1755 C C . LYS A 1 219 ? 1.819 -15.700 -3.782 1.00 80.12 219 LYS A C 1
ATOM 1757 O O . LYS A 1 219 ? 2.324 -16.260 -2.817 1.00 80.12 219 LYS A O 1
ATOM 1762 N N . ASN A 1 220 ? 0.712 -16.175 -4.360 1.00 74.62 220 ASN A N 1
ATOM 1763 C CA . ASN A 1 220 ? 0.047 -17.431 -3.981 1.00 74.62 220 ASN A CA 1
ATOM 1764 C C . ASN A 1 220 ? -0.863 -17.987 -5.109 1.00 74.62 220 ASN A C 1
ATOM 1766 O O . ASN A 1 220 ? -1.054 -17.360 -6.153 1.00 74.62 220 ASN A O 1
ATOM 1770 N N . ALA A 1 221 ? -1.460 -19.166 -4.898 1.00 71.44 221 ALA A N 1
ATOM 1771 C CA . ALA A 1 221 ? -2.326 -19.821 -5.886 1.00 71.44 221 ALA A CA 1
ATOM 1772 C C . ALA A 1 221 ? -3.685 -19.119 -6.116 1.00 71.44 221 ALA A C 1
ATOM 1774 O O . ALA A 1 221 ? -4.259 -19.243 -7.202 1.00 71.44 221 ALA A O 1
ATOM 1775 N N . VAL A 1 222 ? -4.192 -18.369 -5.132 1.00 71.19 222 VAL A N 1
ATOM 1776 C CA . VAL A 1 222 ? -5.430 -17.579 -5.243 1.00 71.19 222 VAL A CA 1
ATOM 1777 C C . VAL A 1 222 ? -5.186 -16.340 -6.107 1.00 71.19 222 VAL A C 1
ATOM 1779 O O . VAL A 1 222 ? -5.970 -16.091 -7.024 1.00 71.19 222 VAL A O 1
ATOM 1782 N N . ASP A 1 223 ? -4.060 -15.639 -5.912 1.00 79.00 223 ASP A N 1
ATOM 1783 C CA . ASP A 1 223 ? -3.582 -14.582 -6.821 1.00 79.00 223 ASP A CA 1
ATOM 1784 C C . ASP A 1 223 ? -3.504 -15.114 -8.257 1.00 79.00 223 ASP A C 1
ATOM 1786 O O . ASP A 1 223 ? -4.008 -14.490 -9.191 1.00 79.00 223 ASP A O 1
ATOM 1790 N N . ASN A 1 224 ? -2.908 -16.301 -8.426 1.00 81.00 224 ASN A N 1
ATOM 1791 C CA . ASN A 1 224 ? -2.723 -16.923 -9.732 1.00 81.00 224 ASN A CA 1
ATOM 1792 C C . ASN A 1 224 ? -4.063 -17.172 -10.428 1.00 81.00 224 ASN A C 1
ATOM 1794 O O . ASN A 1 224 ? -4.246 -16.780 -11.579 1.00 81.00 224 ASN A O 1
ATOM 1798 N N . ARG A 1 225 ? -5.020 -17.780 -9.710 1.00 81.31 225 ARG A N 1
ATOM 1799 C CA . ARG A 1 225 ? -6.383 -18.047 -10.196 1.00 81.31 225 ARG A CA 1
ATOM 1800 C C . ARG A 1 225 ? -7.128 -16.745 -10.521 1.00 81.31 225 ARG A C 1
ATOM 1802 O O . ARG A 1 225 ? -7.805 -16.681 -11.545 1.00 81.31 225 ARG A O 1
ATOM 1809 N N . ALA A 1 226 ? -6.983 -15.711 -9.694 1.00 78.44 226 ALA A N 1
ATOM 1810 C CA . ALA A 1 226 ? -7.629 -14.412 -9.873 1.00 78.44 226 ALA A CA 1
ATOM 1811 C C . ALA A 1 226 ? -7.110 -13.657 -11.110 1.00 78.44 226 ALA A C 1
ATOM 1813 O O . ALA A 1 226 ? -7.901 -13.249 -11.962 1.00 78.44 226 ALA A O 1
ATOM 1814 N N . ILE A 1 227 ? -5.787 -13.517 -11.239 1.00 88.88 227 ILE A N 1
ATOM 1815 C CA . ILE A 1 227 ? -5.130 -12.815 -12.353 1.00 88.88 227 ILE A CA 1
ATOM 1816 C C . ILE A 1 227 ? -5.350 -13.581 -13.673 1.00 88.88 227 ILE A C 1
ATOM 1818 O O . ILE A 1 227 ? -5.620 -12.964 -14.706 1.00 88.88 227 ILE A O 1
ATOM 1822 N N . TYR A 1 228 ? -5.344 -14.921 -13.636 1.00 87.31 228 TYR A N 1
ATOM 1823 C CA . TYR A 1 228 ? -5.764 -15.770 -14.756 1.00 87.31 228 TYR A CA 1
ATOM 1824 C C . TYR A 1 228 ? -7.211 -15.484 -15.184 1.00 87.31 228 TYR A C 1
ATOM 1826 O O . TYR A 1 228 ? -7.443 -15.137 -16.344 1.00 87.31 228 TYR A O 1
ATOM 1834 N N . ASN A 1 229 ? -8.178 -15.599 -14.267 1.00 85.69 229 ASN A N 1
ATOM 1835 C CA . ASN A 1 229 ? -9.601 -15.431 -14.576 1.00 85.69 229 ASN A CA 1
ATOM 1836 C C . ASN A 1 229 ? -9.916 -14.024 -15.115 1.00 85.69 229 ASN A C 1
ATOM 1838 O O . ASN A 1 229 ? -10.735 -13.885 -16.027 1.00 85.69 229 ASN A O 1
ATOM 1842 N N . LEU A 1 230 ? -9.244 -12.988 -14.601 1.00 88.38 230 LEU A N 1
ATOM 1843 C CA . LEU A 1 230 ? -9.380 -11.605 -15.069 1.00 88.38 230 LEU A CA 1
ATOM 1844 C C . LEU A 1 230 ? -9.001 -11.450 -16.553 1.00 88.38 230 LEU A C 1
ATOM 1846 O O . LEU A 1 230 ? -9.700 -10.769 -17.298 1.00 88.38 230 LEU A O 1
ATOM 1850 N N . ALA A 1 231 ? -7.925 -12.099 -16.997 1.00 93.44 231 ALA A N 1
ATOM 1851 C CA . ALA A 1 231 ? -7.497 -12.076 -18.395 1.00 93.44 231 ALA A CA 1
ATOM 1852 C C . ALA A 1 231 ? -8.332 -13.016 -19.286 1.00 93.44 231 ALA A C 1
ATOM 1854 O O . ALA A 1 231 ? -8.747 -12.633 -20.382 1.00 93.44 231 ALA A O 1
ATOM 1855 N N . ALA A 1 232 ? -8.625 -14.227 -18.807 1.00 90.44 232 ALA A N 1
ATOM 1856 C CA . ALA A 1 232 ? -9.374 -15.236 -19.555 1.00 90.44 232 ALA A CA 1
ATOM 1857 C C . ALA A 1 232 ? -10.818 -14.798 -19.855 1.00 90.44 232 ALA A C 1
ATOM 1859 O O . ALA A 1 232 ? -11.298 -14.968 -20.976 1.00 90.44 232 ALA A O 1
ATOM 1860 N N . SER A 1 233 ? -11.495 -14.162 -18.889 1.00 89.50 233 SER A N 1
ATOM 1861 C CA . SER A 1 233 ? -12.849 -13.608 -19.074 1.00 89.50 233 SER A CA 1
ATOM 1862 C C . SER A 1 233 ? -12.910 -12.456 -20.086 1.00 89.50 233 SER A C 1
ATOM 1864 O O . SER A 1 233 ? -13.959 -12.222 -20.682 1.00 89.50 233 SER A O 1
ATOM 1866 N N . ALA A 1 234 ? -11.783 -11.789 -20.350 1.00 92.25 234 ALA A N 1
ATOM 1867 C CA . ALA A 1 234 ? -11.635 -10.785 -21.403 1.00 92.25 234 ALA A CA 1
ATOM 1868 C C . ALA A 1 234 ? -11.191 -11.369 -22.765 1.00 92.25 234 ALA A C 1
ATOM 1870 O O . ALA A 1 234 ? -10.899 -10.611 -23.690 1.00 92.25 234 ALA A O 1
ATOM 1871 N N . GLY A 1 235 ? -11.103 -12.699 -22.902 1.00 92.44 235 GLY A N 1
ATOM 1872 C CA . GLY A 1 235 ? -10.659 -13.368 -24.131 1.00 92.44 235 GLY A CA 1
ATOM 1873 C C . GLY A 1 235 ? -9.159 -13.237 -24.422 1.00 92.44 235 GLY A C 1
ATOM 1874 O O . GLY A 1 235 ? -8.730 -13.467 -25.554 1.00 92.44 235 GLY A O 1
ATOM 1875 N N . VAL A 1 236 ? -8.350 -12.856 -23.429 1.00 95.31 236 VAL A N 1
ATOM 1876 C CA . VAL A 1 236 ? -6.890 -12.784 -23.564 1.00 95.31 236 VAL A CA 1
ATOM 1877 C C . VAL A 1 236 ? -6.290 -14.180 -23.399 1.00 95.31 236 VAL A C 1
ATOM 1879 O O . VAL A 1 236 ? -6.642 -14.912 -22.476 1.00 95.31 236 VAL A O 1
ATOM 1882 N N . ASN A 1 237 ? -5.350 -14.543 -24.277 1.00 93.81 237 ASN A N 1
ATOM 1883 C CA . ASN A 1 237 ? -4.758 -15.887 -24.320 1.00 93.81 237 ASN A CA 1
ATOM 1884 C C . ASN A 1 237 ? -3.459 -16.044 -23.506 1.00 93.81 237 ASN A C 1
ATOM 1886 O O . ASN A 1 237 ? -3.125 -17.169 -23.118 1.00 93.81 237 ASN A O 1
ATOM 1890 N N . SER A 1 238 ? -2.741 -14.945 -23.260 1.00 95.81 238 SER A N 1
ATOM 1891 C CA . SER A 1 238 ? -1.513 -14.876 -22.458 1.00 95.81 238 SER A CA 1
ATOM 1892 C C . SER A 1 238 ? -1.262 -13.446 -21.964 1.00 95.81 238 SER A C 1
ATOM 1894 O O . SER A 1 238 ? -1.563 -12.501 -22.698 1.00 95.81 238 SER A O 1
ATOM 1896 N N . ILE A 1 239 ? -0.665 -13.288 -20.778 1.00 97.94 239 ILE A N 1
ATOM 1897 C CA . ILE A 1 239 ? -0.313 -11.981 -20.187 1.00 97.94 239 ILE A CA 1
ATOM 1898 C C . ILE A 1 239 ? 1.103 -11.952 -19.602 1.00 97.94 239 ILE A C 1
ATOM 1900 O O . ILE A 1 239 ? 1.541 -12.950 -19.029 1.00 97.94 239 ILE A O 1
ATOM 1904 N N . TRP A 1 240 ? 1.786 -10.803 -19.659 1.00 98.31 240 TRP A N 1
ATOM 1905 C CA . TRP A 1 240 ? 2.922 -10.530 -18.765 1.00 98.31 240 TRP A CA 1
ATOM 1906 C C . TRP A 1 240 ? 2.462 -10.458 -17.301 1.00 98.31 240 TRP A C 1
ATOM 1908 O O . TRP A 1 240 ? 1.340 -10.022 -17.020 1.00 98.31 240 TRP A O 1
ATOM 1918 N N . ILE A 1 241 ? 3.347 -10.867 -16.389 1.00 97.12 241 ILE A N 1
ATOM 1919 C CA . ILE A 1 241 ? 3.174 -10.801 -14.929 1.00 97.12 241 ILE A CA 1
ATOM 1920 C C . ILE A 1 241 ? 4.431 -10.186 -14.284 1.00 97.12 241 ILE A C 1
ATOM 1922 O O . ILE A 1 241 ? 5.484 -10.148 -14.924 1.00 97.12 241 ILE A O 1
ATOM 1926 N N . GLY A 1 242 ? 4.312 -9.708 -13.041 1.00 96.06 242 GLY A N 1
ATOM 1927 C CA . GLY A 1 242 ? 5.381 -9.050 -12.274 1.00 96.06 242 GLY A CA 1
ATOM 1928 C C . GLY A 1 242 ? 6.420 -10.037 -11.744 1.00 96.06 242 GLY A C 1
ATOM 1929 O O . GLY A 1 242 ? 6.381 -10.426 -10.570 1.00 96.06 242 GLY A O 1
ATOM 1930 N N . LEU A 1 243 ? 7.292 -10.517 -12.630 1.00 95.62 243 LEU A N 1
ATOM 1931 C CA . LEU A 1 243 ? 8.352 -11.470 -12.326 1.00 95.62 243 LEU A CA 1
ATOM 1932 C C . LEU A 1 243 ? 9.437 -11.492 -13.423 1.00 95.62 243 LEU A C 1
ATOM 1934 O O . LEU A 1 243 ? 9.192 -11.889 -14.571 1.00 95.62 243 LEU A O 1
ATOM 1938 N N . PHE A 1 244 ? 10.670 -11.178 -13.027 1.00 94.62 244 PHE A N 1
ATOM 1939 C CA . PHE A 1 244 ? 11.870 -11.224 -13.861 1.00 94.62 244 PHE A CA 1
ATOM 1940 C C . PHE A 1 244 ? 12.838 -12.308 -13.364 1.00 94.62 244 PHE A C 1
ATOM 1942 O O . PHE A 1 244 ? 13.093 -12.422 -12.167 1.00 94.62 244 PHE A O 1
ATOM 1949 N N . CYS A 1 245 ? 13.409 -13.110 -14.269 1.00 94.62 245 CYS A N 1
ATOM 1950 C CA . CYS A 1 245 ? 14.305 -14.220 -13.932 1.00 94.62 245 CYS A CA 1
ATOM 1951 C C . CYS A 1 245 ? 15.732 -14.018 -14.467 1.00 94.62 245 CYS A C 1
ATOM 1953 O O . CYS A 1 245 ? 15.955 -13.854 -15.670 1.00 94.62 245 CYS A O 1
ATOM 1955 N N . TYR A 1 246 ? 16.708 -14.107 -13.564 1.00 91.75 246 TYR A N 1
ATOM 1956 C CA . TYR A 1 246 ? 18.142 -13.971 -13.812 1.00 91.75 246 TYR A CA 1
ATOM 1957 C C . TYR A 1 246 ? 18.828 -15.332 -13.977 1.00 91.75 246 TYR A C 1
ATOM 1959 O O . TYR A 1 246 ? 18.641 -16.235 -13.155 1.00 91.75 246 TYR A O 1
ATOM 1967 N N . ALA A 1 247 ? 19.681 -15.463 -14.996 1.00 87.69 247 ALA A N 1
ATOM 1968 C CA . ALA A 1 247 ? 20.512 -16.649 -15.194 1.00 87.69 247 ALA A CA 1
ATOM 1969 C C . ALA A 1 247 ? 21.784 -16.560 -14.335 1.00 87.69 247 ALA A C 1
ATOM 1971 O O . ALA A 1 247 ? 22.620 -15.685 -14.555 1.00 87.69 247 ALA A O 1
ATOM 1972 N N . ASN A 1 248 ? 21.959 -17.473 -13.374 1.00 79.81 248 ASN A N 1
ATOM 1973 C CA . ASN A 1 248 ? 23.099 -17.476 -12.452 1.00 79.81 248 ASN A CA 1
ATOM 1974 C C . ASN A 1 248 ? 23.881 -18.799 -12.551 1.00 79.81 248 ASN A C 1
ATOM 1976 O O . ASN A 1 248 ? 23.817 -19.679 -11.689 1.00 79.81 248 ASN A O 1
ATOM 1980 N N . GLY A 1 249 ? 24.586 -18.973 -13.672 1.00 75.50 249 GLY A N 1
ATOM 1981 C CA . GLY A 1 249 ? 25.302 -20.210 -13.987 1.00 75.50 249 GLY A CA 1
ATOM 1982 C C . GLY A 1 249 ? 24.342 -21.393 -14.142 1.00 75.50 249 GLY A C 1
ATOM 1983 O O . GLY A 1 249 ? 23.610 -21.468 -15.125 1.00 75.50 249 GLY A O 1
ATOM 1984 N N . ASN A 1 250 ? 24.348 -22.306 -13.166 1.00 70.88 250 ASN A N 1
ATOM 1985 C CA . ASN A 1 250 ? 23.465 -23.480 -13.135 1.00 70.88 250 ASN A CA 1
ATOM 1986 C C . ASN A 1 250 ? 22.156 -23.251 -12.354 1.00 70.88 250 ASN A C 1
ATOM 1988 O O . ASN A 1 250 ? 21.321 -24.154 -12.319 1.00 70.88 250 ASN A O 1
ATOM 1992 N N . SER A 1 251 ? 21.970 -22.095 -11.708 1.00 75.75 251 SER A N 1
ATOM 1993 C CA . SER A 1 251 ? 20.728 -21.743 -11.011 1.00 75.75 251 SER A CA 1
ATOM 1994 C C . SER A 1 251 ? 19.987 -20.602 -11.713 1.00 75.75 251 SER A C 1
ATOM 1996 O O . SER A 1 251 ? 20.496 -19.940 -12.620 1.00 75.75 251 SER A O 1
ATOM 1998 N N . THR A 1 252 ? 18.736 -20.389 -11.315 1.00 85.38 252 THR A N 1
ATOM 1999 C CA . THR A 1 252 ? 17.924 -19.247 -11.739 1.00 85.38 252 THR A CA 1
ATOM 2000 C C . THR A 1 252 ? 17.329 -18.596 -10.504 1.00 85.38 252 THR A C 1
ATOM 2002 O O . THR A 1 252 ? 16.786 -19.291 -9.647 1.00 85.38 252 THR A O 1
ATOM 2005 N N . LEU A 1 253 ? 17.438 -17.273 -10.423 1.00 90.00 253 LEU A N 1
ATOM 2006 C CA . LEU A 1 253 ? 16.809 -16.458 -9.390 1.00 90.00 253 LEU A CA 1
ATOM 2007 C C . LEU A 1 253 ? 15.727 -15.617 -10.062 1.00 90.00 253 LEU A C 1
ATOM 2009 O O . LEU A 1 253 ? 16.043 -14.840 -10.958 1.00 90.00 253 LEU A O 1
ATOM 2013 N N . CYS A 1 254 ? 14.474 -15.774 -9.649 1.00 92.44 254 CYS A N 1
ATOM 2014 C CA . CYS A 1 254 ? 13.385 -14.911 -10.095 1.00 92.44 254 CYS A CA 1
ATOM 2015 C C . CYS A 1 254 ? 13.022 -13.929 -8.974 1.00 92.44 254 CYS A C 1
ATOM 2017 O O . CYS A 1 254 ? 12.991 -14.328 -7.810 1.00 92.44 254 CYS A O 1
ATOM 2019 N N . ILE A 1 255 ? 12.790 -12.668 -9.330 1.00 91.44 255 ILE A N 1
ATOM 2020 C CA . ILE A 1 255 ? 12.521 -11.535 -8.433 1.00 91.44 255 ILE A CA 1
ATOM 2021 C C . ILE A 1 255 ? 11.277 -10.814 -8.957 1.00 91.44 255 ILE A C 1
ATOM 2023 O O . ILE A 1 255 ? 11.094 -10.709 -10.173 1.00 91.44 255 ILE A O 1
ATOM 2027 N N . HIS A 1 256 ? 10.403 -10.371 -8.059 1.00 90.19 256 HIS A N 1
ATOM 2028 C CA . HIS A 1 256 ? 9.203 -9.627 -8.429 1.00 90.19 256 HIS A CA 1
ATOM 2029 C C . HIS A 1 256 ? 9.532 -8.182 -8.837 1.00 90.19 256 HIS A C 1
ATOM 2031 O O . HIS A 1 256 ? 10.396 -7.546 -8.238 1.00 90.19 256 HIS A O 1
ATOM 2037 N N . ASP A 1 257 ? 8.825 -7.663 -9.846 1.00 88.31 257 ASP A N 1
ATOM 2038 C CA . ASP A 1 257 ? 9.041 -6.306 -10.382 1.00 88.31 257 ASP A CA 1
ATOM 2039 C C . ASP A 1 257 ? 8.524 -5.193 -9.431 1.00 88.31 257 ASP A C 1
ATOM 2041 O O . ASP A 1 257 ? 8.784 -4.014 -9.650 1.00 88.31 257 ASP A O 1
ATOM 2045 N N . ASP A 1 258 ? 7.825 -5.560 -8.345 1.00 83.12 258 ASP A N 1
ATOM 2046 C CA . ASP A 1 258 ? 7.362 -4.673 -7.263 1.00 83.12 258 ASP A CA 1
ATOM 2047 C C . ASP A 1 258 ? 8.412 -4.427 -6.155 1.00 83.12 258 ASP A C 1
ATOM 2049 O O . ASP A 1 258 ? 8.060 -3.978 -5.064 1.00 83.12 258 ASP A O 1
ATOM 2053 N N . ASP A 1 259 ? 9.683 -4.766 -6.410 1.00 78.12 259 ASP A N 1
ATOM 2054 C CA . ASP A 1 259 ? 10.811 -4.766 -5.460 1.00 78.12 259 ASP A CA 1
ATOM 2055 C C . ASP A 1 259 ? 10.594 -5.620 -4.184 1.00 78.12 259 ASP A C 1
ATOM 2057 O O . ASP A 1 259 ? 11.449 -5.636 -3.296 1.00 78.12 259 ASP A O 1
ATOM 2061 N N . SER A 1 260 ? 9.515 -6.414 -4.080 1.00 73.81 260 SER A N 1
ATOM 2062 C CA . SER A 1 260 ? 9.208 -7.206 -2.870 1.00 73.81 260 SER A CA 1
ATOM 2063 C C . SER A 1 260 ? 10.060 -8.469 -2.681 1.00 73.81 260 SER A C 1
ATOM 2065 O O . SER A 1 260 ? 9.786 -9.281 -1.795 1.00 73.81 260 SER A O 1
ATOM 2067 N N . GLY A 1 261 ? 11.116 -8.625 -3.481 1.00 82.62 261 GLY A N 1
ATOM 2068 C CA . GLY A 1 261 ? 12.138 -9.650 -3.306 1.00 82.62 261 GLY A CA 1
ATOM 2069 C C . GLY A 1 261 ? 11.944 -10.907 -4.167 1.00 82.62 261 GLY A C 1
ATOM 2070 O O . GLY A 1 261 ? 11.342 -10.852 -5.246 1.00 82.62 261 GLY A O 1
ATOM 2071 N N . PRO A 1 262 ? 12.547 -12.040 -3.759 1.00 84.06 262 PRO A N 1
ATOM 2072 C CA . PRO A 1 262 ? 12.593 -13.252 -4.566 1.00 84.06 262 PRO A CA 1
ATOM 2073 C C . PRO A 1 262 ? 11.219 -13.919 -4.710 1.00 84.06 262 PRO A C 1
ATOM 2075 O O . PRO A 1 262 ? 10.313 -13.742 -3.902 1.00 84.06 262 PRO A O 1
ATOM 2078 N N . MET A 1 263 ? 11.089 -14.749 -5.741 1.00 84.88 263 MET A N 1
ATOM 2079 C CA . MET A 1 263 ? 9.884 -15.522 -6.025 1.00 84.88 263 MET A CA 1
ATOM 2080 C C . MET A 1 263 ? 9.571 -16.539 -4.916 1.00 84.88 263 MET A C 1
ATOM 2082 O O . MET A 1 263 ? 10.264 -17.542 -4.753 1.00 84.88 263 MET A O 1
ATOM 2086 N N . ILE A 1 264 ? 8.457 -16.306 -4.226 1.00 78.06 264 ILE A N 1
ATOM 2087 C CA . ILE A 1 264 ? 7.991 -17.043 -3.035 1.00 78.06 264 ILE A CA 1
ATOM 2088 C C . ILE A 1 264 ? 6.775 -17.955 -3.293 1.00 78.06 264 ILE A C 1
ATOM 2090 O O . ILE A 1 264 ? 6.303 -18.650 -2.392 1.00 78.06 264 ILE A O 1
ATOM 2094 N N . PHE A 1 265 ? 6.272 -17.974 -4.527 1.00 81.62 265 PHE A N 1
ATOM 2095 C CA . PHE A 1 265 ? 5.288 -18.923 -5.055 1.00 81.62 265 PHE A CA 1
ATOM 2096 C C . PHE A 1 265 ? 5.587 -19.157 -6.543 1.00 81.62 265 PHE A C 1
ATOM 2098 O O . PHE A 1 265 ? 6.061 -18.252 -7.224 1.00 81.62 265 PHE A O 1
ATOM 2105 N N . THR A 1 266 ? 5.317 -20.356 -7.065 1.00 86.56 266 THR A N 1
ATOM 2106 C CA . THR A 1 266 ? 5.558 -20.692 -8.475 1.00 86.56 266 THR A CA 1
ATOM 2107 C C . THR A 1 266 ? 4.414 -21.495 -9.072 1.00 86.56 266 THR A C 1
ATOM 2109 O O . THR A 1 266 ? 3.929 -22.444 -8.459 1.00 86.56 266 THR A O 1
ATOM 2112 N N . ASN A 1 267 ? 4.042 -21.156 -10.308 1.00 91.75 267 ASN A N 1
ATOM 2113 C CA . ASN A 1 267 ? 3.263 -22.033 -11.181 1.00 91.75 267 ASN A CA 1
ATOM 2114 C C . ASN A 1 267 ? 3.928 -22.198 -12.563 1.00 91.75 267 ASN A C 1
ATOM 2116 O O . ASN A 1 267 ? 3.261 -22.242 -13.599 1.00 91.75 267 ASN A O 1
ATOM 2120 N N . PHE A 1 268 ? 5.266 -22.252 -12.602 1.00 94.62 268 PHE A N 1
ATOM 2121 C CA . PHE A 1 268 ? 6.010 -22.502 -13.839 1.00 94.62 268 PHE A CA 1
ATOM 2122 C C . PHE A 1 268 ? 5.641 -23.843 -14.482 1.00 94.62 268 PHE A C 1
ATOM 2124 O O . PHE A 1 268 ? 5.695 -24.903 -13.855 1.00 94.62 268 PHE A O 1
ATOM 2131 N N . LYS A 1 269 ? 5.368 -23.804 -15.789 1.00 95.25 269 LYS A N 1
ATOM 2132 C CA . LYS A 1 269 ? 5.251 -24.993 -16.633 1.00 95.25 269 LYS A CA 1
ATOM 2133 C C . LYS A 1 269 ? 6.527 -25.823 -16.562 1.00 95.25 269 LYS A C 1
ATOM 2135 O O . LYS A 1 269 ? 7.613 -25.282 -16.769 1.00 95.25 269 LYS A O 1
ATOM 2140 N N . PHE A 1 270 ? 6.395 -27.140 -16.393 1.00 91.75 270 PHE A N 1
ATOM 2141 C CA . PHE A 1 270 ? 7.523 -28.080 -16.369 1.00 91.75 270 PHE A CA 1
ATOM 2142 C C . PHE A 1 270 ? 8.575 -27.776 -17.456 1.00 91.75 270 PHE A C 1
ATOM 2144 O O . PHE A 1 270 ? 8.247 -27.676 -18.641 1.00 91.75 270 PHE A O 1
ATOM 2151 N N . GLY A 1 271 ? 9.834 -27.627 -17.035 1.00 89.56 271 GLY A N 1
ATOM 2152 C CA . GLY A 1 271 ? 10.944 -27.191 -17.888 1.00 89.56 271 GLY A CA 1
ATOM 2153 C C . GLY A 1 271 ? 11.165 -25.673 -17.951 1.00 89.56 271 GLY A C 1
ATOM 2154 O O . GLY A 1 271 ? 12.023 -25.242 -18.712 1.00 89.56 271 GLY A O 1
ATOM 2155 N N . ASN A 1 272 ? 10.427 -24.869 -17.175 1.00 91.81 272 ASN A N 1
ATOM 2156 C CA . ASN A 1 272 ? 10.662 -23.434 -16.970 1.00 91.81 272 ASN A CA 1
ATOM 2157 C C . ASN A 1 272 ? 11.079 -23.152 -15.511 1.00 91.81 272 ASN A C 1
ATOM 2159 O O . ASN A 1 272 ? 10.719 -23.943 -14.636 1.00 91.81 272 ASN A O 1
ATOM 2163 N N . PRO A 1 273 ? 11.791 -22.043 -15.226 1.00 92.25 273 PRO A N 1
ATOM 2164 C CA . PRO A 1 273 ? 12.290 -21.026 -16.164 1.00 92.25 273 PRO A CA 1
ATOM 2165 C C . PRO A 1 273 ? 13.367 -21.572 -17.120 1.00 92.25 273 PRO A C 1
ATOM 2167 O O . PRO A 1 273 ? 14.320 -22.222 -16.699 1.00 92.25 273 PRO A O 1
ATOM 2170 N N . ASN A 1 274 ? 13.209 -21.324 -18.424 1.00 89.44 274 ASN A N 1
ATOM 2171 C CA . ASN A 1 274 ? 14.127 -21.780 -19.473 1.00 89.44 274 ASN A CA 1
ATOM 2172 C C . ASN A 1 274 ? 14.892 -20.587 -20.049 1.00 89.44 274 ASN A C 1
ATOM 2174 O O . ASN A 1 274 ? 14.485 -19.974 -21.036 1.00 89.44 274 ASN A O 1
ATOM 2178 N N . LEU A 1 275 ? 15.990 -20.249 -19.381 1.00 86.94 275 LEU A N 1
ATOM 2179 C CA . LEU A 1 275 ? 16.740 -19.018 -19.616 1.00 86.94 275 LEU A CA 1
ATOM 2180 C C . LEU A 1 275 ? 17.829 -19.117 -20.697 1.00 86.94 275 LEU A C 1
ATOM 2182 O O . LEU A 1 275 ? 18.249 -18.102 -21.246 1.00 86.94 275 LEU A O 1
ATOM 2186 N N . GLN A 1 276 ? 18.307 -20.325 -21.016 1.00 81.31 276 GLN A N 1
ATOM 2187 C CA . GLN A 1 276 ? 19.376 -20.564 -22.006 1.00 81.31 276 GLN A CA 1
ATOM 2188 C C . GLN A 1 276 ? 20.631 -19.671 -21.828 1.00 81.31 276 GLN A C 1
ATOM 2190 O O . GLN A 1 276 ? 21.300 -19.328 -22.800 1.00 81.31 276 GLN A O 1
ATOM 2195 N N . GLY A 1 277 ? 20.948 -19.283 -20.586 1.00 75.75 277 GLY A N 1
ATOM 2196 C CA . GLY A 1 277 ? 22.079 -18.405 -20.249 1.00 75.75 277 GLY A CA 1
ATOM 2197 C C . GLY A 1 277 ? 21.810 -16.896 -20.354 1.00 75.75 277 GLY A C 1
ATOM 2198 O O . GLY A 1 277 ? 22.725 -16.116 -20.116 1.00 75.75 277 GLY A O 1
ATOM 2199 N N . ASN A 1 278 ? 20.583 -16.475 -20.675 1.00 83.75 278 ASN A N 1
ATOM 2200 C CA . ASN A 1 278 ? 20.153 -15.073 -20.711 1.00 83.75 278 ASN A CA 1
ATOM 2201 C C . ASN A 1 278 ? 19.103 -14.800 -19.627 1.00 83.75 278 ASN A C 1
ATOM 2203 O O . ASN A 1 278 ? 18.397 -15.708 -19.206 1.00 83.75 278 ASN A O 1
ATOM 2207 N N . ASN A 1 279 ? 18.929 -13.546 -19.217 1.00 90.06 279 ASN A N 1
ATOM 2208 C CA . ASN A 1 279 ? 17.797 -13.183 -18.361 1.00 90.06 279 ASN A CA 1
ATOM 2209 C C . ASN A 1 279 ? 16.478 -13.209 -19.160 1.00 90.06 279 ASN A C 1
ATOM 2211 O O . ASN A 1 279 ? 16.480 -12.984 -20.374 1.00 90.06 279 ASN A O 1
ATOM 2215 N N . GLY A 1 280 ? 15.353 -13.463 -18.490 1.00 93.19 280 GLY A N 1
ATOM 2216 C CA . GLY A 1 280 ? 14.050 -13.625 -19.139 1.00 93.19 280 GLY A CA 1
ATOM 2217 C C . GLY A 1 280 ? 12.882 -13.154 -18.280 1.00 93.19 280 GLY A C 1
ATOM 2218 O O . GLY A 1 280 ? 12.867 -13.349 -17.068 1.00 93.19 280 GLY A O 1
ATOM 2219 N N . CYS A 1 281 ? 11.885 -12.570 -18.937 1.00 96.06 281 CYS A N 1
ATOM 2220 C CA . CYS A 1 281 ? 10.665 -12.065 -18.315 1.00 96.06 281 CYS A CA 1
ATOM 2221 C C . CYS A 1 281 ? 9.575 -13.135 -18.342 1.00 96.06 281 CYS A C 1
ATOM 2223 O O . CYS A 1 281 ? 9.541 -13.963 -19.260 1.00 96.06 281 CYS A O 1
ATOM 2225 N N . VAL A 1 282 ? 8.681 -13.135 -17.356 1.00 97.06 282 VAL A N 1
ATOM 2226 C CA . VAL A 1 282 ? 7.700 -14.212 -17.186 1.00 97.06 282 VAL A CA 1
ATOM 2227 C C . VAL A 1 282 ? 6.317 -13.798 -17.675 1.00 97.06 282 VAL A C 1
ATOM 2229 O O . VAL A 1 282 ? 5.836 -12.697 -17.414 1.00 97.06 282 VAL A O 1
ATOM 2232 N N . PHE A 1 283 ? 5.658 -14.715 -18.380 1.00 97.12 283 PHE A N 1
ATOM 2233 C CA . PHE A 1 283 ? 4.271 -14.571 -18.798 1.00 97.12 283 PHE A CA 1
ATOM 2234 C C . PHE A 1 283 ? 3.447 -15.794 -18.383 1.00 97.12 283 PHE A C 1
ATOM 2236 O O . PHE A 1 283 ? 3.969 -16.907 -18.277 1.00 97.12 283 PHE A O 1
ATOM 2243 N N . MET A 1 284 ? 2.151 -15.586 -18.171 1.00 97.38 284 MET A N 1
ATOM 2244 C CA . MET A 1 284 ? 1.180 -16.621 -17.826 1.00 97.38 284 MET A CA 1
ATOM 2245 C C . MET A 1 284 ? 0.282 -16.935 -19.025 1.00 97.38 284 MET A C 1
ATOM 2247 O O . MET A 1 284 ? -0.200 -16.027 -19.707 1.00 97.38 284 MET A O 1
ATOM 2251 N N . TRP A 1 285 ? 0.015 -18.220 -19.267 1.00 95.25 285 TRP A N 1
ATOM 2252 C CA . TRP A 1 285 ? -1.025 -18.651 -20.202 1.00 95.25 285 TRP A CA 1
ATOM 2253 C C . TRP A 1 285 ? -2.404 -18.476 -19.576 1.00 95.25 285 TRP A C 1
ATOM 2255 O O . TRP A 1 285 ? -2.649 -18.926 -18.460 1.00 95.25 285 TRP A O 1
ATOM 2265 N N . THR A 1 286 ? -3.333 -17.868 -20.305 1.00 94.00 286 THR A N 1
ATOM 2266 C CA . THR A 1 286 ? -4.698 -17.591 -19.821 1.00 94.00 286 THR A CA 1
ATOM 2267 C C . THR A 1 286 ? -5.765 -18.267 -20.685 1.00 94.00 286 THR A C 1
ATOM 2269 O O . THR A 1 286 ? -6.931 -17.894 -20.668 1.00 94.00 286 THR A O 1
ATOM 2272 N N . SER A 1 287 ? -5.359 -19.293 -21.439 1.00 88.88 287 SER A N 1
ATOM 2273 C CA . SER A 1 287 ? -6.195 -20.097 -22.334 1.00 88.88 287 SER A CA 1
ATOM 2274 C C . SER A 1 287 ? -5.555 -21.471 -22.602 1.00 88.88 287 SER A C 1
ATOM 2276 O O . SER A 1 287 ? -4.422 -21.738 -22.194 1.00 88.88 287 SER A O 1
ATOM 2278 N N . GLY A 1 288 ? -6.257 -22.342 -23.334 1.00 84.25 288 GLY A N 1
ATOM 2279 C CA . GLY A 1 288 ? -5.714 -23.613 -23.824 1.00 84.25 288 GLY A CA 1
ATOM 2280 C C . GLY A 1 288 ? -5.738 -24.750 -22.796 1.00 84.25 288 GLY A C 1
ATOM 2281 O O . GLY A 1 288 ? -6.590 -24.794 -21.917 1.00 84.25 288 GLY A O 1
ATOM 2282 N N . GLN A 1 289 ? -4.823 -25.716 -22.939 1.00 75.88 289 GLN A N 1
ATOM 2283 C CA . GLN A 1 289 ? -4.827 -26.961 -22.147 1.00 75.88 289 GLN A CA 1
ATOM 2284 C C . GLN A 1 289 ? -4.261 -26.825 -20.726 1.00 75.88 289 GLN A C 1
ATOM 2286 O O . GLN A 1 289 ? -4.453 -27.730 -19.917 1.00 75.88 289 GLN A O 1
ATOM 2291 N N . ARG A 1 290 ? -3.523 -25.747 -20.433 1.00 81.62 290 ARG A N 1
ATOM 2292 C CA . ARG A 1 290 ? -2.902 -25.491 -19.124 1.00 81.62 290 ARG A CA 1
ATOM 2293 C C . ARG A 1 290 ? -2.937 -23.993 -18.779 1.00 81.62 290 ARG A C 1
ATOM 2295 O O . ARG A 1 290 ? -1.890 -23.347 -18.739 1.00 81.62 290 ARG A O 1
ATOM 2302 N N . PRO A 1 291 ? -4.134 -23.412 -18.594 1.00 86.44 291 PRO A N 1
ATOM 2303 C CA . PRO A 1 291 ? -4.251 -22.047 -18.105 1.00 86.44 291 PRO A CA 1
ATOM 2304 C C . PRO A 1 291 ? -3.629 -21.914 -16.709 1.00 86.44 291 PRO A C 1
ATOM 2306 O O . PRO A 1 291 ? -3.588 -22.869 -15.934 1.00 86.44 291 PRO A O 1
ATOM 2309 N N . GLY A 1 292 ? -3.138 -20.722 -16.393 1.00 88.94 292 GLY A N 1
ATOM 2310 C CA . GLY A 1 292 ? -2.458 -20.415 -15.143 1.00 88.94 292 GLY A CA 1
ATOM 2311 C C . GLY A 1 292 ? -0.974 -20.797 -15.105 1.00 88.94 292 GLY A C 1
ATOM 2312 O O . GLY A 1 292 ? -0.279 -20.296 -14.226 1.00 88.94 292 GLY A O 1
ATOM 2313 N N . GLU A 1 293 ? -0.465 -21.655 -16.003 1.00 95.25 293 GLU A N 1
ATOM 2314 C CA . GLU A 1 293 ? 0.968 -22.004 -16.065 1.00 95.25 293 GLU A CA 1
ATOM 2315 C C . GLU A 1 293 ? 1.827 -20.836 -16.585 1.00 95.25 293 GLU A C 1
ATOM 2317 O O . GLU A 1 293 ? 1.450 -20.146 -17.540 1.00 95.25 293 GLU A O 1
ATOM 2322 N N . TRP A 1 294 ? 3.022 -20.664 -16.011 1.00 97.31 294 TRP A N 1
ATOM 2323 C CA . TRP A 1 294 ? 3.981 -19.622 -16.400 1.00 97.31 294 TRP A CA 1
ATOM 2324 C C . TRP A 1 294 ? 5.106 -20.141 -17.303 1.00 97.31 294 TRP A C 1
ATOM 2326 O O . TRP A 1 294 ? 5.529 -21.296 -17.196 1.00 97.31 294 TRP A O 1
ATOM 2336 N N . VAL A 1 295 ? 5.634 -19.269 -18.164 1.00 95.56 295 VAL A N 1
ATOM 2337 C CA . VAL A 1 295 ? 6.738 -19.538 -19.102 1.00 95.56 295 VAL A CA 1
ATOM 2338 C C . VAL A 1 295 ? 7.649 -18.304 -19.196 1.00 95.56 295 VAL A C 1
ATOM 2340 O O . VAL A 1 295 ? 7.175 -17.171 -19.132 1.00 95.56 295 VAL A O 1
ATOM 2343 N N . THR A 1 296 ? 8.961 -18.502 -19.354 1.00 94.81 296 THR A N 1
ATOM 2344 C CA . THR A 1 296 ? 9.925 -17.406 -19.588 1.00 94.81 296 THR A CA 1
ATOM 2345 C C . THR A 1 296 ? 10.010 -17.018 -21.066 1.00 94.81 296 THR A C 1
ATOM 2347 O O . THR A 1 296 ? 9.987 -17.882 -21.942 1.00 94.81 296 THR A O 1
ATOM 2350 N N . SER A 1 297 ? 10.157 -15.724 -21.352 1.00 93.94 297 SER A N 1
ATOM 2351 C CA . SER A 1 297 ? 10.215 -15.155 -22.703 1.00 93.94 297 SER A CA 1
ATOM 2352 C C . SER A 1 297 ? 11.183 -13.963 -22.798 1.00 93.94 297 SER A C 1
ATOM 2354 O O . SER A 1 297 ? 11.665 -13.435 -21.794 1.00 93.94 297 SER A O 1
ATOM 2356 N N . SER A 1 298 ? 11.486 -13.531 -24.026 1.00 91.88 298 SER A N 1
ATOM 2357 C CA . SER A 1 298 ? 12.409 -12.423 -24.294 1.00 91.88 298 SER A CA 1
ATOM 2358 C C . SER A 1 298 ? 11.729 -11.061 -24.108 1.00 91.88 298 SER A C 1
ATOM 2360 O O . SER A 1 298 ? 10.942 -10.620 -24.952 1.00 91.88 298 SER A O 1
ATOM 2362 N N . CYS A 1 299 ? 12.091 -10.386 -23.013 1.00 92.75 299 CYS A N 1
ATOM 2363 C CA . CYS A 1 299 ? 11.534 -9.114 -22.541 1.00 92.75 299 CYS A CA 1
ATOM 2364 C C . CYS A 1 299 ? 11.410 -8.022 -23.615 1.00 92.75 299 CYS A C 1
ATOM 2366 O O . CYS A 1 299 ? 10.418 -7.301 -23.652 1.00 92.75 299 CYS A O 1
ATOM 2368 N N . GLY A 1 300 ? 12.438 -7.878 -24.464 1.00 90.69 300 GLY A N 1
ATOM 2369 C CA . GLY A 1 300 ? 12.588 -6.769 -25.415 1.00 90.69 300 GLY A CA 1
ATOM 2370 C C . GLY A 1 300 ? 12.128 -7.060 -26.850 1.00 90.69 300 GLY A C 1
ATOM 2371 O O . GLY A 1 300 ? 12.255 -6.186 -27.716 1.00 90.69 300 GLY A O 1
ATOM 2372 N N . VAL A 1 301 ? 11.626 -8.271 -27.114 1.00 88.56 301 VAL A N 1
ATOM 2373 C CA . VAL A 1 301 ? 11.276 -8.753 -28.465 1.00 88.56 301 VAL A CA 1
ATOM 2374 C C . VAL A 1 301 ? 9.791 -9.079 -28.589 1.00 88.56 301 VAL A C 1
ATOM 2376 O O . VAL A 1 301 ? 9.172 -8.713 -29.586 1.00 88.56 301 VAL A O 1
ATOM 2379 N N . VAL A 1 302 ? 9.215 -9.764 -27.600 1.00 91.00 302 VAL A N 1
ATOM 2380 C CA . VAL A 1 302 ? 7.805 -10.175 -27.633 1.00 91.00 302 VAL A CA 1
ATOM 2381 C C . VAL A 1 302 ? 6.930 -9.072 -27.042 1.00 91.00 302 VAL A C 1
ATOM 2383 O O . VAL A 1 302 ? 7.294 -8.474 -26.035 1.00 91.00 302 VAL A O 1
ATOM 2386 N N . GLY A 1 303 ? 5.773 -8.816 -27.653 1.00 95.69 303 GLY A N 1
ATOM 2387 C CA . GLY A 1 303 ? 4.724 -7.975 -27.078 1.00 95.69 303 GLY A CA 1
ATOM 2388 C C . GLY A 1 303 ? 3.540 -8.822 -26.614 1.00 95.69 303 GLY A C 1
ATOM 2389 O O . GLY A 1 303 ? 3.081 -9.675 -27.375 1.00 95.69 303 GLY A O 1
ATOM 2390 N N . MET A 1 304 ? 3.027 -8.588 -25.405 1.00 96.19 304 MET A N 1
ATOM 2391 C CA . MET A 1 304 ? 1.841 -9.266 -24.864 1.00 96.19 304 MET A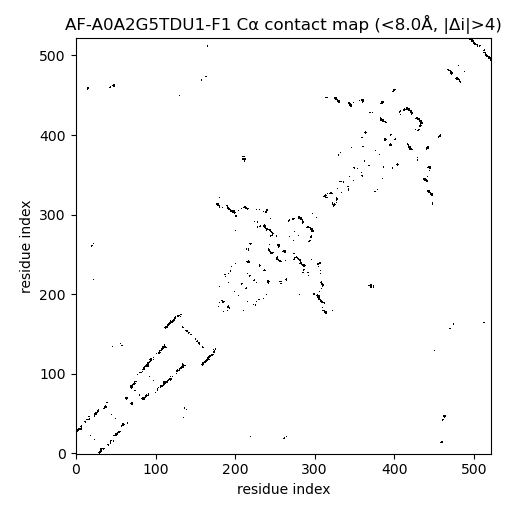 CA 1
ATOM 2392 C C . MET A 1 304 ? 0.919 -8.283 -24.136 1.00 96.19 304 MET A C 1
ATOM 2394 O O . MET A 1 304 ? 1.395 -7.250 -23.659 1.00 96.19 304 MET A O 1
ATOM 2398 N N . PRO A 1 305 ? -0.387 -8.589 -24.032 1.00 98.06 305 PRO A N 1
ATOM 2399 C CA . PRO A 1 305 ? -1.261 -8.021 -23.010 1.00 98.06 305 PRO A CA 1
ATOM 2400 C C . PRO A 1 305 ? -0.689 -8.228 -21.603 1.00 98.06 305 PRO A C 1
ATOM 2402 O O . PRO A 1 305 ? 0.207 -9.048 -21.395 1.00 98.06 305 PRO A O 1
ATOM 2405 N N . PHE A 1 306 ? -1.202 -7.499 -20.620 1.00 98.19 306 PHE A N 1
ATOM 2406 C CA . PHE A 1 306 ? -0.658 -7.518 -19.263 1.00 98.19 306 PHE A CA 1
ATOM 2407 C C . PHE A 1 306 ? -1.698 -7.104 -18.226 1.00 98.19 306 PHE A C 1
ATOM 2409 O O . PHE A 1 306 ? -2.703 -6.475 -18.555 1.00 98.19 306 PHE A O 1
ATOM 2416 N N . VAL A 1 307 ? -1.464 -7.456 -16.964 1.00 97.88 307 VAL A N 1
ATOM 2417 C CA . VAL A 1 307 ? -2.256 -6.963 -15.831 1.00 97.88 307 VAL A CA 1
ATOM 2418 C C . VAL A 1 307 ? -1.345 -6.100 -14.973 1.00 97.88 307 VAL A C 1
ATOM 2420 O O . VAL A 1 307 ? -0.266 -6.548 -14.600 1.00 97.88 307 VAL A O 1
ATOM 2423 N N . CYS A 1 308 ? -1.784 -4.885 -14.660 1.00 96.69 308 CYS A N 1
ATOM 2424 C CA . CYS A 1 308 ? -1.155 -4.042 -13.652 1.00 96.69 308 CYS A CA 1
ATOM 2425 C C . CYS A 1 308 ? -1.761 -4.320 -12.277 1.00 96.69 308 CYS A C 1
ATOM 2427 O O . CYS A 1 308 ? -2.976 -4.527 -12.163 1.00 96.69 308 CYS A O 1
ATOM 2429 N N . GLU A 1 309 ? -0.933 -4.256 -11.244 1.00 94.44 309 GLU A N 1
ATOM 2430 C CA . GLU A 1 309 ? -1.328 -4.239 -9.841 1.00 94.44 309 GLU A CA 1
ATOM 2431 C C . GLU A 1 309 ? -0.974 -2.889 -9.214 1.00 94.44 309 GLU A C 1
ATOM 2433 O O . GLU A 1 309 ? 0.061 -2.310 -9.524 1.00 94.44 309 GLU A O 1
ATOM 2438 N N . ALA A 1 310 ? -1.842 -2.385 -8.342 1.00 91.00 310 ALA A N 1
ATOM 2439 C CA . ALA A 1 310 ? -1.611 -1.188 -7.537 1.00 91.00 310 ALA A CA 1
ATOM 2440 C C . ALA A 1 310 ? -1.954 -1.482 -6.062 1.00 91.00 310 ALA A C 1
ATOM 2442 O O . ALA A 1 310 ? -2.747 -2.395 -5.796 1.00 91.00 310 ALA A O 1
ATOM 2443 N N . PRO A 1 311 ? -1.404 -0.733 -5.090 1.00 84.00 311 PRO A N 1
ATOM 2444 C CA . PRO A 1 311 ? -1.750 -0.919 -3.686 1.00 84.00 311 PRO A CA 1
ATOM 2445 C C . PRO A 1 311 ? -3.223 -0.586 -3.412 1.00 84.00 311 PRO A C 1
ATOM 2447 O O . PRO A 1 311 ? -3.812 0.323 -4.009 1.00 84.00 311 PRO A O 1
ATOM 2450 N N . LEU A 1 312 ? -3.805 -1.300 -2.446 1.00 75.38 312 LEU A N 1
ATOM 2451 C CA . LEU A 1 312 ? -5.042 -0.883 -1.788 1.00 75.38 312 LEU A CA 1
ATOM 2452 C C . LEU A 1 312 ? -4.854 0.493 -1.130 1.00 75.38 312 LEU A C 1
ATOM 2454 O O . LEU A 1 312 ? -3.758 0.865 -0.716 1.00 75.38 312 LEU A O 1
ATOM 2458 N N . THR A 1 313 ? -5.939 1.248 -0.987 1.00 71.75 313 THR A N 1
ATOM 2459 C CA . THR A 1 313 ? -5.929 2.530 -0.274 1.00 71.75 313 THR A CA 1
ATOM 2460 C C . THR A 1 313 ? -7.175 2.704 0.582 1.00 71.75 313 THR A C 1
ATOM 2462 O O . THR A 1 313 ? -8.213 2.094 0.334 1.00 71.75 313 THR A O 1
ATOM 2465 N N . LEU A 1 314 ? -7.086 3.570 1.588 1.00 69.00 314 LEU A N 1
ATOM 2466 C CA . LEU A 1 314 ? -8.253 4.064 2.313 1.00 69.00 314 LEU A CA 1
ATOM 2467 C C . LEU A 1 314 ? -9.037 5.061 1.444 1.00 69.00 314 LEU A C 1
ATOM 2469 O O . LEU A 1 314 ? -8.496 5.646 0.502 1.00 69.00 314 LEU A O 1
ATOM 2473 N N . SER A 1 315 ? -10.324 5.223 1.753 1.00 68.81 315 SER A N 1
ATOM 2474 C CA . SER A 1 315 ? -11.270 6.038 0.985 1.00 68.81 315 SER A CA 1
ATOM 2475 C C . SER A 1 315 ? -11.530 7.389 1.652 1.00 68.81 315 SER A C 1
ATOM 2477 O O . SER A 1 315 ? -12.482 7.513 2.422 1.00 68.81 315 SER A O 1
ATOM 2479 N N . ASP A 1 316 ? -10.759 8.422 1.312 1.00 72.25 316 ASP A N 1
ATOM 2480 C CA . ASP A 1 316 ? -11.118 9.805 1.643 1.00 72.25 316 ASP A CA 1
ATOM 2481 C C . ASP A 1 316 ? -11.969 10.413 0.515 1.00 72.25 316 ASP A C 1
ATOM 2483 O O . ASP A 1 316 ? -11.495 10.598 -0.608 1.00 72.25 316 ASP A O 1
ATOM 2487 N N . SER A 1 317 ? -13.232 10.732 0.809 1.00 68.62 317 SER A N 1
ATOM 2488 C CA . SER A 1 317 ? -14.169 11.351 -0.141 1.00 68.62 317 SER A CA 1
ATOM 2489 C C . SER A 1 317 ? -13.876 12.829 -0.425 1.00 68.62 317 SER A C 1
ATOM 2491 O O . SER A 1 317 ? -14.393 13.374 -1.401 1.00 68.62 317 SER A O 1
ATOM 2493 N N . THR A 1 318 ? -13.039 13.477 0.391 1.00 79.19 318 THR A N 1
ATOM 2494 C CA . THR A 1 318 ? -12.522 14.835 0.153 1.00 79.19 318 THR A CA 1
ATOM 2495 C C . THR A 1 318 ? -11.246 14.829 -0.689 1.00 79.19 318 THR A C 1
ATOM 2497 O O . THR A 1 318 ? -10.867 15.866 -1.234 1.00 79.19 318 THR A O 1
ATOM 2500 N N . CYS A 1 319 ? -10.585 13.673 -0.828 1.00 84.50 319 CYS A N 1
ATOM 2501 C CA . CYS A 1 319 ? -9.360 13.541 -1.601 1.00 84.50 319 CYS A CA 1
ATOM 2502 C C . CYS A 1 319 ? -9.620 13.004 -3.012 1.00 84.50 319 CYS A C 1
ATOM 2504 O O . CYS A 1 319 ? -10.249 11.967 -3.206 1.00 84.50 319 CYS A O 1
ATOM 2506 N N . LYS A 1 320 ? -9.056 13.680 -4.017 1.00 87.94 320 LYS A N 1
ATOM 2507 C CA . LYS A 1 320 ? -9.081 13.220 -5.412 1.00 87.94 320 LYS A CA 1
ATOM 2508 C C . LYS A 1 320 ? -8.087 12.079 -5.673 1.00 87.94 320 LYS A C 1
ATOM 2510 O O . LYS A 1 320 ? -8.387 11.170 -6.443 1.00 87.94 320 LYS A O 1
ATOM 2515 N N . HIS A 1 321 ? -6.926 12.122 -5.018 1.00 90.06 321 HIS A N 1
ATOM 2516 C CA . HIS A 1 321 ? -5.792 11.219 -5.245 1.00 90.06 321 HIS A CA 1
ATOM 2517 C C . HIS A 1 321 ? -5.499 10.403 -3.983 1.00 90.06 321 HIS A C 1
ATOM 2519 O O . HIS A 1 321 ? -4.560 10.679 -3.236 1.00 90.06 321 HIS A O 1
ATOM 2525 N N . ASN A 1 322 ? -6.367 9.423 -3.728 1.00 85.00 322 ASN A N 1
ATOM 2526 C CA . ASN A 1 322 ? -6.181 8.411 -2.691 1.00 85.00 322 ASN A CA 1
ATOM 2527 C C . ASN A 1 322 ? -5.204 7.337 -3.195 1.00 85.00 322 ASN A C 1
ATOM 2529 O O . ASN A 1 322 ? -5.479 6.704 -4.219 1.00 85.00 322 ASN A O 1
ATOM 2533 N N . TYR A 1 323 ? -4.101 7.106 -2.481 1.00 87.31 323 TYR A N 1
ATOM 2534 C CA . TYR A 1 323 ? -3.113 6.080 -2.826 1.00 87.31 323 TYR A CA 1
ATOM 2535 C C . TYR A 1 323 ? -2.367 5.570 -1.585 1.00 87.31 323 TYR A C 1
ATOM 2537 O O . TYR A 1 323 ? -1.884 6.357 -0.775 1.00 87.31 323 TYR A O 1
ATOM 2545 N N . ASN A 1 324 ? -2.277 4.245 -1.428 1.00 83.25 324 ASN A N 1
ATOM 2546 C CA . ASN A 1 324 ? -1.589 3.558 -0.325 1.00 83.25 324 ASN A CA 1
ATOM 2547 C C . ASN A 1 324 ? -1.893 4.107 1.096 1.00 83.25 324 ASN A C 1
ATOM 2549 O O . ASN A 1 324 ? -1.010 4.185 1.946 1.00 83.25 324 ASN A O 1
ATOM 2553 N N . GLY A 1 325 ? -3.129 4.561 1.356 1.00 76.56 325 GLY A N 1
ATOM 2554 C CA . GLY A 1 325 ? -3.525 5.139 2.653 1.00 76.56 325 GLY A CA 1
ATOM 2555 C C . GLY A 1 325 ? -3.145 6.614 2.863 1.00 76.56 325 GLY A C 1
ATOM 2556 O O . GLY A 1 325 ? -3.346 7.153 3.953 1.00 76.56 325 GLY A O 1
ATOM 2557 N N . TYR A 1 326 ? -2.645 7.289 1.828 1.00 86.38 326 TYR A N 1
ATOM 2558 C CA . TYR A 1 326 ? -2.330 8.717 1.819 1.00 86.38 326 TYR A CA 1
ATOM 2559 C C . TYR A 1 326 ? -3.177 9.473 0.788 1.00 86.38 326 TYR A C 1
ATOM 2561 O O . TYR A 1 326 ? -3.577 8.939 -0.248 1.00 86.38 326 TYR A O 1
ATOM 2569 N N . CYS A 1 327 ? -3.431 10.745 1.086 1.00 89.00 327 CYS A N 1
ATOM 2570 C CA . CYS A 1 327 ? -4.026 11.714 0.183 1.00 89.00 327 CYS A CA 1
ATOM 2571 C C . CYS A 1 327 ? -2.927 12.610 -0.396 1.00 89.00 327 CYS A C 1
ATOM 2573 O O . CYS A 1 327 ? -2.166 13.229 0.357 1.00 89.00 327 CYS A O 1
ATOM 2575 N N . TYR A 1 328 ? -2.880 12.696 -1.724 1.00 94.19 328 TYR A N 1
ATOM 2576 C CA . TYR A 1 328 ? -1.909 13.487 -2.475 1.00 94.19 328 TYR A CA 1
ATOM 2577 C C . TYR A 1 328 ? -2.581 14.710 -3.107 1.00 94.19 328 TYR A C 1
ATOM 2579 O O . TYR A 1 328 ? -3.688 14.638 -3.641 1.00 94.19 328 TYR A O 1
ATOM 2587 N N . LEU A 1 329 ? -1.912 15.858 -3.036 1.00 93.94 329 LEU A N 1
ATOM 2588 C CA . LEU A 1 329 ? -2.459 17.158 -3.421 1.00 93.94 329 LEU A CA 1
ATOM 2589 C C . LEU A 1 329 ? -1.425 17.925 -4.277 1.00 93.94 329 LEU A C 1
ATOM 2591 O O . LEU A 1 329 ? -0.604 18.670 -3.730 1.00 93.94 329 LEU A O 1
ATOM 2595 N N . PRO A 1 330 ? -1.397 17.701 -5.609 1.00 94.56 330 PRO A N 1
ATOM 2596 C CA . PRO A 1 330 ? -0.444 18.341 -6.523 1.00 94.56 330 PRO A CA 1
ATOM 2597 C C . PRO A 1 330 ? -0.623 19.860 -6.567 1.00 94.56 330 PRO A C 1
ATOM 2599 O O . PRO A 1 330 ? -1.755 20.325 -6.693 1.00 94.56 330 PRO A O 1
ATOM 2602 N N . SER A 1 331 ? 0.462 20.649 -6.539 1.00 93.69 331 SER A N 1
ATOM 2603 C CA . SER A 1 331 ? 0.340 22.117 -6.491 1.00 93.69 331 SER A CA 1
ATOM 2604 C C . SER A 1 331 ? -0.452 22.701 -7.661 1.00 93.69 331 SER A C 1
ATOM 2606 O O . SER A 1 331 ? -1.204 23.649 -7.461 1.00 93.69 331 SER A O 1
ATOM 2608 N N . HIS A 1 332 ? -0.349 22.103 -8.852 1.00 90.69 332 HIS A N 1
ATOM 2609 C CA . HIS A 1 332 ? -1.081 22.511 -10.055 1.00 90.69 332 HIS A CA 1
ATOM 2610 C C . HIS A 1 332 ? -2.590 22.183 -10.035 1.00 90.69 332 HIS A C 1
ATOM 2612 O O . HIS A 1 332 ? -3.302 22.582 -10.954 1.00 90.69 332 HIS A O 1
ATOM 2618 N N . GLU A 1 333 ? -3.086 21.474 -9.014 1.00 91.88 333 GLU A N 1
ATOM 2619 C CA . GLU A 1 333 ? -4.519 21.222 -8.785 1.00 91.88 333 GLU A CA 1
ATOM 2620 C C . GLU A 1 333 ? -5.066 21.919 -7.524 1.00 91.88 333 GLU A C 1
ATOM 2622 O O . GLU A 1 333 ? -6.250 21.785 -7.210 1.00 91.88 333 GLU A O 1
ATOM 2627 N N . LEU A 1 334 ? -4.231 22.662 -6.788 1.00 89.62 334 LEU A N 1
ATOM 2628 C CA . LEU A 1 334 ? -4.660 23.395 -5.596 1.00 89.62 334 LEU A CA 1
ATOM 2629 C C . LEU A 1 334 ? -5.406 24.683 -5.960 1.00 89.62 334 LEU A C 1
ATOM 2631 O O . LEU A 1 334 ? -4.961 25.468 -6.797 1.00 89.62 334 LEU A O 1
ATOM 2635 N N . ASN A 1 335 ? -6.481 24.965 -5.220 1.00 85.12 335 ASN A N 1
ATOM 2636 C CA . ASN A 1 335 ? -7.151 26.265 -5.236 1.00 85.12 335 ASN A CA 1
ATOM 2637 C C . ASN A 1 335 ? -6.302 27.292 -4.467 1.00 85.12 335 ASN A C 1
ATOM 2639 O O . ASN A 1 335 ? -6.563 27.601 -3.302 1.00 85.12 335 ASN A O 1
ATOM 2643 N N . LEU A 1 336 ? -5.243 27.782 -5.108 1.00 80.25 336 LEU A N 1
ATOM 2644 C CA . LEU A 1 336 ? -4.471 28.930 -4.636 1.00 80.25 336 LEU A CA 1
ATOM 2645 C C . LEU A 1 336 ? -5.230 30.229 -4.973 1.00 80.25 336 LEU A C 1
ATOM 2647 O O . LEU A 1 336 ? -6.007 30.278 -5.925 1.00 80.25 336 LEU A O 1
ATOM 2651 N N . SER A 1 337 ? -5.035 31.285 -4.180 1.00 62.94 337 SER A N 1
ATOM 2652 C CA . SER A 1 337 ? -5.688 32.584 -4.415 1.00 62.94 337 SER A CA 1
ATOM 2653 C C . SER A 1 337 ? -5.156 33.279 -5.678 1.00 62.94 337 SER A C 1
ATOM 2655 O O . SER A 1 337 ? -4.136 32.876 -6.226 1.00 62.94 337 SER A O 1
ATOM 2657 N N . GLU A 1 338 ? -5.807 34.356 -6.133 1.00 56.12 338 GLU A N 1
ATOM 2658 C CA . GLU A 1 338 ? -5.562 35.005 -7.443 1.00 56.12 338 GLU A CA 1
ATOM 2659 C C . GLU A 1 338 ? -4.119 35.506 -7.706 1.00 56.12 338 GLU A C 1
ATOM 2661 O O . GLU A 1 338 ? -3.798 35.864 -8.835 1.00 56.12 338 GLU A O 1
ATOM 2666 N N . ASN A 1 339 ? -3.239 35.524 -6.696 1.00 56.00 339 ASN A N 1
ATOM 2667 C CA . ASN A 1 339 ? -1.806 35.844 -6.829 1.00 56.00 339 ASN A CA 1
ATOM 2668 C C . ASN A 1 339 ? -0.867 34.672 -6.449 1.00 56.00 339 ASN A C 1
ATOM 2670 O O . ASN A 1 339 ? 0.353 34.840 -6.410 1.00 56.00 339 ASN A O 1
ATOM 2674 N N . GLY A 1 340 ? -1.411 33.496 -6.130 1.00 55.97 340 GLY A N 1
ATOM 2675 C CA . GLY A 1 340 ? -0.649 32.299 -5.781 1.00 55.97 340 GLY A CA 1
ATOM 2676 C C . GLY A 1 340 ? -0.029 31.648 -7.015 1.00 55.97 340 GLY A C 1
ATOM 2677 O O . GLY A 1 340 ? -0.701 31.430 -8.018 1.00 55.97 340 GLY A O 1
ATOM 2678 N N . THR A 1 341 ? 1.261 31.314 -6.946 1.00 66.25 341 THR A N 1
ATOM 2679 C CA . THR A 1 341 ? 1.965 30.630 -8.040 1.00 66.25 341 THR A CA 1
ATOM 2680 C C . THR A 1 341 ? 2.189 29.160 -7.695 1.00 66.25 341 THR A C 1
ATOM 2682 O O . THR A 1 341 ? 2.728 28.833 -6.639 1.00 66.25 341 THR A O 1
ATOM 2685 N N . TYR A 1 342 ? 1.803 28.263 -8.610 1.00 78.19 342 TYR A N 1
ATOM 2686 C CA . TYR A 1 342 ? 1.970 26.808 -8.457 1.00 78.19 342 TYR A CA 1
ATOM 2687 C C . TYR A 1 342 ? 3.441 26.377 -8.309 1.00 78.19 342 TYR A C 1
ATOM 2689 O O . TYR A 1 342 ? 3.713 25.282 -7.816 1.00 78.19 342 TYR A O 1
ATOM 2697 N N . ASN A 1 343 ? 4.371 27.256 -8.706 1.00 88.94 343 ASN A N 1
ATOM 2698 C CA . ASN A 1 343 ? 5.794 27.165 -8.412 1.00 88.94 343 ASN A CA 1
ATOM 2699 C C . ASN A 1 343 ? 6.106 28.009 -7.165 1.00 88.94 343 ASN A C 1
ATOM 2701 O O . ASN A 1 343 ? 5.991 29.232 -7.216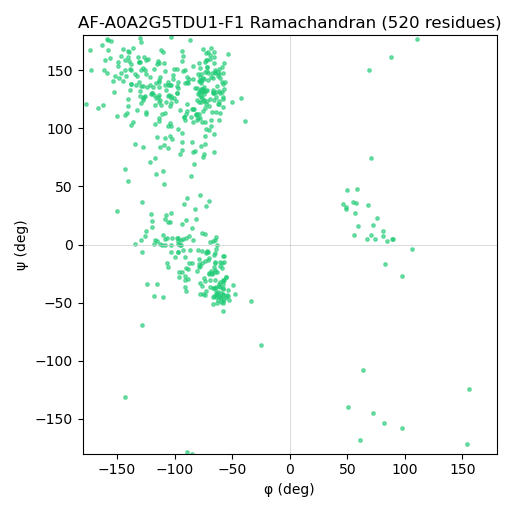 1.00 88.94 343 ASN A O 1
ATOM 2705 N N . SER A 1 344 ? 6.551 27.385 -6.078 1.00 90.19 344 SER A N 1
ATOM 2706 C CA . SER A 1 344 ? 6.823 28.030 -4.785 1.00 90.19 344 SER A CA 1
ATOM 2707 C C . SER A 1 344 ? 8.205 27.648 -4.248 1.00 90.19 344 SER A C 1
ATOM 2709 O O . SER A 1 344 ? 8.776 26.632 -4.647 1.00 90.19 344 SER A O 1
ATOM 27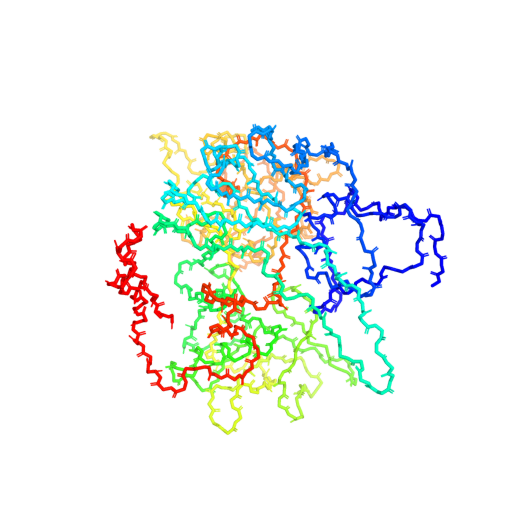11 N N . THR A 1 345 ? 8.777 28.479 -3.375 1.00 93.00 345 THR A N 1
ATOM 2712 C CA . THR A 1 345 ? 9.985 28.123 -2.607 1.00 93.00 345 THR A CA 1
ATOM 2713 C C . THR A 1 345 ? 9.645 27.078 -1.546 1.00 93.00 345 THR A C 1
ATOM 2715 O O . THR A 1 345 ? 8.472 26.898 -1.221 1.00 93.00 345 THR A O 1
ATOM 2718 N N . TYR A 1 346 ? 10.645 26.416 -0.954 1.00 92.56 346 TYR A N 1
ATOM 2719 C CA . TYR A 1 346 ? 10.400 25.389 0.072 1.00 92.56 346 TYR A CA 1
ATOM 2720 C C . TYR A 1 346 ? 9.523 25.904 1.230 1.00 92.56 346 TYR A C 1
ATOM 2722 O O . TYR A 1 346 ? 8.582 25.239 1.656 1.00 92.56 346 TYR A O 1
ATOM 2730 N N . SER A 1 347 ? 9.805 27.119 1.715 1.00 92.19 347 SER A N 1
ATOM 2731 C CA . SER A 1 347 ? 9.074 27.738 2.830 1.00 92.19 347 SER A CA 1
ATOM 2732 C C . SER A 1 347 ? 7.620 28.063 2.461 1.00 92.19 347 SER A C 1
ATOM 2734 O O . SER A 1 347 ? 6.698 27.732 3.205 1.00 92.19 347 SER A O 1
ATOM 2736 N N . GLU A 1 348 ? 7.403 28.641 1.273 1.00 91.56 348 GLU A N 1
ATOM 2737 C CA . GLU A 1 348 ? 6.066 28.929 0.735 1.00 91.56 348 GLU A CA 1
ATOM 2738 C C . GLU A 1 348 ? 5.255 27.640 0.529 1.00 91.56 348 GLU A C 1
ATOM 2740 O O . GLU A 1 348 ? 4.118 27.545 0.986 1.00 91.56 348 GLU A O 1
ATOM 2745 N N . ALA A 1 349 ? 5.856 26.626 -0.099 1.00 92.81 349 ALA A N 1
ATOM 2746 C CA . ALA A 1 349 ? 5.221 25.341 -0.377 1.00 92.81 349 ALA A CA 1
ATOM 2747 C C . ALA A 1 349 ? 4.851 24.588 0.913 1.00 92.81 349 ALA A C 1
ATOM 2749 O O . ALA A 1 349 ? 3.734 24.089 1.035 1.00 92.81 349 ALA A O 1
ATOM 2750 N N . SER A 1 350 ? 5.744 24.574 1.908 1.00 91.81 350 SER A N 1
ATOM 2751 C CA . SER A 1 350 ? 5.487 23.982 3.227 1.00 91.81 350 SER A CA 1
ATOM 2752 C C . SER A 1 350 ? 4.317 24.669 3.947 1.00 91.81 350 SER A C 1
ATOM 2754 O O . SER A 1 350 ? 3.410 23.998 4.443 1.00 91.81 350 SER A O 1
ATOM 2756 N N . ALA A 1 351 ? 4.268 26.008 3.928 1.00 90.56 351 ALA A N 1
ATOM 2757 C CA . ALA A 1 351 ? 3.159 26.773 4.502 1.00 90.56 351 ALA A CA 1
ATOM 2758 C C . ALA A 1 351 ? 1.822 26.524 3.774 1.00 90.56 351 ALA A C 1
ATOM 2760 O O . ALA A 1 351 ? 0.775 26.433 4.422 1.00 90.56 351 ALA A O 1
ATOM 2761 N N . ILE A 1 352 ? 1.847 26.358 2.445 1.00 90.12 352 ILE A N 1
ATOM 2762 C CA . ILE A 1 352 ? 0.664 25.961 1.668 1.00 90.12 352 ILE A CA 1
ATOM 2763 C C . ILE A 1 352 ? 0.202 24.564 2.095 1.00 90.12 352 ILE A C 1
ATOM 2765 O O . ILE A 1 352 ? -0.967 24.415 2.448 1.00 90.12 352 ILE A O 1
ATOM 2769 N N . CYS A 1 353 ? 1.086 23.563 2.151 1.00 89.69 353 CYS A N 1
ATOM 2770 C CA . CYS A 1 353 ? 0.711 22.212 2.578 1.00 89.69 353 CYS A CA 1
ATOM 2771 C C . CYS A 1 353 ? 0.105 22.192 3.987 1.00 89.69 353 CYS A C 1
ATOM 2773 O O . CYS A 1 353 ? -0.953 21.589 4.184 1.00 89.69 353 CYS A O 1
ATOM 2775 N N . ALA A 1 354 ? 0.685 22.938 4.933 1.00 88.19 354 ALA A N 1
ATOM 2776 C CA . ALA A 1 354 ? 0.161 23.046 6.293 1.00 88.19 354 ALA A CA 1
ATOM 2777 C C . ALA A 1 354 ? -1.294 23.564 6.328 1.00 88.19 354 ALA A C 1
ATOM 2779 O O . ALA A 1 354 ? -2.105 23.065 7.112 1.00 88.19 354 ALA A O 1
ATOM 2780 N N . SER A 1 355 ? -1.656 24.502 5.440 1.00 87.81 355 SER A N 1
ATOM 2781 C CA . SER A 1 355 ? -3.040 24.997 5.309 1.00 87.81 355 SER A CA 1
ATOM 2782 C C . SER A 1 355 ? -4.032 23.961 4.755 1.00 87.81 355 SER A C 1
ATOM 2784 O O . SER A 1 355 ? -5.218 24.031 5.065 1.00 87.81 355 SER A O 1
ATOM 2786 N N . TYR A 1 356 ? -3.546 22.951 4.028 1.00 84.12 356 TYR A N 1
ATOM 2787 C CA . TYR A 1 356 ? -4.316 21.798 3.543 1.00 84.12 356 TYR A CA 1
ATOM 2788 C C . TYR A 1 356 ? -4.249 20.584 4.497 1.00 84.12 356 TYR A C 1
ATOM 2790 O O . TYR A 1 356 ? -4.575 19.462 4.105 1.00 84.12 356 TYR A O 1
ATOM 2798 N N . ASN A 1 357 ? -3.851 20.796 5.761 1.00 83.12 357 ASN A N 1
ATOM 2799 C CA . ASN A 1 357 ? -3.650 19.744 6.768 1.00 83.12 357 ASN A CA 1
ATOM 2800 C C . ASN A 1 357 ? -2.629 18.669 6.333 1.00 83.12 357 ASN A C 1
ATOM 2802 O O . ASN A 1 357 ? -2.799 17.491 6.646 1.00 83.12 357 ASN A O 1
ATOM 2806 N N . ALA A 1 358 ? -1.590 19.081 5.605 1.00 88.62 358 ALA A N 1
ATOM 2807 C CA . ALA A 1 358 ? -0.611 18.217 4.956 1.00 88.62 358 ALA A CA 1
ATOM 2808 C C . ALA A 1 358 ? 0.831 18.726 5.139 1.00 88.62 358 ALA A C 1
ATOM 2810 O O . ALA A 1 358 ? 1.066 19.864 5.543 1.00 88.62 358 ALA A O 1
ATOM 2811 N N . THR A 1 359 ? 1.801 17.893 4.784 1.00 92.50 359 THR A N 1
ATOM 2812 C CA . THR A 1 359 ? 3.229 18.228 4.682 1.00 92.50 359 THR A CA 1
ATOM 2813 C C . THR A 1 359 ? 3.660 18.224 3.211 1.00 92.50 359 THR A C 1
ATOM 2815 O O . THR A 1 359 ? 2.926 17.736 2.351 1.00 92.50 359 THR A O 1
ATOM 2818 N N . LEU A 1 360 ? 4.830 18.786 2.876 1.00 94.69 360 LEU A N 1
ATOM 2819 C CA . LEU A 1 360 ? 5.486 18.466 1.594 1.00 94.69 360 LEU A CA 1
ATOM 2820 C C . LEU A 1 360 ? 5.801 16.964 1.546 1.00 94.69 360 LEU A C 1
ATOM 2822 O O . LEU A 1 360 ? 6.163 16.399 2.571 1.00 94.69 360 LEU A O 1
ATOM 2826 N N . ALA A 1 361 ? 5.673 16.331 0.380 1.00 96.31 361 ALA A N 1
ATOM 2827 C CA . ALA A 1 361 ? 5.735 14.876 0.264 1.00 96.31 361 ALA A CA 1
ATOM 2828 C C . ALA A 1 361 ? 7.080 14.253 0.697 1.00 96.31 361 ALA A C 1
ATOM 2830 O O . ALA A 1 361 ? 8.137 14.559 0.133 1.00 96.31 361 ALA A O 1
ATOM 2831 N N . SER A 1 362 ? 6.986 13.326 1.652 1.00 93.50 362 SER A N 1
ATOM 2832 C CA . SER A 1 362 ? 7.888 12.187 1.862 1.00 93.50 362 SER A CA 1
ATOM 2833 C C . SER A 1 362 ? 7.679 11.114 0.785 1.00 93.50 362 SER A C 1
ATOM 2835 O O . SER A 1 362 ? 6.612 11.083 0.170 1.00 93.50 362 SER A O 1
ATOM 2837 N N . ILE A 1 363 ? 8.661 10.233 0.551 1.00 91.88 363 ILE A N 1
ATOM 2838 C CA . ILE A 1 363 ? 8.564 9.122 -0.419 1.00 91.88 363 ILE A CA 1
ATOM 2839 C C . ILE A 1 363 ? 9.233 7.856 0.144 1.00 91.88 363 ILE A C 1
ATOM 2841 O O . ILE A 1 363 ? 10.417 7.891 0.471 1.00 91.88 363 ILE A O 1
ATOM 2845 N N . HIS A 1 364 ? 8.501 6.736 0.187 1.00 84.50 364 HIS A N 1
ATOM 2846 C CA . HIS A 1 364 ? 8.918 5.480 0.843 1.00 84.50 364 HIS A CA 1
ATOM 2847 C C . HIS A 1 364 ? 9.046 4.273 -0.097 1.00 84.50 364 HIS A C 1
ATOM 2849 O O . HIS A 1 364 ? 9.331 3.165 0.350 1.00 84.50 364 HIS A O 1
ATOM 2855 N N . SER A 1 365 ? 8.789 4.431 -1.399 1.00 85.00 365 SER A N 1
ATOM 2856 C CA . SER A 1 365 ? 8.852 3.308 -2.344 1.00 85.00 365 SER A CA 1
ATOM 2857 C C . SER A 1 365 ? 9.001 3.756 -3.797 1.00 85.00 365 SER A C 1
ATOM 2859 O O . SER A 1 365 ? 8.602 4.868 -4.154 1.00 85.00 365 SER A O 1
ATOM 2861 N N . LYS A 1 366 ? 9.498 2.860 -4.662 1.00 84.69 366 LYS A N 1
ATOM 2862 C CA . LYS A 1 366 ? 9.502 3.068 -6.117 1.00 84.69 366 LYS A CA 1
ATOM 2863 C C . LYS A 1 366 ? 8.078 3.303 -6.672 1.00 84.69 366 LYS A C 1
ATOM 2865 O O . LYS A 1 366 ? 7.893 4.344 -7.298 1.00 84.69 366 LYS A O 1
ATOM 2870 N N . PRO A 1 367 ? 7.056 2.470 -6.375 1.00 86.44 367 PRO A N 1
ATOM 2871 C CA . PRO A 1 367 ? 5.682 2.733 -6.812 1.00 86.44 367 PRO A CA 1
ATOM 2872 C C . PRO A 1 367 ? 5.124 4.103 -6.390 1.00 86.44 367 PRO A C 1
ATOM 2874 O O . PRO A 1 367 ? 4.290 4.669 -7.091 1.00 86.44 367 PRO A O 1
ATOM 2877 N N . GLU A 1 368 ? 5.585 4.683 -5.276 1.00 90.06 368 GLU A N 1
ATOM 2878 C CA . GLU A 1 368 ? 5.239 6.061 -4.903 1.00 90.06 368 GLU A CA 1
ATOM 2879 C C . GLU A 1 368 ? 5.942 7.112 -5.785 1.00 90.06 368 GLU A C 1
ATOM 2881 O O . GLU A 1 368 ? 5.288 8.063 -6.209 1.00 90.06 368 GLU A O 1
ATOM 2886 N N . VAL A 1 369 ? 7.219 6.928 -6.152 1.00 90.88 369 VAL A N 1
ATOM 2887 C CA . VAL A 1 369 ? 7.893 7.755 -7.182 1.00 90.88 369 VAL A CA 1
ATOM 2888 C C . VAL A 1 369 ? 7.126 7.693 -8.506 1.00 90.88 369 VAL A C 1
ATOM 2890 O O . VAL A 1 369 ? 6.842 8.731 -9.108 1.00 90.88 369 VAL A O 1
ATOM 2893 N N . ASP A 1 370 ? 6.750 6.488 -8.936 1.00 88.50 370 ASP A N 1
ATOM 2894 C CA . ASP A 1 370 ? 5.981 6.248 -10.159 1.00 88.50 370 ASP A CA 1
ATOM 2895 C C . ASP A 1 370 ? 4.602 6.948 -10.105 1.00 88.50 370 ASP A C 1
ATOM 2897 O O . ASP A 1 370 ? 4.224 7.666 -11.036 1.00 88.50 370 ASP A O 1
ATOM 2901 N N . TYR A 1 371 ? 3.882 6.832 -8.978 1.00 90.88 371 TYR A N 1
ATOM 2902 C CA . TYR A 1 371 ? 2.605 7.518 -8.738 1.00 90.88 371 TYR A CA 1
ATOM 2903 C C . TYR A 1 371 ? 2.742 9.043 -8.817 1.00 90.88 371 TYR A C 1
ATOM 2905 O O . TYR A 1 371 ? 1.955 9.720 -9.483 1.00 90.88 371 TYR A O 1
ATOM 2913 N N . ILE A 1 372 ? 3.770 9.596 -8.174 1.00 93.25 372 ILE A N 1
ATOM 2914 C CA . ILE A 1 372 ? 4.052 11.033 -8.176 1.00 93.25 372 ILE A CA 1
ATOM 2915 C C . ILE A 1 372 ? 4.382 11.511 -9.595 1.00 93.25 372 ILE A C 1
ATOM 2917 O O . ILE A 1 372 ? 3.832 12.516 -10.050 1.00 93.25 372 ILE A O 1
ATOM 2921 N N . HIS A 1 373 ? 5.197 10.767 -10.347 1.00 88.94 373 HIS A N 1
ATOM 2922 C CA . HIS A 1 373 ? 5.465 11.077 -11.750 1.00 88.94 373 HIS A CA 1
ATOM 2923 C C . HIS A 1 373 ? 4.181 11.012 -12.603 1.00 88.94 373 HIS A C 1
ATOM 2925 O O . HIS A 1 373 ? 3.996 11.830 -13.512 1.00 88.94 373 HIS A O 1
ATOM 2931 N N . ALA A 1 374 ? 3.262 10.087 -12.317 1.00 88.81 374 ALA A N 1
ATOM 2932 C CA . ALA A 1 374 ? 1.974 10.004 -13.002 1.00 88.81 374 ALA A CA 1
ATOM 2933 C C . ALA A 1 374 ? 1.091 11.240 -12.752 1.00 88.81 374 ALA A C 1
ATOM 2935 O O . ALA A 1 374 ? 0.555 11.805 -13.709 1.00 88.81 374 ALA A O 1
ATOM 2936 N N . LEU A 1 375 ? 0.998 11.705 -11.498 1.00 91.69 375 LEU A N 1
ATOM 2937 C CA . LEU A 1 375 ? 0.234 12.905 -11.120 1.00 91.69 375 LEU A CA 1
ATOM 2938 C C . LEU A 1 375 ? 0.707 14.161 -11.869 1.00 91.69 375 LEU A C 1
ATOM 2940 O O . LEU A 1 375 ? -0.112 14.980 -12.276 1.00 91.69 375 LEU A O 1
ATOM 2944 N N . PHE A 1 376 ? 2.016 14.310 -12.094 1.00 91.06 376 PHE A N 1
ATOM 2945 C CA . PHE A 1 376 ? 2.583 15.485 -12.767 1.00 91.06 376 PHE A CA 1
ATOM 2946 C C . PHE A 1 376 ? 2.807 15.311 -14.280 1.00 91.06 376 PHE A C 1
ATOM 2948 O O . PHE A 1 376 ? 3.196 16.280 -14.936 1.00 91.06 376 PHE A O 1
ATOM 2955 N N . LYS A 1 377 ? 2.491 14.147 -14.870 1.00 84.69 377 LYS A N 1
ATOM 2956 C CA . LYS A 1 377 ? 2.757 13.800 -16.286 1.00 84.69 377 LYS A CA 1
ATOM 2957 C C . LYS A 1 377 ? 2.308 14.857 -17.309 1.00 84.69 377 LYS A C 1
ATOM 2959 O O . LYS A 1 377 ? 2.972 15.050 -18.321 1.00 84.69 377 LYS A O 1
ATOM 2964 N N . ASN A 1 378 ? 1.194 15.545 -17.047 1.00 83.31 378 ASN A N 1
ATOM 2965 C CA . ASN A 1 378 ? 0.622 16.569 -17.935 1.00 83.31 378 ASN A CA 1
ATOM 2966 C C . ASN A 1 378 ? 0.810 18.015 -17.422 1.00 83.31 378 ASN A C 1
ATOM 2968 O O . ASN A 1 378 ? 0.281 18.947 -18.021 1.00 83.31 378 ASN A O 1
ATOM 2972 N N . SER A 1 379 ? 1.543 18.217 -16.320 1.00 83.50 379 SER A N 1
ATOM 2973 C CA . SER A 1 379 ? 1.715 19.528 -15.665 1.00 83.50 379 SER A CA 1
ATOM 2974 C C . SER A 1 379 ? 2.718 20.459 -16.362 1.00 83.50 379 SER A C 1
ATOM 2976 O O . SER A 1 379 ? 2.737 21.659 -16.090 1.00 83.50 379 SER A O 1
ATOM 2978 N N . GLY A 1 380 ? 3.590 19.907 -17.215 1.00 83.25 380 GLY A N 1
ATOM 2979 C CA . GLY A 1 380 ? 4.728 20.622 -17.801 1.00 83.25 380 GLY A CA 1
ATOM 2980 C C . GLY A 1 380 ? 5.859 20.952 -16.813 1.00 83.25 380 GLY A C 1
ATOM 2981 O O . GLY A 1 380 ? 6.772 21.693 -17.174 1.00 83.25 380 GLY A O 1
ATOM 2982 N N . ALA A 1 381 ? 5.813 20.438 -15.579 1.00 85.69 381 ALA A N 1
ATOM 2983 C CA . ALA A 1 381 ? 6.859 20.646 -14.584 1.00 85.69 381 ALA A CA 1
ATOM 2984 C C . ALA A 1 381 ? 8.139 19.857 -14.933 1.00 85.69 381 ALA A C 1
ATOM 2986 O O . ALA A 1 381 ? 8.045 18.662 -15.205 1.00 85.69 381 ALA A O 1
ATOM 2987 N N . PRO A 1 382 ? 9.337 20.472 -14.871 1.00 87.06 382 PRO A N 1
ATOM 2988 C CA . PRO A 1 382 ? 10.603 19.752 -15.031 1.00 87.06 382 PRO A CA 1
ATOM 2989 C C . PRO A 1 382 ? 11.017 18.991 -13.760 1.00 87.06 382 PRO A C 1
ATOM 2991 O O . PRO A 1 382 ? 11.849 18.095 -13.822 1.00 87.06 382 PRO A O 1
ATOM 2994 N N . GLY A 1 383 ? 10.460 19.350 -12.601 1.00 90.88 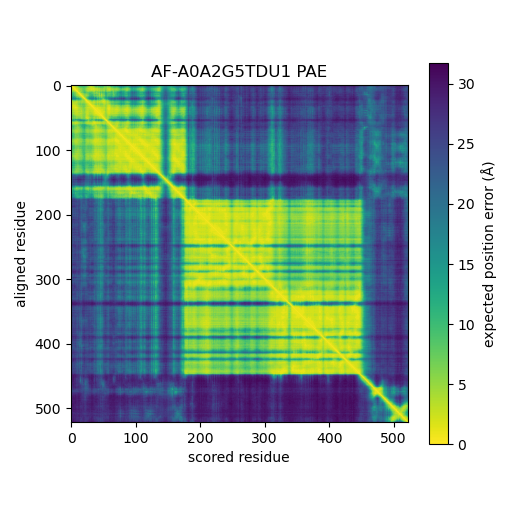383 GLY A N 1
ATOM 2995 C CA . GLY A 1 383 ? 10.793 18.736 -11.323 1.00 90.88 383 GLY A CA 1
ATOM 2996 C C . GLY A 1 383 ? 9.906 19.223 -10.180 1.00 90.88 383 GLY A C 1
ATOM 2997 O O . GLY A 1 383 ? 9.175 20.211 -10.311 1.00 90.88 383 GLY A O 1
ATOM 2998 N N . LEU A 1 384 ? 9.990 18.506 -9.063 1.00 93.44 384 LEU A N 1
ATOM 2999 C CA . LEU A 1 384 ? 9.129 18.623 -7.890 1.00 93.44 384 LEU A CA 1
ATOM 3000 C C . LEU A 1 384 ? 9.974 18.803 -6.625 1.00 93.44 384 LEU A C 1
ATOM 3002 O O . LEU A 1 384 ? 10.843 17.975 -6.358 1.00 93.44 384 LEU A O 1
ATOM 3006 N N . ILE A 1 385 ? 9.736 19.845 -5.825 1.00 94.06 385 ILE A N 1
ATOM 3007 C CA . ILE A 1 385 ? 10.428 19.992 -4.535 1.00 94.06 385 ILE A CA 1
ATOM 3008 C C . ILE A 1 385 ? 9.797 19.062 -3.488 1.00 94.06 385 ILE A C 1
ATOM 3010 O O . ILE A 1 385 ? 8.575 19.038 -3.319 1.00 94.06 385 ILE A O 1
ATOM 3014 N N . LEU A 1 386 ? 10.640 18.271 -2.824 1.00 95.56 386 LEU A N 1
ATOM 3015 C CA . LEU A 1 386 ? 10.237 17.253 -1.849 1.00 95.56 386 LEU A CA 1
ATOM 3016 C C . LEU A 1 386 ? 10.259 17.793 -0.414 1.00 95.56 386 LEU A C 1
ATOM 3018 O O . LEU A 1 386 ? 10.887 18.814 -0.143 1.00 95.56 386 LEU A O 1
ATOM 3022 N N . GLY A 1 387 ? 9.650 17.062 0.524 1.00 93.88 387 GLY A N 1
ATOM 3023 C CA . GLY A 1 387 ? 9.685 17.359 1.964 1.00 93.88 387 GLY A CA 1
ATOM 3024 C C . GLY A 1 387 ? 11.011 17.051 2.674 1.00 93.88 387 GLY A C 1
ATOM 3025 O O . GLY A 1 387 ? 11.071 17.084 3.900 1.00 93.88 387 GLY A O 1
ATOM 3026 N N . ALA A 1 388 ? 12.073 16.720 1.935 1.00 90.25 388 ALA A N 1
ATOM 3027 C CA . ALA A 1 388 ? 13.374 16.390 2.508 1.00 90.25 388 ALA A CA 1
ATOM 3028 C C . ALA A 1 388 ? 14.131 17.646 2.967 1.00 90.25 388 ALA A C 1
ATOM 3030 O O . ALA A 1 388 ? 14.381 18.561 2.175 1.00 90.25 388 ALA A O 1
ATOM 3031 N N . LEU A 1 389 ? 14.559 17.645 4.229 1.00 77.56 389 LEU A N 1
ATOM 3032 C CA . LEU A 1 389 ? 15.398 18.677 4.832 1.00 77.56 389 LEU A CA 1
ATOM 3033 C C . LEU A 1 389 ? 16.829 18.166 5.077 1.00 77.56 389 LEU A C 1
ATOM 3035 O O . LEU A 1 389 ? 17.018 16.978 5.348 1.00 77.56 389 LEU A O 1
ATOM 3039 N N . PRO A 1 390 ? 17.844 19.049 5.024 1.00 68.00 390 PRO A N 1
ATOM 3040 C CA . PRO A 1 390 ? 19.223 18.699 5.335 1.00 68.00 390 PRO A CA 1
ATOM 3041 C C . PRO A 1 390 ? 19.548 18.886 6.825 1.00 68.00 390 PRO A C 1
ATOM 3043 O O . PRO A 1 390 ? 19.180 19.884 7.451 1.00 68.00 390 PRO A O 1
ATOM 3046 N N . ALA A 1 391 ? 20.305 17.942 7.370 1.00 65.38 391 ALA A N 1
ATOM 3047 C CA . ALA A 1 391 ? 21.086 18.056 8.602 1.00 65.38 391 ALA A CA 1
ATOM 3048 C C . ALA A 1 391 ? 22.394 17.262 8.392 1.00 65.38 391 ALA A C 1
ATOM 3050 O O . ALA A 1 391 ? 23.001 17.372 7.327 1.00 65.38 391 ALA A O 1
ATOM 3051 N N . ASP A 1 392 ? 22.788 16.397 9.330 1.00 62.53 392 ASP A N 1
ATOM 3052 C CA . ASP A 1 392 ? 23.872 15.408 9.166 1.00 62.53 392 ASP A CA 1
ATOM 3053 C C . ASP A 1 392 ? 23.469 14.225 8.240 1.00 62.53 392 ASP A C 1
ATOM 3055 O O . ASP A 1 392 ? 23.857 13.076 8.441 1.00 62.53 392 ASP A O 1
ATOM 3059 N N . GLY A 1 393 ? 22.628 14.503 7.240 1.00 72.31 393 GLY A N 1
ATOM 3060 C CA . GLY A 1 393 ? 21.883 13.555 6.409 1.00 72.31 393 GLY A CA 1
ATOM 3061 C C . GLY A 1 393 ? 20.609 14.205 5.851 1.00 72.31 393 GLY A C 1
ATOM 3062 O O . GLY A 1 393 ? 20.406 15.410 6.023 1.00 72.31 393 GLY A O 1
ATOM 3063 N N . PHE A 1 394 ? 19.743 13.418 5.210 1.00 77.25 394 PHE A N 1
ATOM 3064 C CA . PHE A 1 394 ? 18.382 13.838 4.857 1.00 77.25 394 PHE A CA 1
ATOM 3065 C C . PHE A 1 394 ? 17.362 13.246 5.832 1.00 77.25 394 PHE A C 1
ATOM 3067 O O . PHE A 1 394 ? 17.530 12.127 6.313 1.00 77.25 394 PHE A O 1
ATOM 3074 N N . TYR A 1 395 ? 16.303 14.002 6.108 1.00 85.25 395 TYR A N 1
ATOM 3075 C CA . TYR A 1 395 ? 15.147 13.559 6.885 1.00 85.25 395 TYR A CA 1
ATOM 3076 C C . TYR A 1 395 ? 13.870 14.159 6.301 1.00 85.25 395 TYR A C 1
ATOM 3078 O O . TYR A 1 395 ? 13.896 15.253 5.729 1.00 85.25 395 TYR A O 1
ATOM 3086 N N . TRP A 1 396 ? 12.751 13.453 6.445 1.00 86.06 396 TRP A N 1
ATOM 3087 C CA . TRP A 1 396 ? 11.453 13.964 6.027 1.00 86.06 396 TRP A CA 1
ATOM 3088 C C . TRP A 1 396 ? 10.889 14.948 7.056 1.00 86.06 396 TRP A C 1
ATOM 3090 O O . TRP A 1 396 ? 10.996 14.763 8.270 1.00 86.06 396 TRP A O 1
ATOM 3100 N N . ASN A 1 397 ? 10.270 16.009 6.551 1.00 83.50 397 ASN A N 1
ATOM 3101 C CA . ASN A 1 397 ? 9.577 17.042 7.319 1.00 83.50 397 ASN A CA 1
ATOM 3102 C C . ASN A 1 397 ? 8.327 16.561 8.081 1.00 83.50 397 ASN A C 1
ATOM 3104 O O . ASN A 1 397 ? 7.874 17.303 8.944 1.00 83.50 397 ASN A O 1
ATOM 3108 N N . ASP A 1 398 ? 7.785 15.380 7.765 1.00 77.62 398 ASP A N 1
ATOM 3109 C CA . ASP A 1 398 ? 6.665 14.725 8.468 1.00 77.62 398 ASP A CA 1
ATOM 3110 C C . ASP A 1 398 ? 7.123 13.745 9.574 1.00 77.62 398 ASP A C 1
ATOM 3112 O O . ASP A 1 398 ? 6.321 13.028 10.177 1.00 77.62 398 ASP A O 1
ATOM 3116 N N . GLY A 1 399 ? 8.436 13.675 9.830 1.00 78.69 399 GLY A N 1
ATOM 3117 C CA . GLY A 1 399 ? 9.040 12.820 10.855 1.00 78.69 399 GLY A CA 1
ATOM 3118 C C . GLY A 1 399 ? 9.096 11.323 10.519 1.00 78.69 399 GLY A C 1
ATOM 3119 O O . GLY A 1 399 ? 9.521 10.539 11.377 1.00 78.69 399 GLY A O 1
ATOM 3120 N N . SER A 1 400 ? 8.687 10.928 9.309 1.00 73.12 400 SER A N 1
ATOM 3121 C CA . SER A 1 400 ? 8.786 9.550 8.813 1.00 73.12 400 SER A CA 1
ATOM 3122 C C . SER A 1 400 ? 10.240 9.118 8.547 1.00 73.12 400 SER A C 1
ATOM 3124 O O . SER A 1 400 ? 11.161 9.939 8.469 1.00 73.12 400 SER A O 1
ATOM 3126 N N . ASN A 1 401 ? 10.476 7.809 8.425 1.00 77.00 401 ASN A N 1
ATOM 3127 C CA . ASN A 1 401 ? 11.824 7.262 8.233 1.00 77.00 401 ASN A CA 1
ATOM 3128 C C . ASN A 1 401 ? 12.391 7.568 6.837 1.00 77.00 401 ASN A C 1
ATOM 3130 O O . ASN A 1 401 ? 11.676 7.553 5.839 1.00 77.00 401 ASN A O 1
ATOM 3134 N N . TRP A 1 402 ? 13.713 7.739 6.760 1.00 77.69 402 TRP A N 1
ATOM 3135 C CA . TRP A 1 402 ? 14.459 7.687 5.498 1.00 77.69 402 TRP A CA 1
ATOM 3136 C C . TRP A 1 402 ? 14.765 6.222 5.136 1.00 77.69 402 TRP A C 1
ATOM 3138 O O . TRP A 1 402 ? 15.892 5.747 5.273 1.00 77.69 402 TRP A O 1
ATOM 3148 N N . ASP A 1 403 ? 13.717 5.483 4.777 1.00 75.94 403 ASP A N 1
ATOM 3149 C CA . ASP A 1 403 ? 13.740 4.054 4.432 1.00 75.94 403 ASP A CA 1
ATOM 3150 C C . ASP A 1 403 ? 13.962 3.794 2.932 1.00 75.94 403 ASP A C 1
ATOM 3152 O O . ASP A 1 403 ? 14.600 2.807 2.565 1.00 75.94 403 ASP A O 1
ATOM 3156 N N . TYR A 1 404 ? 13.511 4.708 2.073 1.00 83.38 404 TYR A N 1
ATOM 3157 C CA . TYR A 1 404 ? 13.721 4.679 0.628 1.00 83.38 404 TYR A CA 1
ATOM 3158 C C . TYR A 1 404 ? 14.566 5.870 0.152 1.00 83.38 404 TYR A C 1
ATOM 3160 O O . TYR A 1 404 ? 14.401 7.002 0.602 1.00 83.38 404 TYR A O 1
ATOM 3168 N N . ASN A 1 405 ? 15.491 5.619 -0.779 1.00 87.69 405 ASN A N 1
ATOM 3169 C CA . ASN A 1 405 ? 16.461 6.610 -1.244 1.00 87.69 405 ASN A CA 1
ATOM 3170 C C . ASN A 1 405 ? 16.635 6.543 -2.768 1.00 87.69 405 ASN A C 1
ATOM 3172 O O . ASN A 1 405 ? 17.393 5.708 -3.261 1.00 87.69 405 ASN A O 1
ATOM 3176 N N . ASN A 1 406 ? 16.033 7.490 -3.494 1.00 91.50 406 ASN A N 1
ATOM 3177 C CA . ASN A 1 406 ? 16.240 7.656 -4.940 1.00 91.50 406 ASN A CA 1
ATOM 3178 C C . ASN A 1 406 ? 17.169 8.843 -5.280 1.00 91.50 406 ASN A C 1
ATOM 3180 O O . ASN A 1 406 ? 17.052 9.461 -6.337 1.00 91.50 406 ASN A O 1
ATOM 3184 N N . VAL A 1 407 ? 18.079 9.215 -4.368 1.00 90.94 407 VAL A N 1
ATOM 3185 C CA . VAL A 1 407 ? 19.030 10.321 -4.582 1.00 90.94 407 VAL A CA 1
ATOM 3186 C C . VAL A 1 407 ? 20.002 9.981 -5.712 1.00 90.94 407 VAL A C 1
ATOM 3188 O O . VAL A 1 407 ? 20.634 8.926 -5.702 1.00 90.94 407 VAL A O 1
ATOM 3191 N N . ASN A 1 408 ? 20.155 10.905 -6.660 1.00 90.62 408 ASN A N 1
ATOM 3192 C CA . ASN A 1 408 ? 21.035 10.785 -7.813 1.00 90.62 408 ASN A CA 1
ATOM 3193 C C . ASN A 1 408 ? 22.507 10.622 -7.367 1.00 90.62 408 ASN A C 1
ATOM 3195 O O . ASN A 1 408 ? 23.092 11.578 -6.850 1.00 90.62 408 ASN A O 1
ATOM 3199 N N . PRO A 1 409 ? 23.157 9.464 -7.604 1.00 87.94 409 PRO A N 1
ATOM 3200 C CA . PRO A 1 409 ? 24.528 9.212 -7.151 1.00 87.94 409 PRO A CA 1
ATOM 3201 C C . PRO A 1 409 ? 25.586 10.028 -7.915 1.00 87.94 409 PRO A C 1
ATOM 3203 O O . PRO A 1 409 ? 26.767 9.985 -7.569 1.00 87.94 409 PRO A O 1
ATOM 3206 N N . LEU A 1 410 ? 25.187 10.755 -8.965 1.00 88.31 410 LEU A N 1
ATOM 3207 C CA . LEU A 1 410 ? 26.049 11.654 -9.731 1.00 88.31 410 LEU A CA 1
ATOM 3208 C C . LEU A 1 410 ? 25.929 13.124 -9.294 1.00 88.31 410 LEU A C 1
ATOM 3210 O O . LEU A 1 410 ? 26.710 13.948 -9.783 1.00 88.31 410 LEU A O 1
ATOM 3214 N N . ASP A 1 411 ? 25.000 13.460 -8.390 1.00 85.19 411 ASP A N 1
ATOM 3215 C CA . ASP A 1 411 ? 24.856 14.822 -7.875 1.00 85.19 411 ASP A CA 1
ATOM 3216 C C . ASP A 1 411 ? 26.077 15.235 -7.032 1.00 85.19 411 ASP A C 1
ATOM 3218 O O . ASP A 1 411 ? 26.565 14.513 -6.162 1.00 85.19 411 ASP A O 1
ATOM 3222 N N . LYS A 1 412 ? 26.582 16.436 -7.317 1.00 82.38 412 LYS A N 1
ATOM 3223 C CA . LYS A 1 412 ? 27.741 17.070 -6.665 1.00 82.38 412 LYS A CA 1
ATOM 3224 C C . LYS A 1 412 ? 27.394 18.447 -6.105 1.00 82.38 412 LYS A C 1
ATOM 3226 O O . LYS A 1 412 ? 28.286 19.218 -5.753 1.00 82.38 412 LYS A O 1
ATOM 3231 N N . SER A 1 413 ? 26.107 18.774 -6.061 1.00 81.00 413 SER A N 1
ATOM 3232 C CA . SER A 1 413 ? 25.609 20.015 -5.505 1.00 81.00 413 SER A CA 1
ATOM 3233 C C . SER A 1 413 ? 25.807 20.066 -3.984 1.00 81.00 413 SER A C 1
ATOM 3235 O O . SER A 1 413 ? 25.686 19.068 -3.264 1.00 81.00 413 SER A O 1
ATOM 3237 N N . ASN A 1 414 ? 26.101 21.271 -3.497 1.00 76.56 414 ASN A N 1
ATOM 3238 C CA . ASN A 1 414 ? 26.241 21.604 -2.078 1.00 76.56 414 ASN A CA 1
ATOM 3239 C C . ASN A 1 414 ? 25.026 22.398 -1.554 1.00 76.56 414 ASN A C 1
ATOM 3241 O O . ASN A 1 414 ? 25.133 23.089 -0.544 1.00 76.56 414 ASN A O 1
ATOM 3245 N N . THR A 1 415 ? 23.893 22.346 -2.260 1.00 81.44 415 THR A N 1
ATOM 3246 C CA . THR A 1 415 ? 22.626 22.952 -1.825 1.00 81.44 415 THR A CA 1
ATOM 3247 C C . THR A 1 415 ? 21.827 22.022 -0.899 1.00 81.44 415 THR A C 1
ATOM 3249 O O . THR A 1 415 ? 22.280 20.932 -0.542 1.00 81.44 415 THR A O 1
ATOM 3252 N N . SER A 1 416 ? 20.659 22.496 -0.458 1.00 83.00 416 SER A N 1
ATOM 3253 C CA . SER A 1 416 ? 20.019 22.069 0.791 1.00 83.00 416 SER A CA 1
ATOM 3254 C C . SER A 1 416 ? 18.751 21.229 0.619 1.00 83.00 416 SER A C 1
ATOM 3256 O O . SER A 1 416 ? 18.593 20.233 1.316 1.00 83.00 416 SER A O 1
ATOM 3258 N N . CYS A 1 417 ? 17.838 21.623 -0.271 1.00 90.81 417 CYS A N 1
ATOM 3259 C CA . CYS A 1 417 ? 16.554 20.940 -0.463 1.00 90.81 417 CYS A CA 1
ATOM 3260 C C . CYS A 1 417 ? 16.663 19.902 -1.587 1.00 90.81 417 CYS A C 1
ATOM 3262 O O . CYS A 1 417 ? 17.523 20.044 -2.452 1.00 90.81 417 CYS A O 1
ATOM 3264 N N . LEU A 1 418 ? 15.789 18.892 -1.634 1.00 93.06 418 LEU A N 1
ATOM 3265 C CA . LEU A 1 418 ? 15.747 17.945 -2.759 1.00 93.06 418 LEU A CA 1
ATOM 3266 C C . LEU A 1 418 ? 14.674 18.297 -3.793 1.00 93.06 418 LEU A C 1
ATOM 3268 O O . LEU A 1 418 ? 13.546 18.656 -3.453 1.00 93.06 418 LEU A O 1
ATOM 3272 N N . LEU A 1 419 ? 15.044 18.135 -5.063 1.00 93.44 419 LEU A N 1
ATOM 3273 C CA . LEU A 1 419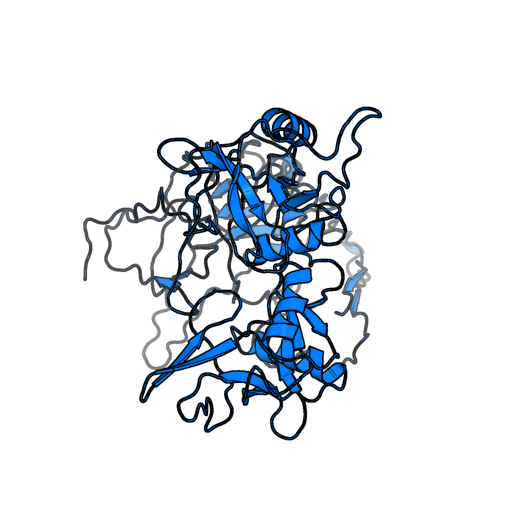 ? 14.171 18.178 -6.227 1.00 93.44 419 LEU A CA 1
ATOM 3274 C C . LEU A 1 419 ? 14.121 16.781 -6.859 1.00 93.44 419 LEU A C 1
ATOM 3276 O O . LEU A 1 419 ? 15.162 16.254 -7.246 1.00 93.44 419 LEU A O 1
ATOM 3280 N N . MET A 1 420 ? 12.932 16.200 -6.988 1.00 94.94 420 MET A N 1
ATOM 3281 C CA . MET A 1 420 ? 12.685 15.023 -7.823 1.00 94.94 420 MET A CA 1
ATOM 3282 C C . MET A 1 420 ? 12.565 15.451 -9.287 1.00 94.94 420 MET A C 1
ATOM 3284 O O . MET A 1 420 ? 11.805 16.368 -9.599 1.00 94.94 420 MET A O 1
ATOM 3288 N N . ASP A 1 421 ? 13.308 14.795 -10.174 1.00 92.56 421 ASP A N 1
ATOM 3289 C CA . ASP A 1 421 ? 13.243 15.016 -11.620 1.00 92.56 421 ASP A CA 1
ATOM 3290 C C . ASP A 1 421 ? 11.965 14.379 -12.205 1.00 92.56 421 ASP A C 1
ATOM 3292 O O . ASP A 1 421 ? 11.609 13.246 -11.868 1.00 92.56 421 ASP A O 1
ATOM 3296 N N . LEU A 1 422 ? 11.252 15.128 -13.053 1.00 90.31 422 LEU A N 1
ATOM 3297 C CA . LEU A 1 422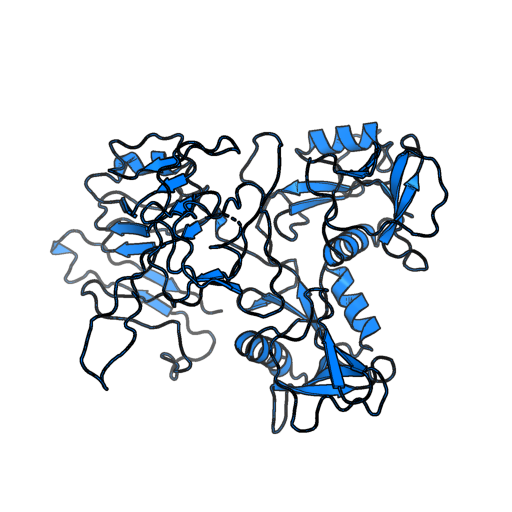 ? 10.007 14.705 -13.715 1.00 90.31 422 LEU A CA 1
ATOM 3298 C C . LEU A 1 422 ? 10.185 14.486 -15.231 1.00 90.31 422 LEU A C 1
ATOM 3300 O O . LEU A 1 422 ? 9.204 14.296 -15.955 1.00 90.31 422 LEU A O 1
ATOM 3304 N N . ALA A 1 423 ? 11.422 14.522 -15.735 1.00 84.69 423 ALA A N 1
ATOM 3305 C CA . ALA A 1 423 ? 11.735 14.110 -17.095 1.00 84.69 423 ALA A CA 1
ATOM 3306 C C . ALA A 1 423 ? 11.762 12.577 -17.213 1.00 84.69 423 ALA A C 1
ATOM 3308 O O . ALA A 1 423 ? 12.288 11.871 -16.354 1.00 84.69 423 ALA A O 1
ATOM 3309 N N . THR A 1 424 ? 11.256 12.053 -18.333 1.00 71.44 424 THR A N 1
ATOM 3310 C CA . THR A 1 424 ? 11.189 10.600 -18.562 1.00 71.44 424 THR A CA 1
ATOM 3311 C C . THR A 1 424 ? 12.557 9.934 -18.734 1.00 71.44 424 THR A C 1
ATOM 3313 O O . THR A 1 424 ? 12.679 8.741 -18.501 1.00 71.44 424 THR A O 1
ATOM 3316 N N . GLU A 1 425 ? 13.568 10.695 -19.159 1.00 74.31 425 GLU A N 1
ATOM 3317 C CA . GLU A 1 425 ? 14.959 10.277 -19.383 1.00 74.31 425 GLU A CA 1
ATOM 3318 C C . GLU A 1 425 ? 15.873 11.503 -19.169 1.00 74.31 425 GLU A C 1
ATOM 3320 O O . GLU A 1 425 ? 15.469 12.608 -19.549 1.00 74.31 425 GLU A O 1
ATOM 3325 N N . PRO A 1 426 ? 17.102 11.369 -18.627 1.00 73.81 426 PRO A N 1
ATOM 3326 C CA . PRO A 1 426 ? 17.750 10.150 -18.129 1.00 73.81 426 PRO A CA 1
ATOM 3327 C C . PRO A 1 426 ? 17.574 9.925 -16.613 1.00 73.81 426 PRO A C 1
ATOM 3329 O O . PRO A 1 426 ? 18.117 8.973 -16.061 1.00 73.81 426 PRO A O 1
ATOM 3332 N N . ASN A 1 427 ? 16.873 10.830 -15.923 1.00 81.81 427 ASN A N 1
ATOM 3333 C CA . ASN A 1 427 ? 16.863 10.938 -14.462 1.00 81.81 427 ASN A CA 1
ATOM 3334 C C . ASN A 1 427 ? 15.538 10.483 -13.818 1.00 81.81 427 ASN A C 1
ATOM 3336 O O . ASN A 1 427 ? 15.240 10.949 -12.725 1.00 81.81 427 ASN A O 1
ATOM 3340 N N . TYR A 1 428 ? 14.722 9.650 -14.478 1.00 86.00 428 TYR A N 1
ATOM 3341 C CA . TYR A 1 428 ? 13.332 9.345 -14.085 1.00 86.00 428 TYR A CA 1
ATOM 3342 C C . TYR A 1 428 ? 13.124 9.219 -12.560 1.00 86.00 428 TYR A C 1
ATOM 3344 O O . TYR A 1 428 ? 13.557 8.250 -11.934 1.00 86.00 428 TYR A O 1
ATOM 3352 N N . GLY A 1 429 ? 12.483 10.223 -11.952 1.00 89.12 429 GLY A N 1
ATOM 3353 C CA . GLY A 1 429 ? 12.165 10.247 -10.524 1.00 89.12 429 GLY A CA 1
ATOM 3354 C C . GLY A 1 429 ? 13.351 10.337 -9.551 1.00 89.12 429 GLY A C 1
ATOM 3355 O O . GLY A 1 429 ? 13.125 10.267 -8.341 1.00 89.12 429 GLY A O 1
ATOM 3356 N N . LEU A 1 430 ? 14.593 10.485 -10.027 1.00 93.19 430 LEU A N 1
ATOM 3357 C CA . LEU A 1 430 ? 15.787 10.660 -9.192 1.00 93.19 430 LEU A CA 1
ATOM 3358 C C . LEU A 1 430 ? 15.761 12.010 -8.468 1.00 93.19 430 LEU A C 1
ATOM 3360 O O . LEU A 1 430 ? 15.288 13.014 -9.001 1.00 93.19 430 LEU A O 1
ATOM 3364 N N . TRP A 1 431 ? 16.327 12.056 -7.263 1.00 93.44 431 TRP A N 1
ATOM 3365 C CA . TRP A 1 431 ? 16.351 13.260 -6.429 1.00 93.44 431 TRP A CA 1
ATOM 3366 C C . TRP A 1 431 ? 17.729 13.927 -6.473 1.00 93.44 431 TRP A C 1
ATOM 3368 O O . TRP A 1 431 ? 18.737 13.287 -6.182 1.00 93.44 431 TRP A O 1
ATOM 3378 N N . SER A 1 432 ? 17.794 15.213 -6.811 1.00 92.19 432 SER A N 1
ATOM 3379 C CA . SER A 1 432 ? 19.035 16.008 -6.836 1.00 92.19 432 SER A CA 1
ATOM 3380 C C . SER A 1 432 ? 18.879 17.263 -5.974 1.00 92.19 432 SER A C 1
ATOM 3382 O O . SER A 1 432 ? 17.769 17.779 -5.823 1.00 92.19 432 SER A O 1
ATOM 3384 N N . LYS A 1 433 ? 19.961 17.776 -5.382 1.00 91.12 433 LYS A N 1
ATOM 3385 C CA . LYS A 1 433 ? 19.870 18.924 -4.468 1.00 91.12 433 LYS A CA 1
ATOM 3386 C C . LYS A 1 433 ? 19.665 20.237 -5.219 1.00 91.12 433 LYS A C 1
ATOM 3388 O O . LYS A 1 433 ? 20.410 20.585 -6.135 1.00 91.12 433 LYS A O 1
ATOM 3393 N N . THR A 1 434 ? 18.718 21.034 -4.741 1.00 90.88 434 THR A N 1
ATOM 3394 C CA . THR A 1 434 ? 18.364 22.360 -5.248 1.00 90.88 434 THR A CA 1
ATOM 3395 C C . THR A 1 434 ? 18.462 23.428 -4.154 1.00 90.88 434 THR A C 1
ATOM 3397 O O . THR A 1 434 ? 18.471 23.135 -2.954 1.00 90.88 434 THR A O 1
ATOM 3400 N N . ASP A 1 435 ? 18.573 24.690 -4.560 1.00 91.19 435 ASP A N 1
ATOM 3401 C CA . ASP A 1 435 ? 18.427 25.811 -3.632 1.00 91.19 435 ASP A CA 1
ATOM 3402 C C . ASP A 1 435 ? 16.961 25.905 -3.183 1.00 91.19 435 ASP A C 1
ATOM 3404 O O . ASP A 1 435 ? 16.056 26.020 -4.008 1.00 91.19 435 ASP A O 1
ATOM 3408 N N . CYS A 1 436 ? 16.727 25.897 -1.870 1.00 91.19 436 CYS A N 1
ATOM 3409 C CA . CYS A 1 436 ? 15.403 26.011 -1.260 1.00 91.19 436 CYS A CA 1
ATOM 3410 C C . CYS A 1 436 ? 14.653 27.307 -1.641 1.00 91.19 436 CYS A C 1
ATOM 3412 O O . CYS A 1 436 ? 13.426 27.359 -1.516 1.00 91.19 436 CYS A O 1
ATOM 3414 N N . HIS A 1 437 ? 15.370 28.338 -2.109 1.00 92.19 437 HIS A N 1
ATOM 3415 C CA . HIS A 1 437 ? 14.811 29.599 -2.614 1.00 92.19 437 HIS A CA 1
ATOM 3416 C C . HIS A 1 437 ? 14.436 29.549 -4.109 1.00 92.19 437 HIS A C 1
ATOM 3418 O O . HIS A 1 437 ? 13.865 30.507 -4.633 1.00 92.19 437 HIS A O 1
ATOM 3424 N N . SER A 1 438 ? 14.720 28.447 -4.811 1.00 91.12 438 SER A N 1
ATOM 3425 C CA . SER A 1 438 ? 14.236 28.226 -6.177 1.00 91.12 438 SER A CA 1
ATOM 3426 C C . SER A 1 438 ? 12.749 27.877 -6.156 1.00 91.12 438 SER A C 1
ATOM 3428 O O . SER A 1 438 ? 12.329 26.970 -5.434 1.00 91.12 438 SER A O 1
ATOM 3430 N N . ARG A 1 439 ? 11.939 28.569 -6.967 1.00 92.12 439 ARG A N 1
ATOM 3431 C CA . ARG A 1 439 ? 10.499 28.295 -7.075 1.00 92.12 439 ARG A CA 1
ATOM 3432 C C . ARG A 1 439 ? 10.222 27.120 -8.012 1.00 92.12 439 ARG A C 1
ATOM 3434 O O . ARG A 1 439 ? 10.391 27.244 -9.223 1.00 92.12 439 ARG A O 1
ATOM 3441 N N . ASN A 1 440 ? 9.741 26.017 -7.446 1.00 92.00 440 ASN A N 1
ATOM 3442 C CA . ASN A 1 440 ? 9.457 24.753 -8.132 1.00 92.00 440 ASN A CA 1
ATOM 3443 C C . ASN A 1 440 ? 8.012 24.313 -7.858 1.00 92.00 440 ASN A C 1
ATOM 3445 O O . ASN A 1 440 ? 7.406 24.782 -6.892 1.00 92.00 440 ASN A O 1
ATOM 3449 N N . GLN A 1 441 ? 7.448 23.416 -8.675 1.00 94.00 441 GLN A N 1
ATOM 3450 C CA . GLN A 1 441 ? 6.192 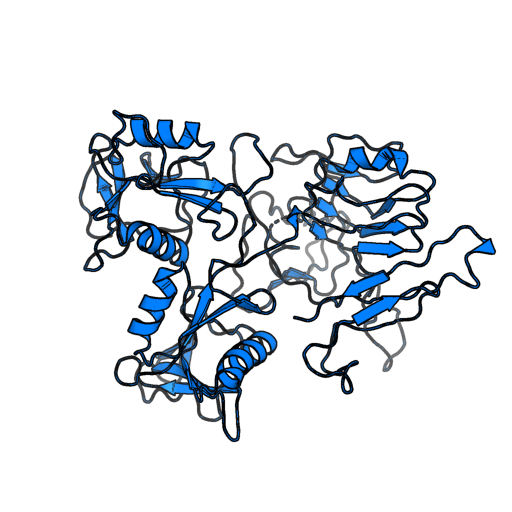22.762 -8.288 1.00 94.00 441 GLN A CA 1
ATOM 3451 C C . GLN A 1 441 ? 6.419 21.876 -7.061 1.00 94.00 441 GLN A C 1
ATOM 3453 O O . GLN A 1 441 ? 7.542 21.452 -6.783 1.00 94.00 441 GLN A O 1
ATOM 3458 N N . PHE A 1 442 ? 5.349 21.620 -6.316 1.00 94.62 442 PHE A N 1
ATOM 3459 C CA . PHE A 1 442 ? 5.391 20.889 -5.056 1.00 94.62 442 PHE A CA 1
ATOM 3460 C C . PHE A 1 442 ? 4.190 19.954 -4.932 1.00 94.62 442 PHE A C 1
ATOM 3462 O O . PHE A 1 442 ? 3.179 20.107 -5.620 1.00 94.62 442 PHE A O 1
ATOM 3469 N N . LEU A 1 443 ? 4.307 18.975 -4.045 1.00 96.50 443 LEU A N 1
ATOM 3470 C CA . LEU A 1 443 ? 3.253 18.019 -3.748 1.00 96.50 443 LEU A CA 1
ATOM 3471 C C . LEU A 1 443 ? 3.021 18.008 -2.247 1.00 96.50 443 LEU A C 1
ATOM 3473 O O . LEU A 1 443 ? 3.958 17.770 -1.485 1.00 96.50 443 LEU A O 1
ATOM 3477 N N . CYS A 1 444 ? 1.779 18.247 -1.838 1.00 95.38 444 CYS A N 1
ATOM 3478 C CA . CYS A 1 444 ? 1.389 18.057 -0.453 1.00 95.38 444 CYS A CA 1
ATOM 3479 C C . CYS A 1 444 ? 0.872 16.628 -0.250 1.00 95.38 444 CYS A C 1
ATOM 3481 O O . CYS A 1 444 ? 0.148 16.095 -1.094 1.00 95.38 444 CYS A O 1
ATOM 3483 N N . LYS A 1 445 ? 1.244 16.016 0.872 1.00 94.69 445 LYS A N 1
ATOM 3484 C CA . LYS A 1 445 ? 0.910 14.645 1.263 1.00 94.69 445 LYS A CA 1
ATOM 3485 C C . LYS A 1 445 ? 0.349 14.673 2.683 1.00 94.69 445 LYS A C 1
ATOM 3487 O O . LYS A 1 445 ? 0.884 15.354 3.554 1.00 94.69 445 LYS A O 1
ATOM 3492 N N . ARG A 1 446 ? -0.734 13.941 2.933 1.00 87.88 446 ARG A N 1
ATOM 3493 C CA . ARG A 1 446 ? -1.230 13.663 4.293 1.00 87.88 446 ARG A CA 1
ATOM 3494 C C . ARG A 1 446 ? -1.681 12.219 4.398 1.00 87.88 446 ARG A C 1
ATOM 3496 O O . ARG A 1 446 ? -2.146 11.655 3.410 1.00 87.88 446 ARG A O 1
ATOM 3503 N N . ARG A 1 447 ? -1.592 11.619 5.585 1.00 77.25 447 ARG A N 1
ATOM 3504 C CA . ARG A 1 447 ? -2.274 10.342 5.835 1.00 77.25 447 ARG A CA 1
ATOM 3505 C C . ARG A 1 447 ? -3.786 10.524 5.696 1.00 77.25 447 ARG A C 1
ATOM 3507 O O . ARG A 1 447 ? -4.328 11.591 5.993 1.00 77.25 447 ARG A O 1
ATOM 3514 N N . ILE A 1 448 ? -4.463 9.473 5.248 1.00 70.38 448 ILE A N 1
ATOM 3515 C CA . ILE A 1 448 ? -5.919 9.362 5.339 1.00 70.38 448 ILE A CA 1
ATOM 3516 C C . ILE A 1 448 ? -6.230 8.875 6.756 1.00 70.38 448 ILE A C 1
ATOM 3518 O O . ILE A 1 448 ? -6.412 7.687 7.007 1.00 70.38 448 ILE A O 1
ATOM 3522 N N . SER A 1 449 ? -6.216 9.808 7.704 1.00 57.16 449 SER A N 1
ATOM 3523 C CA . SER A 1 449 ? -6.796 9.620 9.031 1.00 57.16 449 SER A CA 1
ATOM 3524 C C . SER A 1 449 ? -8.190 10.243 9.076 1.00 57.16 449 SER A C 1
ATOM 3526 O O . SER A 1 449 ? -8.466 11.232 8.391 1.00 57.16 449 SER A O 1
ATOM 3528 N N . GLN A 1 450 ? -9.067 9.700 9.921 1.00 43.47 450 GLN A N 1
ATOM 3529 C CA . GLN A 1 450 ? -10.253 10.430 10.362 1.00 43.47 450 GLN A CA 1
ATOM 3530 C C . GLN A 1 450 ? -9.805 11.517 11.359 1.00 43.47 450 GLN A C 1
ATOM 3532 O O . GLN A 1 450 ? -9.744 11.304 12.564 1.00 43.47 450 GLN A O 1
ATOM 3537 N N . GLU A 1 451 ? -9.424 12.667 10.798 1.00 30.98 451 GLU A N 1
ATOM 3538 C CA . GLU A 1 451 ? -8.910 13.878 11.463 1.00 30.98 451 GLU A CA 1
ATOM 3539 C C . GLU A 1 451 ? -7.595 13.714 12.271 1.00 30.98 451 GLU A C 1
ATOM 3541 O O . GLU A 1 451 ? -6.811 12.799 12.006 1.00 30.98 451 GLU A O 1
ATOM 3546 N N . LYS A 1 452 ? -7.224 14.721 13.087 1.00 30.78 452 LYS A N 1
ATOM 3547 C CA . LYS A 1 452 ? -5.817 15.112 13.343 1.00 30.78 452 LYS A CA 1
ATOM 3548 C C . LYS A 1 452 ? -5.392 15.109 14.820 1.00 30.78 452 LYS A C 1
ATOM 3550 O O . LYS A 1 452 ? -6.014 15.782 15.635 1.00 30.78 452 LYS A O 1
ATOM 3555 N N . VAL A 1 453 ? -4.204 14.559 15.094 1.00 29.08 453 VAL A N 1
ATOM 3556 C CA . VAL A 1 453 ? -3.321 14.878 16.243 1.00 29.08 453 VAL A CA 1
ATOM 3557 C C . VAL A 1 453 ? -1.860 14.944 15.719 1.00 29.08 453 VAL A C 1
ATOM 3559 O O . VAL A 1 453 ? -1.592 14.312 14.695 1.00 29.08 453 VAL A O 1
ATOM 3562 N N . PRO A 1 454 ? -0.933 15.750 16.292 1.00 27.53 454 PRO A N 1
ATOM 3563 C CA . PRO A 1 454 ? 0.374 16.030 15.671 1.00 27.53 454 PRO A CA 1
ATOM 3564 C C . PRO A 1 454 ? 1.404 14.889 15.688 1.00 27.53 454 PRO A C 1
ATOM 3566 O O . PRO A 1 454 ? 1.312 13.935 16.453 1.00 27.53 454 PRO A O 1
ATOM 3569 N N . GLU A 1 455 ? 2.440 15.054 14.866 1.00 29.28 455 GLU A N 1
ATOM 3570 C CA . GLU A 1 455 ? 3.536 14.104 14.660 1.00 29.28 455 GLU A CA 1
ATOM 3571 C C . GLU A 1 455 ? 4.405 13.845 15.903 1.00 29.28 455 GLU A C 1
ATOM 3573 O O . GLU A 1 455 ? 4.993 14.760 16.488 1.00 29.28 455 GLU A O 1
ATOM 3578 N N . LYS A 1 456 ? 4.632 12.556 16.174 1.00 27.11 456 LYS A N 1
ATOM 3579 C CA . LYS A 1 456 ? 5.972 11.950 16.094 1.00 27.11 456 LYS A CA 1
ATOM 3580 C C . LYS A 1 456 ? 5.836 10.470 15.721 1.00 27.11 456 LYS A C 1
ATOM 3582 O O . LYS A 1 456 ? 5.339 9.676 16.510 1.00 27.11 456 LYS A O 1
ATOM 3587 N N . ALA A 1 457 ? 6.248 10.122 14.504 1.00 29.94 457 ALA A N 1
ATOM 3588 C CA . ALA A 1 457 ? 6.187 8.762 13.962 1.00 29.94 457 ALA A CA 1
ATOM 3589 C C . ALA A 1 457 ? 7.138 7.801 14.732 1.00 29.94 457 ALA A C 1
ATOM 3591 O O . ALA A 1 457 ? 8.043 8.250 15.441 1.00 29.94 457 ALA A O 1
ATOM 3592 N N . ASN A 1 458 ? 7.070 6.468 14.630 1.00 26.34 458 ASN A N 1
ATOM 3593 C CA . ASN A 1 458 ? 6.894 5.619 13.437 1.00 26.34 458 ASN A CA 1
ATOM 3594 C C . ASN A 1 458 ? 6.532 4.166 13.916 1.00 26.34 458 ASN A C 1
ATOM 3596 O O . ASN A 1 458 ? 7.300 3.663 14.735 1.00 26.34 458 ASN A O 1
ATOM 3600 N N . GLU A 1 459 ? 5.369 3.532 13.631 1.00 25.44 459 GLU A N 1
ATOM 3601 C CA . GLU A 1 459 ? 4.952 2.725 12.426 1.00 25.44 459 GLU A CA 1
ATOM 3602 C C . GLU A 1 459 ? 5.295 1.211 12.473 1.00 25.44 459 GLU A C 1
ATOM 3604 O O . GLU A 1 459 ? 6.247 0.895 13.173 1.00 25.44 459 GLU A O 1
ATOM 3609 N N . VAL A 1 460 ? 4.714 0.251 11.705 1.00 25.16 460 VAL A N 1
ATOM 3610 C CA . VAL A 1 460 ? 3.317 -0.135 11.264 1.00 25.16 460 VAL A CA 1
ATOM 3611 C C . VAL A 1 460 ? 3.438 -1.449 10.421 1.00 25.16 460 VAL A C 1
ATOM 3613 O O . VAL A 1 460 ? 4.239 -1.460 9.493 1.00 25.16 460 VAL A O 1
ATOM 3616 N N . TRP A 1 461 ? 2.835 -2.631 10.688 1.00 25.75 461 TRP A N 1
ATOM 3617 C CA . TRP A 1 461 ? 1.435 -3.125 10.871 1.00 25.75 461 TRP A CA 1
ATOM 3618 C C . TRP A 1 461 ? 0.545 -3.170 9.557 1.00 25.75 461 TRP A C 1
ATOM 3620 O O . TRP A 1 461 ? -0.390 -2.383 9.431 1.00 25.75 461 TRP A O 1
ATOM 3630 N N . THR A 1 462 ? 0.764 -4.139 8.624 1.00 22.50 462 THR A N 1
ATOM 3631 C CA . THR A 1 462 ? -0.147 -4.698 7.550 1.00 22.50 462 THR A CA 1
ATOM 3632 C C . THR A 1 462 ? 0.010 -6.246 7.245 1.00 22.50 462 THR A C 1
ATOM 3634 O O . THR A 1 462 ? 1.135 -6.744 7.221 1.00 22.50 462 THR A O 1
ATOM 3637 N N . MET A 1 463 ? -1.066 -7.051 6.988 1.00 23.45 463 MET A N 1
ATOM 3638 C CA . MET A 1 463 ? -1.048 -8.567 6.950 1.00 23.45 463 MET A CA 1
ATOM 3639 C C . MET A 1 463 ? -2.236 -9.307 6.255 1.00 23.45 463 MET A C 1
ATOM 3641 O O . MET A 1 463 ? -3.239 -8.672 5.944 1.00 23.45 463 MET A O 1
ATOM 3645 N N . ARG A 1 464 ? -2.141 -10.651 6.060 1.00 22.91 464 ARG A N 1
ATOM 3646 C CA . ARG A 1 464 ? -3.236 -11.603 5.709 1.00 22.91 464 ARG A CA 1
ATOM 3647 C C . ARG A 1 464 ? -3.933 -12.246 6.921 1.00 22.91 464 ARG A C 1
ATOM 3649 O O . ARG A 1 464 ? -3.306 -12.550 7.931 1.00 22.91 464 ARG A O 1
ATOM 3656 N N . VAL A 1 465 ? -5.212 -12.572 6.744 1.00 26.94 465 VAL A N 1
ATOM 3657 C CA . VAL A 1 465 ? -6.025 -13.381 7.664 1.00 26.94 465 VAL A CA 1
ATOM 3658 C C . VAL A 1 465 ? -6.382 -14.697 6.967 1.00 26.94 465 VAL A C 1
ATOM 3660 O O . VAL A 1 465 ? -7.232 -14.694 6.084 1.00 26.94 465 VAL A O 1
ATOM 3663 N N . ASP A 1 466 ? -5.753 -15.807 7.365 1.00 28.23 466 ASP A N 1
ATOM 3664 C CA . ASP A 1 466 ? -6.062 -17.168 6.880 1.00 28.23 466 ASP A CA 1
ATOM 3665 C C . ASP A 1 466 ? -6.735 -18.022 7.979 1.00 28.23 466 ASP A C 1
ATOM 3667 O O . ASP A 1 466 ? -6.351 -19.151 8.279 1.00 28.23 466 ASP A O 1
ATOM 3671 N N . LEU A 1 467 ? -7.797 -17.469 8.572 1.00 31.73 467 LEU A N 1
ATOM 3672 C CA . LEU A 1 467 ? -8.888 -18.245 9.167 1.00 31.73 467 LEU A CA 1
ATOM 3673 C C . LEU A 1 467 ? -10.196 -17.746 8.535 1.00 31.73 467 LEU A C 1
ATOM 3675 O O . LEU A 1 467 ? -10.421 -16.532 8.505 1.00 31.73 467 LEU A O 1
ATOM 3679 N N . PRO A 1 468 ? -11.044 -18.631 7.982 1.00 33.06 468 PRO A N 1
ATOM 3680 C CA . PRO A 1 468 ? -12.218 -18.199 7.239 1.00 33.06 468 PRO A CA 1
ATOM 3681 C C . PRO A 1 468 ? -13.279 -17.621 8.178 1.00 33.06 468 PRO A C 1
ATOM 3683 O O . PRO A 1 468 ? -13.435 -18.062 9.315 1.00 33.06 468 PRO A O 1
ATOM 3686 N N . VAL A 1 469 ? -14.065 -16.667 7.677 1.00 33.16 469 VAL A N 1
ATOM 3687 C CA . VAL A 1 469 ? -15.257 -16.190 8.388 1.00 33.16 469 VAL A CA 1
ATOM 3688 C C . VAL A 1 469 ? -16.306 -17.300 8.357 1.00 33.16 469 VAL A C 1
ATOM 3690 O O . VAL A 1 469 ? -16.995 -17.491 7.354 1.00 33.16 469 VAL A O 1
ATOM 3693 N N . TYR A 1 470 ? -16.394 -18.053 9.451 1.00 39.53 470 TYR A N 1
ATOM 3694 C CA . TYR A 1 470 ? -17.471 -19.004 9.698 1.00 39.53 470 TYR A CA 1
ATOM 3695 C C . TYR A 1 470 ? -18.761 -18.237 10.001 1.00 39.53 470 TYR A C 1
ATOM 3697 O O . TYR A 1 470 ? -18.798 -17.410 10.914 1.00 39.53 470 TYR A O 1
ATOM 3705 N N . ILE A 1 471 ? -19.811 -18.499 9.223 1.00 39.38 471 ILE A N 1
ATOM 3706 C CA . ILE A 1 471 ? -21.140 -17.915 9.435 1.00 39.38 471 ILE A CA 1
ATOM 3707 C C . ILE A 1 471 ? -22.016 -18.986 10.081 1.00 39.38 471 ILE A C 1
ATOM 3709 O O . ILE A 1 471 ? -22.190 -20.058 9.500 1.00 39.38 471 ILE A O 1
ATOM 3713 N N . TYR A 1 472 ? -22.559 -18.687 11.258 1.00 42.56 472 TYR A N 1
ATOM 3714 C CA . TYR A 1 472 ? -23.439 -19.571 12.022 1.00 42.56 472 TYR A CA 1
ATOM 3715 C C . TYR A 1 472 ? -24.880 -19.047 12.026 1.00 42.56 472 TYR A C 1
ATOM 3717 O O . TYR A 1 472 ? -25.095 -17.851 11.811 1.00 42.56 472 TYR A O 1
ATOM 3725 N N . ASP A 1 473 ? -25.846 -19.938 12.243 1.00 40.97 473 ASP A N 1
ATOM 3726 C CA . ASP A 1 473 ? -27.238 -19.578 12.522 1.00 40.97 473 ASP A CA 1
ATOM 3727 C C . ASP A 1 473 ? -27.466 -19.333 14.024 1.00 40.97 473 ASP A C 1
ATOM 3729 O O . ASP A 1 473 ? -26.576 -19.507 14.861 1.00 40.97 473 ASP A O 1
ATOM 3733 N N . GLU A 1 474 ? -28.683 -18.926 14.368 1.00 35.41 474 GLU A N 1
ATOM 3734 C CA . GLU A 1 474 ? -29.158 -18.709 15.740 1.00 35.41 474 GLU A CA 1
ATOM 3735 C C . GLU A 1 474 ? -29.225 -19.981 16.620 1.00 35.41 474 GLU A C 1
ATOM 3737 O O . GLU A 1 474 ? -29.632 -19.910 17.779 1.00 35.41 474 GLU A O 1
ATOM 3742 N N . HIS A 1 475 ? -28.787 -21.131 16.098 1.00 38.31 475 HIS A N 1
ATOM 3743 C CA . HIS A 1 475 ? -28.710 -22.425 16.778 1.00 38.31 475 HIS A CA 1
ATOM 3744 C C . HIS A 1 475 ? -27.264 -22.981 16.838 1.00 38.31 475 HIS A C 1
ATOM 3746 O O . HIS A 1 475 ? -27.080 -24.171 17.104 1.00 38.31 475 HIS A O 1
ATOM 3752 N N . ASP A 1 476 ? -26.247 -22.144 16.576 1.00 37.84 476 ASP A N 1
ATOM 3753 C CA . ASP A 1 476 ? -24.823 -22.506 16.424 1.00 37.84 476 ASP A CA 1
ATOM 3754 C C . ASP A 1 476 ? -24.534 -23.522 15.282 1.00 37.84 476 ASP A C 1
ATOM 3756 O O . ASP A 1 476 ? -23.434 -24.084 15.201 1.00 37.84 476 ASP A O 1
ATOM 3760 N N . ASN A 1 477 ? -25.460 -23.746 14.335 1.00 39.66 477 ASN A N 1
ATOM 3761 C CA . ASN A 1 477 ? -25.161 -24.539 13.137 1.00 39.66 477 ASN A CA 1
ATOM 3762 C C . ASN A 1 477 ? -24.346 -23.713 12.138 1.00 39.66 477 ASN A C 1
ATOM 3764 O O . ASN A 1 477 ? -24.616 -22.542 11.881 1.00 39.66 477 ASN A O 1
ATOM 3768 N N . LEU A 1 478 ? -23.374 -24.352 11.495 1.00 40.47 478 LEU A N 1
ATOM 3769 C CA . LEU A 1 478 ? -22.528 -23.728 10.483 1.00 40.47 478 LEU A CA 1
ATOM 3770 C C . LEU A 1 478 ? -23.277 -23.567 9.144 1.00 40.47 478 LEU A C 1
ATOM 3772 O O . LEU A 1 478 ? -23.434 -24.536 8.402 1.00 40.47 478 LEU A O 1
ATOM 3776 N N . ILE A 1 479 ? -23.684 -22.337 8.805 1.00 41.44 479 ILE A N 1
ATOM 3777 C CA . ILE A 1 479 ? -24.328 -21.991 7.522 1.00 41.44 479 ILE A CA 1
ATOM 3778 C C . ILE A 1 479 ? -23.328 -22.102 6.361 1.00 41.44 479 ILE A C 1
ATOM 3780 O O . ILE A 1 479 ? -23.694 -22.511 5.258 1.00 41.44 479 ILE A O 1
ATOM 3784 N N . GLY A 1 480 ? -22.057 -21.744 6.579 1.00 42.09 480 GLY A N 1
ATOM 3785 C CA . GLY A 1 480 ? -21.047 -21.839 5.525 1.00 42.09 480 GLY A CA 1
ATOM 3786 C C . GLY A 1 480 ? -19.608 -21.559 5.952 1.00 42.09 480 GLY A C 1
ATOM 3787 O O . GLY A 1 480 ? -19.341 -20.766 6.854 1.00 42.09 480 GLY A O 1
ATOM 3788 N N . MET A 1 481 ? -18.678 -22.205 5.244 1.00 36.31 481 MET A N 1
ATOM 3789 C CA . MET A 1 481 ? -17.231 -22.017 5.364 1.00 36.31 481 MET A CA 1
ATOM 3790 C C . MET A 1 481 ? -16.711 -21.175 4.196 1.00 36.31 481 MET A C 1
ATOM 3792 O O . MET A 1 481 ? -16.911 -21.533 3.037 1.00 36.31 481 MET A O 1
ATOM 3796 N N . ALA A 1 482 ? -15.976 -20.104 4.490 1.00 41.03 482 ALA A N 1
ATOM 3797 C CA . ALA A 1 482 ? -15.265 -19.302 3.490 1.00 41.03 482 ALA A CA 1
ATOM 3798 C C . ALA A 1 482 ? -13.807 -19.777 3.275 1.00 41.03 482 ALA A C 1
ATOM 3800 O O . ALA A 1 482 ? -12.910 -18.958 3.091 1.00 41.03 482 ALA A O 1
ATOM 3801 N N . GLY A 1 483 ? -13.547 -21.088 3.357 1.00 33.97 483 GLY A N 1
ATOM 3802 C CA . GLY A 1 483 ? -12.195 -21.656 3.321 1.00 33.97 483 GLY A CA 1
ATOM 3803 C C . GLY A 1 483 ? -12.156 -23.090 2.792 1.00 33.97 483 GLY A C 1
ATOM 3804 O O . GLY A 1 483 ? -13.004 -23.906 3.142 1.00 33.97 483 GLY A O 1
ATOM 3805 N N . PHE A 1 484 ? -11.124 -23.375 1.989 1.00 26.27 484 PHE A N 1
ATOM 3806 C CA . PHE A 1 484 ? -10.924 -24.578 1.163 1.00 26.27 484 PHE A CA 1
ATOM 3807 C C . PHE A 1 484 ? -11.877 -24.730 -0.040 1.00 26.27 484 PHE A C 1
ATOM 3809 O O . PHE A 1 484 ? -12.996 -24.230 -0.073 1.00 26.27 484 PHE A O 1
ATOM 3816 N N . ASP A 1 485 ? -11.369 -25.381 -1.090 1.00 34.94 485 ASP A N 1
ATOM 3817 C CA . ASP A 1 485 ? -11.887 -25.314 -2.466 1.00 34.94 485 ASP A CA 1
ATOM 3818 C C . ASP A 1 485 ? -13.023 -26.327 -2.724 1.00 34.94 485 ASP A C 1
ATOM 3820 O O . ASP A 1 485 ? -12.917 -27.206 -3.579 1.00 34.94 485 ASP A O 1
ATOM 3824 N N . ILE A 1 486 ? -14.114 -26.220 -1.955 1.00 27.20 486 ILE A N 1
ATOM 3825 C CA . ILE A 1 486 ? -15.386 -26.916 -2.208 1.00 27.20 486 ILE A CA 1
ATOM 3826 C C . ILE A 1 486 ? -16.486 -25.856 -2.277 1.00 27.20 486 ILE A C 1
ATOM 3828 O O . ILE A 1 486 ? -16.778 -25.198 -1.285 1.00 27.20 486 ILE A O 1
ATOM 3832 N N . SER A 1 487 ? -17.095 -25.670 -3.449 1.00 28.31 487 SER A N 1
ATOM 3833 C CA . SER A 1 487 ? -18.107 -24.625 -3.656 1.00 28.31 487 SER A CA 1
ATOM 3834 C C . SER A 1 487 ? -19.439 -24.968 -2.973 1.00 28.31 487 SER A C 1
ATOM 3836 O O . SER A 1 487 ? -20.074 -25.935 -3.389 1.00 28.31 487 SER A O 1
ATOM 3838 N N . PRO A 1 488 ? -19.961 -24.140 -2.044 1.00 32.06 488 PRO A N 1
ATOM 3839 C CA . PRO A 1 488 ? -21.332 -24.294 -1.541 1.00 32.06 488 PRO A CA 1
ATOM 3840 C C . PRO A 1 488 ? -22.402 -23.928 -2.588 1.00 32.06 488 PRO A C 1
ATOM 3842 O O . PRO A 1 488 ? -23.589 -24.169 -2.386 1.00 32.06 488 PRO A O 1
ATOM 3845 N N . PHE A 1 489 ? -21.994 -23.304 -3.700 1.00 33.72 489 PHE A N 1
ATOM 3846 C CA . PHE A 1 489 ? -22.865 -22.542 -4.601 1.00 33.72 489 PHE A CA 1
ATOM 3847 C C . PHE A 1 489 ? -22.901 -23.067 -6.047 1.00 33.72 489 PHE A C 1
ATOM 3849 O O . PHE A 1 489 ? -23.205 -22.309 -6.965 1.00 33.72 489 PHE A O 1
ATOM 3856 N N . GLU A 1 490 ? -22.642 -24.360 -6.272 1.00 28.41 490 GLU A N 1
ATOM 3857 C CA . GLU A 1 490 ? -22.546 -24.969 -7.619 1.00 28.41 490 GLU A CA 1
ATOM 3858 C C . GLU A 1 490 ? -23.854 -24.928 -8.458 1.00 28.41 490 GLU A C 1
ATOM 3860 O O . GLU A 1 490 ? -23.873 -25.346 -9.613 1.00 28.41 490 GLU A O 1
ATOM 3865 N N . PHE A 1 491 ? -24.943 -24.374 -7.908 1.00 29.08 491 PHE A N 1
ATOM 3866 C CA . PHE A 1 491 ? -26.253 -24.217 -8.557 1.00 29.08 491 PHE A CA 1
ATOM 3867 C C . PHE A 1 491 ? -26.702 -22.760 -8.798 1.00 29.08 491 PHE A C 1
ATOM 3869 O O . PHE A 1 491 ? -27.810 -22.551 -9.297 1.00 29.08 491 PHE A O 1
ATOM 3876 N N . LEU A 1 492 ? -25.892 -21.741 -8.472 1.00 31.20 492 LEU A N 1
ATOM 3877 C CA . LEU A 1 492 ? -26.266 -20.328 -8.656 1.00 31.20 492 LEU A CA 1
ATOM 3878 C C . LEU A 1 492 ? -25.407 -19.639 -9.729 1.00 31.20 492 LEU A C 1
ATOM 3880 O O . LEU A 1 492 ? -24.183 -19.617 -9.661 1.00 31.20 492 LEU A O 1
ATOM 3884 N N . ALA A 1 493 ? -26.072 -19.055 -10.729 1.00 26.22 493 ALA A N 1
ATOM 3885 C CA . ALA A 1 493 ? -25.423 -18.397 -11.861 1.00 26.22 493 ALA A CA 1
ATOM 3886 C C . ALA A 1 493 ? -24.915 -16.975 -11.515 1.00 26.22 493 ALA A C 1
ATOM 3888 O O . ALA A 1 493 ? -25.471 -16.325 -10.620 1.00 26.22 493 ALA A O 1
ATOM 3889 N N . PRO A 1 494 ? -23.908 -16.447 -12.245 1.00 28.77 494 PRO A N 1
ATOM 3890 C CA . PRO A 1 494 ? -23.400 -15.093 -12.031 1.00 28.77 494 PRO A CA 1
ATOM 3891 C C . PRO A 1 494 ? -24.501 -14.035 -12.192 1.00 28.77 494 PRO A C 1
ATOM 3893 O O . PRO A 1 494 ? -25.154 -13.965 -13.233 1.00 28.77 494 PRO A O 1
ATOM 3896 N N . GLY A 1 495 ? -24.688 -13.203 -11.164 1.00 32.25 495 GLY A N 1
ATOM 3897 C CA . GLY A 1 495 ? -25.734 -12.172 -11.108 1.00 32.25 495 GLY A CA 1
ATOM 3898 C C . GLY A 1 495 ? -26.917 -12.486 -10.182 1.00 32.25 495 GLY A C 1
ATOM 3899 O O . GLY A 1 495 ? -27.776 -11.625 -9.999 1.00 32.25 495 GLY A O 1
ATOM 3900 N N . ASN A 1 496 ? -26.962 -13.668 -9.557 1.00 30.69 496 ASN A N 1
ATOM 3901 C CA . ASN A 1 496 ? -27.981 -13.983 -8.554 1.00 30.69 496 ASN A CA 1
ATOM 3902 C C . ASN A 1 496 ? -27.804 -13.130 -7.283 1.00 30.69 496 ASN A C 1
ATOM 3904 O O . ASN A 1 496 ? -26.837 -13.282 -6.541 1.00 30.69 496 ASN A O 1
ATOM 3908 N N . VAL A 1 497 ? -28.771 -12.248 -7.019 1.00 33.47 497 VAL A N 1
ATOM 3909 C CA . VAL A 1 497 ? -28.860 -11.463 -5.780 1.00 33.47 497 VAL A CA 1
ATOM 3910 C C . VAL A 1 497 ? -29.342 -12.367 -4.648 1.00 33.47 497 VAL A C 1
ATOM 3912 O O . VAL A 1 497 ? -30.482 -12.838 -4.679 1.00 33.47 497 VAL A O 1
ATOM 3915 N N . VAL A 1 498 ? -28.501 -12.596 -3.637 1.00 32.53 498 VAL A N 1
ATOM 3916 C CA . VAL A 1 498 ? -28.886 -13.391 -2.465 1.00 32.53 498 VAL A CA 1
ATOM 3917 C C . VAL A 1 498 ? -29.676 -12.499 -1.516 1.00 32.53 498 VAL A C 1
ATOM 3919 O O . VAL A 1 498 ? -29.158 -11.549 -0.929 1.00 32.53 498 VAL A O 1
ATOM 3922 N N . LYS A 1 499 ? -30.967 -12.799 -1.396 1.00 32.59 499 LYS A N 1
ATOM 3923 C CA . LYS A 1 499 ? -31.907 -12.058 -0.563 1.00 32.59 499 LYS A CA 1
ATOM 3924 C C . LYS A 1 499 ? -32.193 -12.870 0.697 1.00 32.59 499 LYS A C 1
ATOM 3926 O O . LYS A 1 499 ? -33.061 -13.738 0.684 1.00 32.59 499 LYS A O 1
ATOM 3931 N N . VAL A 1 500 ? -31.435 -12.609 1.759 1.00 36.72 500 VAL A N 1
ATOM 3932 C CA . VAL A 1 500 ? -31.661 -13.218 3.075 1.00 36.72 500 VAL A CA 1
ATOM 3933 C C . VAL A 1 500 ? -32.902 -12.558 3.664 1.00 36.72 500 VAL A C 1
ATOM 3935 O O . VAL A 1 500 ? -32.862 -11.388 4.043 1.00 36.72 500 VAL A O 1
ATOM 3938 N N . VAL A 1 501 ? -34.013 -13.291 3.671 1.00 33.97 501 VAL A N 1
ATOM 3939 C CA . VAL A 1 501 ? -35.289 -12.854 4.242 1.00 33.97 501 VAL A CA 1
ATOM 3940 C C . VAL A 1 501 ? -35.592 -13.738 5.440 1.00 33.97 501 VAL A C 1
ATOM 3942 O O . VAL A 1 501 ? -35.927 -14.908 5.268 1.00 33.97 501 VAL A O 1
ATOM 3945 N N . HIS A 1 502 ? -35.499 -13.169 6.637 1.00 44.84 502 HIS A N 1
ATOM 3946 C CA . HIS A 1 502 ? -36.109 -13.758 7.823 1.00 44.84 502 HIS A CA 1
ATOM 3947 C C . HIS A 1 502 ? -37.611 -13.431 7.766 1.00 44.84 502 HIS A C 1
ATOM 3949 O O . HIS A 1 502 ? -37.997 -12.269 7.876 1.00 44.84 502 HIS A O 1
ATOM 3955 N N . ASP A 1 503 ? -38.464 -14.428 7.509 1.00 41.16 503 ASP A N 1
ATOM 3956 C CA . ASP A 1 503 ? -39.924 -14.272 7.594 1.00 41.16 503 ASP A CA 1
ATOM 3957 C C . ASP A 1 503 ? -40.333 -14.494 9.054 1.00 41.16 503 ASP A C 1
ATOM 3959 O O . ASP A 1 503 ? -40.610 -15.622 9.453 1.00 41.16 503 ASP A O 1
ATOM 3963 N N . SER A 1 504 ? -40.328 -13.424 9.860 1.00 49.91 504 SER A N 1
ATOM 3964 C CA . SER A 1 504 ? -40.588 -13.437 11.315 1.00 49.91 504 SER A CA 1
ATOM 3965 C C . SER A 1 504 ? -42.054 -13.737 11.668 1.00 49.91 504 SER A C 1
ATOM 3967 O O . SER A 1 504 ? -42.649 -13.112 12.542 1.00 49.91 504 SER A O 1
ATOM 3969 N N . LYS A 1 505 ? -42.703 -14.621 10.918 1.00 42.72 505 LYS A N 1
ATOM 3970 C CA . LYS A 1 505 ? -44.145 -14.859 10.946 1.00 42.72 505 LYS A CA 1
ATOM 3971 C C . LYS A 1 505 ? -44.579 -15.706 12.134 1.00 42.72 505 LYS A C 1
ATOM 3973 O O . LYS A 1 505 ? -45.666 -15.486 12.663 1.00 42.72 505 LYS A O 1
ATOM 3978 N N . ASP A 1 506 ? -43.713 -16.628 12.538 1.00 42.78 506 ASP A N 1
ATOM 3979 C CA . ASP A 1 506 ? -43.861 -17.419 13.755 1.00 42.78 506 ASP A CA 1
ATOM 3980 C C . ASP A 1 506 ? -43.223 -16.686 14.962 1.00 42.78 506 ASP A C 1
ATOM 3982 O O . ASP A 1 506 ? -43.754 -16.746 16.070 1.00 42.78 506 ASP A O 1
ATOM 3986 N N . ASP A 1 507 ? -42.177 -15.878 14.730 1.00 42.41 507 ASP A N 1
ATOM 3987 C CA . ASP A 1 507 ? -41.436 -15.135 15.767 1.00 42.41 507 ASP A CA 1
ATOM 3988 C C . ASP A 1 507 ? -42.034 -13.771 16.160 1.00 42.41 507 ASP A C 1
ATOM 3990 O O . ASP A 1 507 ? -41.716 -13.243 17.225 1.00 42.41 507 ASP A O 1
ATOM 3994 N N . ALA A 1 508 ? -42.943 -13.196 15.362 1.00 45.66 508 ALA A N 1
ATOM 3995 C CA . ALA A 1 508 ? -43.581 -11.900 15.646 1.00 45.66 508 ALA A CA 1
ATOM 3996 C C . ALA A 1 508 ? -44.380 -11.873 16.965 1.00 45.66 508 ALA A C 1
ATOM 3998 O O . ALA A 1 508 ? -44.710 -10.797 17.464 1.00 45.66 508 ALA A O 1
ATOM 3999 N N . ALA A 1 509 ? -44.682 -13.037 17.550 1.00 46.38 509 ALA A N 1
ATOM 4000 C CA . ALA A 1 509 ? -45.243 -13.142 18.896 1.00 46.38 509 ALA A CA 1
ATOM 4001 C C . ALA A 1 509 ? -44.274 -12.656 19.998 1.00 46.38 509 ALA A C 1
ATOM 4003 O O . ALA A 1 509 ? -44.733 -12.243 21.062 1.00 46.38 509 ALA A O 1
ATOM 4004 N N . ASN A 1 510 ? -42.964 -12.672 19.725 1.00 50.47 510 ASN A N 1
ATOM 4005 C CA . ASN A 1 510 ? -41.884 -12.327 20.654 1.00 50.47 510 ASN A CA 1
ATOM 4006 C C . ASN A 1 510 ? -41.295 -10.922 20.408 1.00 50.47 510 ASN A C 1
ATOM 4008 O O . ASN A 1 510 ? -40.323 -10.551 21.052 1.00 50.47 510 ASN A O 1
ATOM 4012 N N . GLY A 1 511 ? -41.870 -10.140 19.486 1.00 42.59 511 GLY A N 1
ATOM 4013 C CA . GLY A 1 511 ? -41.416 -8.786 19.136 1.00 42.59 511 GLY A CA 1
ATOM 4014 C C . GLY A 1 511 ? -40.527 -8.714 17.892 1.00 42.59 511 GLY A C 1
ATOM 4015 O O . GLY A 1 511 ? -40.586 -7.718 17.174 1.00 42.59 511 GLY A O 1
ATOM 4016 N N . HIS A 1 512 ? -39.800 -9.786 17.571 1.00 45.88 512 HIS A N 1
ATOM 4017 C CA . HIS A 1 512 ? -38.796 -9.813 16.505 1.00 45.88 512 HIS A CA 1
ATOM 4018 C C . HIS A 1 512 ? -39.348 -9.435 15.120 1.00 45.88 512 HIS A C 1
ATOM 4020 O O . HIS A 1 512 ? -40.512 -9.679 14.785 1.00 45.88 512 HIS A O 1
ATOM 4026 N N . HIS A 1 513 ? -38.504 -8.802 14.301 1.00 41.97 513 HIS A N 1
ATOM 4027 C CA . HIS A 1 513 ? -38.885 -8.241 13.004 1.00 41.97 513 HIS A CA 1
ATOM 4028 C C . HIS A 1 513 ? -38.097 -8.869 11.852 1.00 41.97 513 HIS A C 1
ATOM 4030 O O . HIS A 1 513 ? -36.868 -8.917 11.858 1.00 41.97 513 HIS A O 1
ATOM 4036 N N . GLY A 1 514 ? -38.821 -9.295 10.817 1.00 43.81 514 GLY A N 1
ATOM 4037 C CA . GLY A 1 514 ? -38.258 -9.902 9.619 1.00 43.81 514 GLY A CA 1
ATOM 4038 C C . GLY A 1 514 ? -37.313 -8.972 8.864 1.00 43.81 514 GLY A C 1
ATOM 4039 O O . GLY A 1 514 ? -37.755 -8.025 8.206 1.00 43.81 514 GLY A O 1
ATOM 4040 N N . PHE A 1 515 ? -36.008 -9.248 8.927 1.00 46.62 515 PHE A N 1
ATOM 4041 C CA . PHE A 1 515 ? -35.006 -8.491 8.184 1.00 46.62 515 PHE A CA 1
ATOM 4042 C C . PHE A 1 515 ? -34.848 -9.007 6.745 1.00 46.62 515 PHE A C 1
ATOM 4044 O O . PHE A 1 515 ? -35.089 -10.172 6.428 1.00 46.62 515 PHE A O 1
ATOM 4051 N N . ASN A 1 516 ? -34.421 -8.106 5.859 1.00 34.62 516 ASN A N 1
ATOM 4052 C CA . ASN A 1 516 ? -34.176 -8.367 4.442 1.00 34.62 516 ASN A CA 1
ATOM 4053 C C . ASN A 1 516 ? -32.761 -7.892 4.075 1.00 34.62 516 ASN A C 1
ATOM 4055 O O . ASN A 1 516 ? -32.581 -6.773 3.584 1.00 34.62 516 ASN A O 1
ATOM 4059 N N . ALA A 1 517 ? -31.752 -8.729 4.321 1.00 39.38 517 ALA A N 1
ATOM 4060 C CA . ALA A 1 517 ? -30.379 -8.430 3.931 1.00 39.38 517 ALA A CA 1
ATOM 4061 C C . ALA A 1 517 ? -30.157 -8.830 2.465 1.00 39.38 517 ALA A C 1
ATOM 4063 O O . ALA A 1 517 ? -30.252 -9.994 2.077 1.00 39.38 517 ALA A O 1
ATOM 4064 N N . THR A 1 518 ? -29.871 -7.834 1.627 1.00 34.25 518 THR A N 1
ATOM 4065 C CA . THR A 1 518 ? -29.571 -8.034 0.204 1.00 34.25 518 THR A CA 1
ATOM 4066 C C . THR A 1 518 ? -28.060 -8.139 0.025 1.00 34.25 518 THR A C 1
ATOM 4068 O O . THR A 1 518 ? -27.370 -7.124 -0.068 1.00 34.25 518 THR A O 1
ATOM 4071 N N . ILE A 1 519 ? -27.545 -9.368 -0.016 1.00 40.84 519 ILE A N 1
ATOM 4072 C CA . ILE A 1 519 ? -26.134 -9.640 -0.293 1.00 40.84 519 ILE A CA 1
ATOM 4073 C C . ILE A 1 519 ? -25.935 -9.533 -1.809 1.00 40.84 519 ILE A C 1
ATOM 4075 O O . ILE A 1 519 ? -26.426 -10.352 -2.593 1.00 40.84 519 ILE A O 1
ATOM 4079 N N . LEU A 1 520 ? -25.251 -8.467 -2.227 1.00 30.50 520 LEU A N 1
ATOM 4080 C CA . LEU A 1 520 ? -24.947 -8.198 -3.630 1.00 30.50 520 LEU A CA 1
ATOM 4081 C C . LEU A 1 520 ? -23.765 -9.073 -4.098 1.00 30.50 520 LEU A C 1
ATOM 4083 O O . LEU A 1 520 ? -22.745 -9.104 -3.408 1.00 30.50 520 LEU A O 1
ATOM 4087 N N . PRO A 1 521 ? -23.865 -9.759 -5.253 1.00 27.91 521 PRO A N 1
ATOM 4088 C CA . PRO A 1 521 ? -22.757 -10.534 -5.816 1.00 27.91 521 PRO A CA 1
ATOM 4089 C C . PRO A 1 521 ? -21.641 -9.633 -6.387 1.00 27.91 521 PRO A C 1
ATOM 4091 O O . PRO A 1 521 ? -21.909 -8.513 -6.830 1.00 27.91 521 PRO A O 1
ATOM 4094 N N . PHE A 1 522 ? -20.406 -10.154 -6.403 1.00 34.41 522 PHE A N 1
ATOM 4095 C CA . PHE A 1 522 ? -19.165 -9.523 -6.905 1.00 34.41 522 PHE A CA 1
ATOM 4096 C C . PHE A 1 522 ? -18.644 -10.148 -8.222 1.00 34.41 522 PHE A C 1
ATOM 4098 O O . PHE A 1 522 ? -19.042 -11.296 -8.513 1.00 34.41 522 PHE A O 1
#

Organism: NCBI:txid1611254